Protein 1EEJ (pdb70)

Foldseek 3Di:
DVVQQCVLCVVVVKDWPDWADDPDPQWTWTQTPVFTWIAGPNRPDIDDDFDWDPPDLHIARVSLQVCVVVVVVCVVLWQKDAQPQADFEKEWAAFLVDPLSLVQVVCSNLLSPLRYMYIYQYAHLVDCPDVRVQQLQLLSFDPRNNVQSVQSSVPHDRDGDHDPDDSNSSNSSCVNLPPPDPGWIQGPSRDIRHDHDHSVRVSVVVVVCCCSVPPD/DVVQQQVLCVVVVKAWDDWACDPDPQWIWTQILVAIWIAGVNNPDIDRDQDWDPPDPHTHGVRLVVLVVLVVVCQVQWQKDAAPAADFEKEWAAWLVDPLRLVCVVCSNLLSPLRYMYIYAYAHLVDPPDPRNQQLQQLSQDPRNVVSSVQVSVVHGGDRGHDPDDSVSSNSSCVNLPNDDPGWIAGPVGDIRHDHDHNVRVSVVNVVVVCVVVVD

Solvent-accessible surface area: 21095 Å² total; per-residue (Å²): 104,84,53,23,1,96,120,8,2,67,160,71,70,30,143,44,81,40,40,54,91,21,75,12,95,39,2,62,8,0,23,5,89,71,13,18,14,1,0,8,46,78,3,103,15,6,0,75,19,36,0,54,33,16,67,50,136,59,73,34,27,13,5,4,98,73,4,32,118,61,4,85,80,25,79,173,38,3,0,60,26,123,0,103,129,67,150,18,48,3,3,0,0,0,0,23,69,5,58,134,1,68,114,3,18,132,48,14,76,79,1,21,83,62,4,0,3,1,33,1,0,0,10,0,110,145,14,72,138,15,108,3,37,119,66,0,50,7,0,5,20,26,214,74,55,45,134,9,0,57,32,19,18,64,69,119,123,23,77,124,54,94,54,139,20,73,4,32,74,0,58,46,6,0,78,60,7,40,13,99,26,20,1,0,1,2,7,90,41,0,45,32,24,70,30,51,32,41,8,163,91,1,53,94,64,6,37,64,31,90,113,117,82,87,63,232,94,65,62,34,0,97,115,19,2,65,191,71,66,27,155,21,91,23,26,63,100,15,72,8,92,41,5,32,4,0,12,3,104,70,20,12,10,0,0,10,56,72,1,94,20,4,0,66,13,33,0,66,30,20,42,64,153,52,104,68,29,14,20,74,135,9,11,57,92,31,15,95,55,17,76,154,18,8,0,63,24,117,0,93,120,82,128,20,41,3,4,0,0,1,0,18,55,2,50,136,1,65,90,4,18,133,42,13,78,70,1,23,78,59,4,0,2,0,43,1,0,0,12,0,115,110,12,73,119,16,110,0,27,128,59,0,47,8,0,2,20,26,217,72,54,47,130,6,0,58,37,21,24,70,70,136,115,26,73,128,36,107,53,134,10,69,0,31,71,0,54,49,8,0,79,58,33,43,12,104,27,19,3,0,1,2,8,104,74,19,57,40,31,74,31,38,33,42,10,156,94,1,49,96,63,5,38,60,31,97,81,129,81,65,67,193

Secondary structure (DSSP, 8-state):
-HHHHHHHHHHTT--EEEEEE-SSTTEEEEEEBTEEEEEETTS-EEEES-EEE-SSSS-EEHHHHHHHHHHHTTGGGSEEE--TT--EEEEEEE-TT-HHHHHHHTTHHHHHHTTEEEEEEE--TT-SSSHHHHHHHHHHTSSSHHHHHHHHHTT--PPP---S--HHHHHHHHHHHT--SSSEEE-TTS-EEES---HHHHHHHHHHHHHHHH--/-HHHHHHHHHHHT--EEEEEE-SSTTEEEEEEBTEEEEEETTS-EEE---EEE-SSSS-EEHHHHHHHHHHHHGGGG-EEE--SS-SEEEEEEE-TT-HHHHHHHHTHHHHHHTTEEEEEEE--TT-TTSHHHHHHHHHHTSSSHHHHHHHHHTT--PPP---S--HHHHHHHHHHHT--SSSEEE-TTS-EEES---HHHHHHHHHHHHHHHTT-

CATH classification: 3.10.450.70 (+1 more: 3.40.30.10)

Organism: Escherichia coli (strain K12) (NCBI:txid83333)

B-factor: mean 36.3, std 12.54, range [16.45, 81.87]

Structure (mmCIF, N/CA/C/O backbone):
data_1EEJ
#
_entry.id   1EEJ
#
_cell.length_a   59.336
_cell.length_b   78.149
_cell.length_c   94.489
_cell.angle_alpha   90.00
_cell.angle_beta   90.00
_cell.angle_gamma   90.00
#
_symmetry.space_group_name_H-M   'P 21 21 21'
#
loop_
_entity.id
_entity.type
_entity.pdbx_description
1 polymer 'THIOL:DISULFIDE INTERCHANGE PROTEIN'
2 non-polymer '2-(N-MORPHOLINO)-ETHANESULFONIC ACID'
3 water water
#
loop_
_atom_site.group_PDB
_atom_site.id
_atom_site.type_symbol
_atom_site.label_atom_id
_atom_site.label_alt_id
_atom_site.label_comp_id
_atom_site.label_asym_id
_atom_site.label_entity_id
_atom_site.label_seq_id
_atom_site.pdbx_PDB_ins_code
_atom_site.Cartn_x
_atom_site.Cartn_y
_atom_site.Cartn_z
_atom_site.occupancy
_atom_site.B_iso_or_equiv
_atom_site.auth_seq_id
_atom_site.auth_comp_id
_atom_site.auth_asym_id
_atom_site.auth_atom_id
_atom_site.pdbx_PDB_model_num
ATOM 1 N N . ASP A 1 1 ? 7.301 25.012 -16.896 1.00 37.63 1 ASP A N 1
ATOM 2 C CA . ASP A 1 1 ? 6.977 23.565 -16.969 1.00 37.48 1 ASP A CA 1
ATOM 3 C C . ASP A 1 1 ? 8.040 22.767 -16.220 1.00 36.50 1 ASP A C 1
ATOM 4 O O . ASP A 1 1 ? 9.009 23.334 -15.716 1.00 33.32 1 ASP A O 1
ATOM 9 N N . ASP A 1 2 ? 7.854 21.455 -16.143 1.00 34.66 2 ASP A N 1
ATOM 10 C CA . ASP A 1 2 ? 8.801 20.598 -15.439 1.00 36.42 2 ASP A CA 1
ATOM 11 C C . ASP A 1 2 ? 10.237 20.770 -15.919 1.00 35.41 2 ASP A C 1
ATOM 12 O O . ASP A 1 2 ? 11.158 20.866 -15.110 1.00 32.31 2 ASP A O 1
ATOM 17 N N . ALA A 1 3 ? 10.422 20.820 -17.235 1.00 33.79 3 ALA A N 1
ATOM 18 C CA . ALA A 1 3 ? 11.752 20.958 -17.815 1.00 32.06 3 ALA A CA 1
ATOM 19 C C . ALA A 1 3 ? 12.496 22.205 -17.348 1.00 28.73 3 ALA A C 1
ATOM 20 O O . ALA A 1 3 ? 13.668 22.129 -16.993 1.00 29.64 3 ALA A O 1
ATOM 22 N N . ALA A 1 4 ? 11.824 23.352 -17.360 1.00 28.36 4 ALA A N 1
ATOM 23 C CA . ALA A 1 4 ? 12.467 24.594 -16.943 1.00 28.42 4 ALA A CA 1
ATOM 24 C C . ALA A 1 4 ? 12.877 24.522 -15.476 1.00 28.96 4 ALA A C 1
ATOM 25 O O . ALA A 1 4 ? 13.992 24.898 -15.115 1.00 27.96 4 ALA A O 1
ATOM 27 N N . ILE A 1 5 ? 11.978 24.029 -14.633 1.00 30.27 5 ILE A N 1
ATOM 28 C CA . ILE A 1 5 ? 12.277 23.917 -13.209 1.00 29.30 5 ILE A CA 1
ATOM 29 C C . ILE A 1 5 ? 13.413 22.933 -12.957 1.00 30.09 5 ILE A C 1
ATOM 30 O O . ILE A 1 5 ? 14.285 23.183 -12.121 1.00 28.95 5 ILE A O 1
ATOM 35 N N . GLN A 1 6 ? 13.410 21.818 -13.683 1.00 30.75 6 GLN A N 1
ATOM 36 C CA . GLN A 1 6 ? 14.454 20.807 -13.526 1.00 33.05 6 GLN A CA 1
ATOM 37 C C . GLN A 1 6 ? 15.819 21.311 -13.982 1.00 30.03 6 GLN A C 1
ATOM 38 O O . GLN A 1 6 ? 16.839 20.986 -13.382 1.00 29.61 6 GLN A O 1
ATOM 44 N N . GLN A 1 7 ? 15.841 22.113 -15.039 1.00 29.35 7 GLN A N 1
ATOM 45 C CA . GLN A 1 7 ? 17.101 22.642 -15.537 1.00 31.48 7 GLN A CA 1
ATOM 46 C C . GLN A 1 7 ? 17.686 23.661 -14.566 1.00 28.11 7 GLN A C 1
ATOM 47 O O . GLN A 1 7 ? 18.899 23.725 -14.381 1.00 26.85 7 GLN A O 1
ATOM 53 N N . THR A 1 8 ? 16.822 24.454 -13.945 1.00 28.04 8 THR A N 1
ATOM 54 C CA . THR A 1 8 ? 17.282 25.448 -12.980 1.00 28.81 8 THR A CA 1
ATOM 55 C C . THR A 1 8 ? 17.849 24.753 -11.747 1.00 28.63 8 THR A C 1
ATOM 56 O O . THR A 1 8 ? 18.908 25.129 -11.241 1.00 30.02 8 THR A O 1
ATOM 60 N N . LEU A 1 9 ? 17.148 23.734 -11.268 1.00 28.30 9 LEU A N 1
ATOM 61 C CA . LEU A 1 9 ? 17.608 22.990 -10.102 1.00 28.80 9 LEU A CA 1
ATOM 62 C C . LEU A 1 9 ? 18.934 22.316 -10.425 1.00 29.07 9 LEU A C 1
ATOM 63 O O . LEU A 1 9 ? 19.819 22.224 -9.574 1.00 28.28 9 LEU A O 1
ATOM 68 N N . ALA A 1 10 ? 19.072 21.857 -11.664 1.00 30.87 10 ALA A N 1
ATOM 69 C CA . ALA A 1 10 ? 20.301 21.202 -12.092 1.00 31.64 10 ALA A CA 1
ATOM 70 C C . ALA A 1 10 ? 21.464 22.183 -12.046 1.00 31.21 10 ALA A C 1
ATOM 71 O O . ALA A 1 10 ? 22.569 21.822 -11.642 1.00 31.17 10 ALA A O 1
ATOM 73 N N . LYS A 1 11 ? 21.214 23.428 -12.446 1.00 29.86 11 LYS A N 1
ATOM 74 C CA . LYS A 1 11 ? 22.258 24.448 -12.434 1.00 33.57 11 LYS A CA 1
ATOM 75 C C . LYS A 1 11 ? 22.826 24.640 -11.034 1.00 35.24 11 LYS A C 1
ATOM 76 O O . LYS A 1 11 ? 23.992 24.996 -10.872 1.00 34.14 11 LYS A O 1
ATOM 82 N N . MET A 1 12 ? 21.993 24.407 -10.025 1.00 37.44 12 MET A N 1
ATOM 83 C CA . MET A 1 12 ? 22.410 24.572 -8.640 1.00 40.95 12 MET A CA 1
ATOM 84 C C . MET A 1 12 ? 22.869 23.251 -8.035 1.00 40.08 12 MET A C 1
ATOM 85 O O . MET A 1 12 ? 23.112 23.161 -6.832 1.00 41.82 12 MET A O 1
ATOM 90 N N . GLY A 1 13 ? 22.992 22.232 -8.876 1.00 41.02 13 GLY A N 1
ATOM 91 C CA . GLY A 1 13 ? 23.418 20.929 -8.401 1.00 44.41 13 GLY A CA 1
ATOM 92 C C . GLY A 1 13 ? 22.394 20.335 -7.457 1.00 46.68 13 GLY A C 1
ATOM 93 O O . GLY A 1 13 ? 22.697 19.415 -6.695 1.00 46.54 13 GLY A O 1
ATOM 94 N N . ILE A 1 14 ? 21.176 20.867 -7.516 1.00 47.89 14 ILE A N 1
ATOM 95 C CA . ILE A 1 14 ? 20.082 20.411 -6.664 1.00 52.49 14 ILE A CA 1
ATOM 96 C C . ILE A 1 14 ? 19.220 19.376 -7.375 1.00 53.49 14 ILE A C 1
ATOM 97 O O . ILE A 1 14 ? 18.945 19.493 -8.571 1.00 52.02 14 ILE A O 1
ATOM 102 N N . LYS A 1 15 ? 18.800 18.362 -6.625 1.00 56.93 15 LYS A N 1
ATOM 103 C CA . LYS A 1 15 ? 17.959 17.301 -7.160 1.00 60.64 15 LYS A CA 1
ATOM 104 C C . LYS A 1 15 ? 16.540 17.468 -6.620 1.00 61.71 15 LYS A C 1
ATOM 105 O O . LYS A 1 15 ? 16.335 17.590 -5.410 1.00 61.05 15 LYS A O 1
ATOM 111 N N . SER A 1 16 ? 15.564 17.484 -7.521 1.00 63.22 16 SER A N 1
ATOM 112 C CA . SER A 1 16 ? 14.172 17.639 -7.123 1.00 64.44 16 SER A CA 1
ATOM 113 C C . SER A 1 16 ? 13.579 16.298 -6.726 1.00 65.05 16 SER A C 1
ATOM 114 O O . SER A 1 16 ? 13.808 15.285 -7.387 1.00 64.72 16 SER A O 1
ATOM 117 N N . SER A 1 17 ? 12.813 16.301 -5.641 1.00 65.26 17 SER A N 1
ATOM 118 C CA . SER A 1 17 ? 12.179 15.091 -5.143 1.00 64.42 17 SER A CA 1
ATOM 119 C C . SER A 1 17 ? 10.720 15.020 -5.580 1.00 62.87 17 SER A C 1
ATOM 120 O O . SER A 1 17 ? 10.140 13.935 -5.653 1.00 64.34 17 SER A O 1
ATOM 123 N N . ASP A 1 18 ? 10.131 16.176 -5.876 1.00 58.28 18 ASP A N 1
ATOM 124 C CA . ASP A 1 18 ? 8.734 16.226 -6.294 1.00 53.82 18 ASP A CA 1
ATOM 125 C C . ASP A 1 18 ? 8.257 17.646 -6.604 1.00 49.75 18 ASP A C 1
ATOM 126 O O . ASP A 1 18 ? 8.418 18.555 -5.791 1.00 49.52 18 ASP A O 1
ATOM 131 N N . ILE A 1 19 ? 7.681 17.829 -7.790 1.00 46.51 19 ILE A N 1
ATOM 132 C CA . ILE A 1 19 ? 7.157 19.128 -8.210 1.00 43.69 19 ILE A CA 1
ATOM 133 C C . ILE A 1 19 ? 5.635 19.108 -8.081 1.00 43.98 19 ILE A C 1
ATOM 134 O O . ILE A 1 19 ? 4.955 18.364 -8.786 1.00 45.36 19 ILE A O 1
ATOM 139 N N . GLN A 1 20 ? 5.107 19.922 -7.173 1.00 42.40 20 GLN A N 1
ATOM 140 C CA . GLN A 1 20 ? 3.666 19.989 -6.949 1.00 39.71 20 GLN A CA 1
ATOM 141 C C . GLN A 1 20 ? 3.122 21.384 -7.245 1.00 38.57 20 GLN A C 1
ATOM 142 O O . GLN A 1 20 ? 3.881 22.346 -7.382 1.00 33.90 20 GLN A O 1
ATOM 148 N N . PRO A 1 21 ? 1.791 21.506 -7.359 1.00 36.42 21 PRO A N 1
ATOM 149 C CA . PRO A 1 21 ? 1.175 22.807 -7.635 1.00 34.68 21 PRO A CA 1
ATOM 150 C C . PRO A 1 21 ? 1.343 23.758 -6.451 1.00 33.52 21 PRO A C 1
ATOM 151 O O . PRO A 1 21 ? 1.654 23.334 -5.336 1.00 29.88 21 PRO A O 1
ATOM 155 N N . ALA A 1 22 ? 1.137 25.045 -6.705 1.00 30.59 22 ALA A N 1
ATOM 156 C CA . ALA A 1 22 ? 1.234 26.061 -5.668 1.00 32.05 22 ALA A CA 1
ATOM 157 C C . ALA A 1 22 ? -0.044 26.892 -5.749 1.00 30.10 22 ALA A C 1
ATOM 158 O O . ALA A 1 22 ? -0.623 27.040 -6.823 1.00 30.23 22 ALA A O 1
ATOM 160 N N . PRO A 1 23 ? -0.510 27.433 -4.614 1.00 31.80 23 PRO A N 1
ATOM 161 C CA . PRO A 1 23 ? -1.733 28.238 -4.639 1.00 33.93 23 PRO A CA 1
ATOM 162 C C . PRO A 1 23 ? -1.541 29.599 -5.309 1.00 35.60 23 PRO A C 1
ATOM 163 O O . PRO A 1 23 ? -2.440 30.441 -5.298 1.00 37.82 23 PRO A O 1
ATOM 167 N N . VAL A 1 24 ? -0.362 29.810 -5.887 1.00 36.25 24 VAL A N 1
ATOM 168 C CA . VAL A 1 24 ? -0.058 31.061 -6.576 1.00 35.29 24 VAL A CA 1
ATOM 169 C C . VAL A 1 24 ? 0.241 30.750 -8.039 1.00 35.23 24 VAL A C 1
ATOM 170 O O . VAL A 1 24 ? 1.109 29.932 -8.349 1.00 33.54 24 VAL A O 1
ATOM 174 N N . ALA A 1 25 ? -0.489 31.399 -8.937 1.00 35.92 25 ALA A N 1
ATOM 175 C CA . ALA A 1 25 ? -0.302 31.178 -10.366 1.00 36.79 25 ALA A CA 1
ATOM 176 C C . ALA A 1 25 ? 1.116 31.526 -10.813 1.00 36.06 25 ALA A C 1
ATOM 177 O O . ALA A 1 25 ? 1.738 32.446 -10.280 1.00 36.75 25 ALA A O 1
ATOM 179 N N . GLY A 1 26 ? 1.625 30.773 -11.782 1.00 31.84 26 GLY A N 1
ATOM 180 C CA . GLY A 1 26 ? 2.956 31.030 -12.300 1.00 33.39 26 GLY A CA 1
ATOM 181 C C . GLY A 1 26 ? 4.121 30.396 -11.565 1.00 31.95 26 GLY A C 1
ATOM 182 O O . GLY A 1 26 ? 5.276 30.645 -11.911 1.00 32.54 26 GLY A O 1
ATOM 183 N N . MET A 1 27 ? 3.840 29.592 -10.545 1.00 31.93 27 MET A N 1
ATOM 184 C CA . MET A 1 27 ? 4.910 28.934 -9.805 1.00 30.35 27 MET A CA 1
ATOM 185 C C . MET A 1 27 ? 4.482 27.576 -9.278 1.00 29.36 27 MET A C 1
ATOM 186 O O . MET A 1 27 ? 3.295 27.248 -9.270 1.00 27.85 27 MET A O 1
ATOM 191 N N . LYS A 1 28 ? 5.466 26.797 -8.837 1.00 28.05 28 LYS A N 1
ATOM 192 C CA . LYS A 1 28 ? 5.233 25.457 -8.319 1.00 30.72 28 LYS A CA 1
ATOM 193 C C . LYS A 1 28 ? 5.909 25.240 -6.974 1.00 31.54 28 LYS A C 1
ATOM 194 O O . LYS A 1 28 ? 6.886 25.914 -6.638 1.00 31.20 28 LYS A O 1
ATOM 200 N N . THR A 1 29 ? 5.375 24.292 -6.212 1.00 30.59 29 THR A N 1
ATOM 201 C CA . THR A 1 29 ? 5.924 23.928 -4.914 1.00 29.68 29 THR A CA 1
ATOM 202 C C . THR A 1 29 ? 6.916 22.822 -5.227 1.00 28.80 29 THR A C 1
ATOM 203 O O . THR A 1 29 ? 6.535 21.776 -5.753 1.00 28.15 29 THR A O 1
ATOM 207 N N . VAL A 1 30 ? 8.186 23.043 -4.913 1.00 26.57 30 VAL A N 1
ATOM 208 C CA . VAL A 1 30 ? 9.204 22.049 -5.225 1.00 29.43 30 VAL A CA 1
ATOM 209 C C . VAL A 1 30 ? 9.956 21.539 -3.999 1.00 31.21 30 VAL A C 1
ATOM 210 O O . VAL A 1 30 ? 10.621 22.304 -3.304 1.00 30.07 30 VAL A O 1
ATOM 214 N N . LEU A 1 31 ? 9.842 20.243 -3.728 1.00 33.72 31 LEU A N 1
ATOM 215 C CA . LEU A 1 31 ? 10.540 19.653 -2.591 1.00 36.28 31 LEU A CA 1
ATOM 216 C C . LEU A 1 31 ? 11.866 19.103 -3.088 1.00 37.81 31 LEU A C 1
ATOM 217 O O . LEU A 1 31 ? 11.905 18.221 -3.944 1.00 39.46 31 LEU A O 1
ATOM 222 N N . THR A 1 32 ? 12.956 19.631 -2.547 1.00 41.12 32 THR A N 1
ATOM 223 C CA . THR A 1 32 ? 14.283 19.199 -2.960 1.00 43.72 32 THR A CA 1
ATOM 224 C C . THR A 1 32 ? 15.091 18.739 -1.758 1.00 48.75 32 THR A C 1
ATOM 225 O O . THR A 1 32 ? 14.615 18.782 -0.624 1.00 50.57 32 THR A O 1
ATOM 229 N N . ASN A 1 33 ? 16.320 18.303 -2.019 1.00 52.24 33 ASN A N 1
ATOM 230 C CA . ASN A 1 33 ? 17.220 17.845 -0.969 1.00 54.78 33 ASN A CA 1
ATOM 231 C C . ASN A 1 33 ? 17.791 19.050 -0.229 1.00 55.53 33 ASN A C 1
ATOM 232 O O . ASN A 1 33 ? 18.641 18.911 0.649 1.00 56.41 33 ASN A O 1
ATOM 237 N N . SER A 1 34 ? 17.310 20.234 -0.597 1.00 56.01 34 SER A N 1
ATOM 238 C CA . SER A 1 34 ? 17.746 21.482 0.018 1.00 55.41 34 SER A CA 1
ATOM 239 C C . SER A 1 34 ? 16.551 22.152 0.685 1.00 54.75 34 SER A C 1
ATOM 240 O O . SER A 1 34 ? 16.627 23.307 1.109 1.00 54.86 34 SER A O 1
ATOM 243 N N . GLY A 1 35 ? 15.443 21.420 0.768 1.00 52.48 35 GLY A N 1
ATOM 244 C CA . GLY A 1 35 ? 14.243 21.961 1.380 1.00 49.23 35 GLY A CA 1
ATOM 245 C C . GLY A 1 35 ? 13.167 22.288 0.361 1.00 46.98 35 GLY A C 1
ATOM 246 O O . GLY A 1 35 ? 13.309 21.987 -0.827 1.00 47.32 35 GLY A O 1
ATOM 247 N N . VAL A 1 36 ? 12.089 22.911 0.825 1.00 43.95 36 VAL A N 1
ATOM 248 C CA . VAL A 1 36 ? 10.982 23.275 -0.048 1.00 39.00 36 VAL A CA 1
ATOM 249 C C . VAL A 1 36 ? 11.184 24.649 -0.671 1.00 38.00 36 VAL A C 1
ATOM 250 O O . VAL A 1 36 ? 11.353 25.650 0.027 1.00 40.23 36 VAL A O 1
ATOM 254 N N . LEU A 1 37 ? 11.158 24.689 -1.996 1.00 32.94 37 LEU A N 1
ATOM 255 C CA . LEU A 1 37 ? 11.338 25.940 -2.716 1.00 30.81 37 LEU A CA 1
ATOM 256 C C . LEU A 1 37 ? 10.148 26.212 -3.615 1.00 29.71 37 LEU A C 1
ATOM 257 O O . LEU A 1 37 ? 9.476 25.290 -4.076 1.00 27.88 37 LEU A O 1
ATOM 262 N N . TYR A 1 38 ? 9.885 27.488 -3.848 1.00 25.91 38 TYR A N 1
ATOM 263 C CA . TYR A 1 38 ? 8.823 27.880 -4.751 1.00 26.71 38 TYR A CA 1
ATOM 264 C C . TYR A 1 38 ? 9.568 28.382 -5.971 1.00 28.45 38 TYR A C 1
ATOM 265 O O . TYR A 1 38 ? 10.395 29.287 -5.869 1.00 26.71 38 TYR A O 1
ATOM 274 N N . ILE A 1 39 ? 9.305 27.759 -7.115 1.00 26.54 39 ILE A N 1
ATOM 275 C CA . ILE A 1 39 ? 9.980 28.128 -8.348 1.00 27.59 39 ILE A CA 1
ATOM 276 C C . ILE A 1 39 ? 8.972 28.490 -9.426 1.00 27.77 39 ILE A C 1
ATOM 277 O O . ILE A 1 39 ? 7.997 27.768 -9.646 1.00 28.30 39 ILE A O 1
ATOM 282 N N . THR A 1 40 ? 9.191 29.625 -10.081 1.00 25.23 40 THR A N 1
ATOM 283 C CA . THR A 1 40 ? 8.286 30.050 -11.134 1.00 28.03 40 THR A CA 1
ATOM 284 C C . THR A 1 40 ? 8.305 29.031 -12.270 1.00 27.47 40 THR A C 1
ATOM 285 O O . THR A 1 40 ? 9.296 28.327 -12.471 1.00 26.92 40 THR A O 1
ATOM 289 N N . ASP A 1 41 ? 7.198 28.952 -13.002 1.00 30.80 41 ASP A N 1
ATOM 290 C CA . ASP A 1 41 ? 7.060 28.005 -14.106 1.00 28.91 41 ASP A CA 1
ATOM 291 C C . ASP A 1 41 ? 8.137 28.108 -15.171 1.00 31.22 41 ASP A C 1
ATOM 292 O O . ASP A 1 41 ? 8.422 27.126 -15.861 1.00 31.43 41 ASP A O 1
ATOM 297 N N . ASP A 1 42 ? 8.727 29.293 -15.312 1.00 28.79 42 ASP A N 1
ATOM 298 C CA . ASP A 1 42 ? 9.781 29.515 -16.299 1.00 31.88 42 ASP A CA 1
ATOM 299 C C . ASP A 1 42 ? 11.170 29.196 -15.742 1.00 31.18 42 ASP A C 1
ATOM 300 O O . ASP A 1 42 ? 12.168 29.299 -16.456 1.00 31.22 42 ASP A O 1
ATOM 305 N N . GLY A 1 43 ? 11.227 28.824 -14.465 1.00 27.99 43 GLY A N 1
ATOM 306 C CA . GLY A 1 43 ? 12.493 28.486 -13.831 1.00 25.21 43 GLY A CA 1
ATOM 307 C C . GLY A 1 43 ? 13.432 29.659 -13.601 1.00 26.22 43 GLY A C 1
ATOM 308 O O . GLY A 1 43 ? 14.585 29.468 -13.208 1.00 25.92 43 GLY A O 1
ATOM 309 N N . LYS A 1 44 ? 12.941 30.875 -13.823 1.00 24.60 44 LYS A N 1
ATOM 310 C CA . LYS A 1 44 ? 13.762 32.069 -13.666 1.00 31.59 44 LYS A CA 1
ATOM 311 C C . LYS A 1 44 ? 13.901 32.603 -12.241 1.00 30.56 44 LYS A C 1
ATOM 312 O O . LYS A 1 44 ? 14.871 33.301 -11.930 1.00 30.94 44 LYS A O 1
ATOM 318 N N . HIS A 1 45 ? 12.944 32.284 -11.375 1.00 29.94 45 HIS A N 1
ATOM 319 C CA . HIS A 1 45 ? 13.008 32.758 -10.000 1.00 30.49 45 HIS A CA 1
ATOM 320 C C . HIS A 1 45 ? 12.721 31.678 -8.972 1.00 31.78 45 HIS A C 1
ATOM 321 O O . HIS A 1 45 ? 11.867 30.816 -9.176 1.00 29.30 45 HIS A O 1
ATOM 328 N N . ILE A 1 46 ? 13.454 31.742 -7.867 1.00 29.63 46 ILE A N 1
ATOM 329 C CA . ILE A 1 46 ? 13.309 30.798 -6.768 1.00 30.39 46 ILE A CA 1
ATOM 330 C C . ILE A 1 46 ? 13.058 31.598 -5.496 1.00 31.28 46 ILE A C 1
ATOM 331 O O . ILE A 1 46 ? 13.729 32.600 -5.242 1.00 29.70 46 ILE A O 1
ATOM 336 N N . ILE A 1 47 ? 12.080 31.166 -4.709 1.00 27.56 47 ILE A N 1
ATOM 337 C CA . ILE A 1 47 ? 11.765 31.847 -3.462 1.00 25.55 47 ILE A CA 1
ATOM 338 C C . ILE A 1 47 ? 11.788 30.813 -2.345 1.00 26.40 47 ILE A C 1
ATOM 339 O O . ILE A 1 47 ? 11.078 29.804 -2.405 1.00 25.95 47 ILE A O 1
ATOM 344 N N . GLN A 1 48 ? 12.624 31.046 -1.341 1.00 25.48 48 GLN A N 1
ATOM 345 C CA . GLN A 1 48 ? 12.696 30.127 -0.221 1.00 30.11 48 GLN A CA 1
ATOM 346 C C . GLN A 1 48 ? 11.387 30.228 0.544 1.00 29.75 48 GLN A C 1
ATOM 347 O O . GLN A 1 48 ? 10.827 31.315 0.703 1.00 29.95 48 GLN A O 1
ATOM 353 N N . GLY A 1 49 ? 10.892 29.092 1.008 1.00 31.04 49 GLY A N 1
ATOM 354 C CA . GLY A 1 49 ? 9.654 29.106 1.757 1.00 32.02 49 GLY A CA 1
ATOM 355 C C . GLY A 1 49 ? 9.887 29.586 3.177 1.00 31.30 49 GLY A C 1
ATOM 356 O O . GLY A 1 49 ? 10.969 30.073 3.505 1.00 32.37 49 GLY A O 1
ATOM 357 N N . PRO A 1 50 ? 8.881 29.458 4.049 1.00 29.67 50 PRO A N 1
ATOM 358 C CA . PRO A 1 50 ? 7.594 28.879 3.663 1.00 28.42 50 PRO A CA 1
ATOM 359 C C . PRO A 1 50 ? 6.652 29.911 3.066 1.00 28.89 50 PRO A C 1
ATOM 360 O O . PRO A 1 50 ? 6.942 31.109 3.066 1.00 25.56 50 PRO A O 1
ATOM 364 N N . MET A 1 51 ? 5.530 29.425 2.549 1.00 26.75 51 MET A N 1
ATOM 365 C CA . MET A 1 51 ? 4.497 30.279 1.986 1.00 29.29 51 MET A CA 1
ATOM 366 C C . MET A 1 51 ? 3.311 30.221 2.944 1.00 30.90 51 MET A C 1
ATOM 367 O O . MET A 1 51 ? 3.015 29.165 3.511 1.00 29.77 51 MET A O 1
ATOM 372 N N . TYR A 1 52 ? 2.639 31.349 3.131 1.00 28.40 52 TYR A N 1
ATOM 373 C CA . TYR A 1 52 ? 1.487 31.382 4.015 1.00 31.47 52 TYR A CA 1
ATOM 374 C C . TYR A 1 52 ? 0.249 31.859 3.277 1.00 32.35 52 TYR A C 1
ATOM 375 O O . TYR A 1 52 ? 0.327 32.701 2.381 1.00 33.03 52 TYR A O 1
ATOM 384 N N . ASP A 1 53 ? -0.891 31.290 3.644 1.00 32.83 53 ASP A N 1
ATOM 385 C CA . ASP A 1 53 ? -2.165 31.696 3.071 1.00 32.20 53 ASP A CA 1
ATOM 386 C C . ASP A 1 53 ? -2.718 32.596 4.167 1.00 33.09 53 ASP A C 1
ATOM 387 O O . ASP A 1 53 ? -2.977 32.137 5.282 1.00 31.56 53 ASP A O 1
ATOM 392 N N . VAL A 1 54 ? -2.862 33.881 3.866 1.00 33.80 54 VAL A N 1
ATOM 393 C CA . VAL A 1 54 ? -3.369 34.827 4.850 1.00 37.05 54 VAL A CA 1
ATOM 394 C C . VAL A 1 54 ? -4.671 35.467 4.388 1.00 41.61 54 VAL A C 1
ATOM 395 O O . VAL A 1 54 ? -4.951 36.627 4.694 1.00 43.21 54 VAL A O 1
ATOM 399 N N . SER A 1 55 ? -5.464 34.700 3.650 1.00 46.21 55 SER A N 1
ATOM 400 C CA . SER A 1 55 ? -6.741 35.186 3.148 1.00 48.99 55 SER A CA 1
ATOM 401 C C . SER A 1 55 ? -7.845 34.921 4.167 1.00 52.11 55 SER A C 1
ATOM 402 O O . SER A 1 55 ? -8.952 35.449 4.047 1.00 52.74 55 SER A O 1
ATOM 405 N N . GLY A 1 56 ? -7.534 34.112 5.176 1.00 53.04 56 GLY A N 1
ATOM 406 C CA . GLY A 1 56 ? -8.518 33.787 6.192 1.00 55.90 56 GLY A CA 1
ATOM 407 C C . GLY A 1 56 ? -8.267 34.390 7.563 1.00 57.56 56 GLY A C 1
ATOM 408 O O . GLY A 1 56 ? -7.432 35.282 7.725 1.00 57.23 56 GLY A O 1
ATOM 409 N N . THR A 1 57 ? -9.003 33.888 8.552 1.00 58.31 57 THR A N 1
ATOM 410 C CA . THR A 1 57 ? -8.908 34.348 9.935 1.00 59.68 57 THR A CA 1
ATOM 411 C C . THR A 1 57 ? -7.471 34.478 10.430 1.00 58.72 57 THR A C 1
ATOM 412 O O . THR A 1 57 ? -7.024 35.569 10.786 1.00 60.17 57 THR A O 1
ATOM 416 N N . ALA A 1 58 ? -6.758 33.358 10.467 1.00 57.40 58 ALA A N 1
ATOM 417 C CA . ALA A 1 58 ? -5.371 33.344 10.918 1.00 55.85 58 ALA A CA 1
ATOM 418 C C . ALA A 1 58 ? -4.477 32.789 9.816 1.00 52.92 58 ALA A C 1
ATOM 419 O O . ALA A 1 58 ? -4.942 32.083 8.923 1.00 50.44 58 ALA A O 1
ATOM 421 N N . PRO A 1 59 ? -3.176 33.107 9.863 1.00 52.31 59 PRO A N 1
ATOM 422 C CA . PRO A 1 59 ? -2.257 32.610 8.837 1.00 50.99 59 PRO A CA 1
ATOM 423 C C . PRO A 1 59 ? -2.094 31.094 8.890 1.00 50.00 59 PRO A C 1
ATOM 424 O O . PRO A 1 59 ? -2.082 30.497 9.967 1.00 50.64 59 PRO A O 1
ATOM 428 N N . VAL A 1 60 ? -1.982 30.479 7.717 1.00 46.73 60 VAL A N 1
ATOM 429 C CA . VAL A 1 60 ? -1.801 29.038 7.617 1.00 42.33 60 VAL A CA 1
ATOM 430 C C . VAL A 1 60 ? -0.561 28.730 6.780 1.00 39.01 60 VAL A C 1
ATOM 431 O O . VAL A 1 60 ? -0.445 29.168 5.636 1.00 39.04 60 VAL A O 1
ATOM 435 N N . ASN A 1 61 ? 0.371 27.986 7.363 1.00 35.13 61 ASN A N 1
ATOM 436 C CA . ASN A 1 61 ? 1.598 27.624 6.667 1.00 33.49 61 ASN A CA 1
ATOM 437 C C . ASN A 1 61 ? 1.269 26.579 5.606 1.00 34.03 61 ASN A C 1
ATOM 438 O O . ASN A 1 61 ? 1.157 25.391 5.909 1.00 35.19 61 ASN A O 1
ATOM 443 N N . VAL A 1 62 ? 1.114 27.018 4.362 1.00 34.67 62 VAL A N 1
ATOM 444 C CA . VAL A 1 62 ? 0.782 26.097 3.285 1.00 35.48 62 VAL A CA 1
ATOM 445 C C . VAL A 1 62 ? 1.935 25.148 2.975 1.00 34.10 62 VAL A C 1
ATOM 446 O O . VAL A 1 62 ? 1.720 24.035 2.495 1.00 33.28 62 VAL A O 1
ATOM 450 N N . THR A 1 63 ? 3.157 25.583 3.259 1.00 32.11 63 THR A N 1
ATOM 451 C CA . THR A 1 63 ? 4.326 24.751 3.019 1.00 31.43 63 THR A CA 1
ATOM 452 C C . THR A 1 63 ? 4.267 23.532 3.940 1.00 32.73 63 THR A C 1
ATOM 453 O O . THR A 1 63 ? 4.474 22.392 3.505 1.00 31.13 63 THR A O 1
ATOM 457 N N . ASN A 1 64 ? 3.987 23.783 5.216 1.00 29.20 64 ASN A N 1
ATOM 458 C CA . ASN A 1 64 ? 3.883 22.715 6.207 1.00 32.02 64 ASN A CA 1
ATOM 459 C C . ASN A 1 64 ? 2.688 21.827 5.872 1.00 34.06 64 ASN A C 1
ATOM 460 O O . ASN A 1 64 ? 2.716 20.617 6.086 1.00 32.33 64 ASN A O 1
ATOM 465 N N . LYS A 1 65 ? 1.636 22.441 5.344 1.00 36.06 65 LYS A N 1
ATOM 466 C CA . LYS A 1 65 ? 0.437 21.708 4.964 1.00 39.56 65 LYS A CA 1
ATOM 467 C C . LYS A 1 65 ? 0.804 20.649 3.926 1.00 40.64 65 LYS A C 1
ATOM 468 O O . LYS A 1 65 ? 0.359 19.503 4.008 1.00 39.52 65 LYS A O 1
ATOM 474 N N . MET A 1 66 ? 1.617 21.044 2.950 1.00 41.01 66 MET A N 1
ATOM 475 C CA . MET A 1 66 ? 2.060 20.132 1.900 1.00 43.07 66 MET A CA 1
ATOM 476 C C . MET A 1 66 ? 2.954 19.050 2.494 1.00 42.50 66 MET A C 1
ATOM 477 O O . MET A 1 66 ? 2.789 17.864 2.204 1.00 43.90 66 MET A O 1
ATOM 482 N N . LEU A 1 67 ? 3.900 19.470 3.329 1.00 39.02 67 LEU A N 1
ATOM 483 C CA . LEU A 1 67 ? 4.836 18.554 3.970 1.00 36.92 67 LEU A CA 1
ATOM 484 C C . LEU A 1 67 ? 4.145 17.463 4.784 1.00 37.82 67 LEU A C 1
ATOM 485 O O . LEU A 1 67 ? 4.780 16.478 5.162 1.00 35.13 67 LEU A O 1
ATOM 490 N N . LEU A 1 68 ? 2.855 17.636 5.066 1.00 33.80 68 LEU A N 1
ATOM 491 C CA . LEU A 1 68 ? 2.117 16.621 5.813 1.00 38.25 68 LEU A CA 1
ATOM 492 C C . LEU A 1 68 ? 2.197 15.312 5.037 1.00 37.66 68 LEU A C 1
ATOM 493 O O . LEU A 1 68 ? 2.074 14.226 5.599 1.00 37.02 68 LEU A O 1
ATOM 498 N N . LYS A 1 69 ? 2.409 15.437 3.732 1.00 40.35 69 LYS A N 1
ATOM 499 C CA . LYS A 1 69 ? 2.537 14.287 2.851 1.00 41.53 69 LYS A CA 1
ATOM 500 C C . LYS A 1 69 ? 3.770 13.504 3.288 1.00 38.61 69 LYS A C 1
ATOM 501 O O . LYS A 1 69 ? 3.737 12.277 3.405 1.00 36.73 69 LYS A O 1
ATOM 507 N N . GLN A 1 70 ? 4.859 14.228 3.528 1.00 36.60 70 GLN A N 1
ATOM 508 C CA . GLN A 1 70 ? 6.109 13.618 3.962 1.00 37.12 70 GLN A CA 1
ATOM 509 C C . GLN A 1 70 ? 5.948 13.069 5.371 1.00 35.48 70 GLN A C 1
ATOM 510 O O . GLN A 1 70 ? 6.460 11.998 5.693 1.00 35.15 70 GLN A O 1
ATOM 516 N N . LEU A 1 71 ? 5.233 13.812 6.210 1.00 32.75 71 LEU A N 1
ATOM 517 C CA . LEU A 1 71 ? 5.006 13.397 7.587 1.00 32.80 71 LEU A CA 1
ATOM 518 C C . LEU A 1 71 ? 4.253 12.070 7.618 1.00 34.89 71 LEU A C 1
ATOM 519 O O . LEU A 1 71 ? 4.664 11.127 8.291 1.00 33.18 71 LEU A O 1
ATOM 524 N N . ASN A 1 72 ? 3.153 11.992 6.880 1.00 34.12 72 ASN A N 1
ATOM 525 C CA . ASN A 1 72 ? 2.368 10.766 6.866 1.00 38.99 72 ASN A CA 1
ATOM 526 C C . ASN A 1 72 ? 3.132 9.582 6.273 1.00 34.93 72 ASN A C 1
ATOM 527 O O . ASN A 1 72 ? 2.838 8.431 6.588 1.00 36.37 72 ASN A O 1
ATOM 532 N N . ALA A 1 73 ? 4.116 9.869 5.427 1.00 34.88 73 ALA A N 1
ATOM 533 C CA . ALA A 1 73 ? 4.929 8.819 4.816 1.00 36.67 73 ALA A CA 1
ATOM 534 C C . ALA A 1 73 ? 5.821 8.160 5.872 1.00 37.66 73 ALA A C 1
ATOM 535 O O . ALA A 1 73 ? 6.373 7.082 5.648 1.00 37.92 73 ALA A O 1
ATOM 537 N N . LEU A 1 74 ? 5.953 8.815 7.023 1.00 36.12 74 LEU A N 1
ATOM 538 C CA . LEU A 1 74 ? 6.774 8.299 8.116 1.00 34.82 74 LEU A CA 1
ATOM 539 C C . LEU A 1 74 ? 5.909 7.742 9.240 1.00 35.24 74 LEU A C 1
ATOM 540 O O . LEU A 1 74 ? 6.413 7.414 10.319 1.00 32.18 74 LEU A O 1
ATOM 545 N N . GLU A 1 75 ? 4.610 7.634 8.982 1.00 32.36 75 GLU A N 1
ATOM 546 C CA . GLU A 1 75 ? 3.662 7.138 9.973 1.00 37.03 75 GLU A CA 1
ATOM 547 C C . GLU A 1 75 ? 4.095 5.847 10.665 1.00 36.56 75 GLU A C 1
ATOM 548 O O . GLU A 1 75 ? 3.969 5.718 11.881 1.00 33.52 75 GLU A O 1
ATOM 554 N N . LYS A 1 76 ? 4.594 4.889 9.892 1.00 36.56 76 LYS A N 1
ATOM 555 C CA . LYS A 1 76 ? 5.024 3.617 10.463 1.00 37.76 76 LYS A CA 1
ATOM 556 C C . LYS A 1 76 ? 6.289 3.765 11.311 1.00 36.70 76 LYS A C 1
ATOM 557 O O . LYS A 1 76 ? 6.535 2.961 12.211 1.00 38.22 76 LYS A O 1
ATOM 563 N N . GLU A 1 77 ? 7.093 4.786 11.028 1.00 33.54 77 GLU A N 1
ATOM 564 C CA . GLU A 1 77 ? 8.315 4.998 11.794 1.00 33.93 77 GLU A CA 1
ATOM 565 C C . GLU A 1 77 ? 8.048 5.770 13.082 1.00 32.93 77 GLU A C 1
ATOM 566 O O . GLU A 1 77 ? 8.949 5.963 13.890 1.00 33.57 77 GLU A O 1
ATOM 572 N N . MET A 1 78 ? 6.814 6.220 13.274 1.00 31.93 78 MET A N 1
ATOM 573 C CA . MET A 1 78 ? 6.481 6.963 14.483 1.00 29.57 78 MET A CA 1
ATOM 574 C C . MET A 1 78 ? 6.264 6.027 15.658 1.00 30.11 78 MET A C 1
ATOM 575 O O . MET A 1 78 ? 5.868 4.872 15.481 1.00 28.64 78 MET A O 1
ATOM 580 N N . ILE A 1 79 ? 6.543 6.523 16.857 1.00 26.10 79 ILE A N 1
ATOM 581 C CA . ILE A 1 79 ? 6.306 5.745 18.064 1.00 26.48 79 ILE A CA 1
ATOM 582 C C . ILE A 1 79 ? 4.986 6.323 18.543 1.00 28.61 79 ILE A C 1
ATOM 583 O O . ILE A 1 79 ? 4.912 7.498 18.919 1.00 28.72 79 ILE A O 1
ATOM 588 N N . VAL A 1 80 ? 3.944 5.498 18.515 1.00 26.05 80 VAL A N 1
ATOM 589 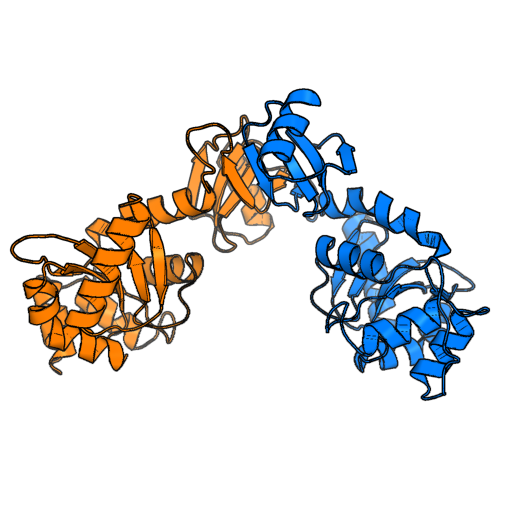C CA . VAL A 1 80 ? 2.604 5.944 18.874 1.00 26.19 80 VAL A CA 1
ATOM 590 C C . VAL A 1 80 ? 2.069 5.578 20.248 1.00 27.17 80 VAL A C 1
ATOM 591 O O . VAL A 1 80 ? 2.102 4.419 20.662 1.00 28.71 80 VAL A O 1
ATOM 595 N N . TYR A 1 81 ? 1.562 6.591 20.942 1.00 25.22 81 TYR A N 1
ATOM 596 C CA . TYR A 1 81 ? 0.956 6.423 22.257 1.00 29.98 81 TYR A CA 1
ATOM 597 C C . TYR A 1 81 ? -0.487 6.863 22.074 1.00 28.80 81 TYR A C 1
ATOM 598 O O . TYR A 1 81 ? -0.839 8.030 22.254 1.00 32.37 81 TYR A O 1
ATOM 607 N N . LYS A 1 82 ? -1.306 5.891 21.690 1.00 31.86 82 LYS A N 1
ATOM 608 C CA . LYS A 1 82 ? -2.722 6.077 21.400 1.00 34.04 82 LYS A CA 1
ATOM 609 C C . LYS A 1 82 ? -3.626 6.391 22.585 1.00 34.17 82 LYS A C 1
ATOM 610 O O . LYS A 1 82 ? -3.601 5.698 23.602 1.00 33.16 82 LYS A O 1
ATOM 616 N N . ALA A 1 83 ? -4.432 7.439 22.437 1.00 31.20 83 ALA A N 1
ATOM 617 C CA . ALA A 1 83 ? -5.381 7.832 23.467 1.00 32.53 83 ALA A CA 1
ATOM 618 C C . ALA A 1 83 ? -6.610 6.939 23.298 1.00 35.59 83 ALA A C 1
ATOM 619 O O . ALA A 1 83 ? -7.089 6.744 22.182 1.00 34.77 83 ALA A O 1
ATOM 621 N N . PRO A 1 84 ? -7.124 6.371 24.402 1.00 37.63 84 PRO A N 1
ATOM 622 C CA . PRO A 1 84 ? -8.304 5.502 24.327 1.00 39.48 84 PRO A CA 1
ATOM 623 C C . PRO A 1 84 ? -9.464 6.202 23.624 1.00 40.04 84 PRO A C 1
ATOM 624 O O . PRO A 1 84 ? -10.089 5.640 22.725 1.00 40.75 84 PRO A O 1
ATOM 628 N N . GLN A 1 85 ? -9.748 7.429 24.050 1.00 40.98 85 GLN A N 1
ATOM 629 C CA . GLN A 1 85 ? -10.814 8.230 23.454 1.00 42.96 85 GLN A CA 1
ATOM 630 C C . GLN A 1 85 ? -10.114 9.364 22.710 1.00 41.62 85 GLN A C 1
ATOM 631 O O . GLN A 1 85 ? -10.095 10.509 23.166 1.00 41.55 85 GLN A O 1
ATOM 637 N N . GLU A 1 86 ? -9.537 9.032 21.560 1.00 41.45 86 GLU A N 1
ATOM 638 C CA . GLU A 1 86 ? -8.793 9.995 20.755 1.00 39.96 86 GLU A CA 1
ATOM 639 C C . GLU A 1 86 ? -9.583 11.186 20.210 1.00 39.77 86 GLU A C 1
ATOM 640 O O . GLU A 1 86 ? -10.444 11.034 19.343 1.00 40.37 86 GLU A O 1
ATOM 646 N N . LYS A 1 87 ? -9.268 12.377 20.716 1.00 37.07 87 LYS A N 1
ATOM 647 C CA . LYS A 1 87 ? -9.931 13.601 20.277 1.00 38.25 87 LYS A CA 1
ATOM 648 C C . LYS A 1 87 ? -8.976 14.494 19.483 1.00 37.54 87 LYS A C 1
ATOM 649 O O . LYS A 1 87 ? -9.401 15.280 18.635 1.00 33.58 87 LYS A O 1
ATOM 655 N N . HIS A 1 88 ? -7.684 14.358 19.770 1.00 34.45 88 HIS A N 1
ATOM 656 C CA . HIS A 1 88 ? -6.639 15.135 19.109 1.00 31.17 88 HIS A CA 1
ATOM 657 C C . HIS A 1 88 ? -5.474 14.219 18.767 1.00 31.20 88 HIS A C 1
ATOM 658 O O . HIS A 1 88 ? -5.184 13.270 19.494 1.00 28.83 88 HIS A O 1
ATOM 665 N N . VAL A 1 89 ? -4.804 14.508 17.661 1.00 29.74 89 VAL A N 1
ATOM 666 C CA . VAL A 1 89 ? -3.648 13.726 17.260 1.00 28.39 89 VAL A CA 1
ATOM 667 C C . VAL A 1 89 ? -2.538 14.725 16.966 1.00 27.50 89 VAL A C 1
ATOM 668 O O . VAL A 1 89 ? -2.674 15.569 16.078 1.00 28.05 89 VAL A O 1
ATOM 672 N N . ILE A 1 90 ? -1.458 14.646 17.733 1.00 25.29 90 ILE A N 1
ATOM 673 C CA . ILE A 1 90 ? -0.327 15.539 17.530 1.00 23.91 90 ILE A CA 1
ATOM 674 C C . ILE A 1 90 ? 0.931 14.721 17.267 1.00 23.97 90 ILE A C 1
ATOM 675 O O . ILE A 1 90 ? 1.057 13.585 17.728 1.00 22.84 90 ILE A O 1
ATOM 680 N N . THR A 1 91 ? 1.852 15.295 16.502 1.00 23.26 91 THR A N 1
ATOM 681 C CA . THR A 1 91 ? 3.104 14.627 16.185 1.00 21.15 91 THR A CA 1
ATOM 682 C C . THR A 1 91 ? 4.163 15.455 16.885 1.00 25.51 91 THR A C 1
ATOM 683 O O . THR A 1 91 ? 4.230 16.669 16.702 1.00 25.50 91 THR A O 1
ATOM 687 N N . VAL A 1 92 ? 4.972 14.803 17.711 1.00 23.30 92 VAL A N 1
ATOM 688 C CA . VAL A 1 92 ? 5.988 15.514 18.469 1.00 20.01 92 VAL A CA 1
ATOM 689 C C . VAL A 1 92 ? 7.412 15.133 18.119 1.00 22.37 92 VAL A C 1
ATOM 690 O O . VAL A 1 92 ? 7.775 13.952 18.138 1.00 19.01 92 VAL A O 1
ATOM 694 N N . PHE A 1 93 ? 8.215 16.139 17.784 1.00 19.96 93 PHE A N 1
ATOM 695 C CA . PHE A 1 93 ? 9.617 15.904 17.498 1.00 20.10 93 PHE A CA 1
ATOM 696 C C . PHE A 1 93 ? 10.250 15.977 18.876 1.00 22.35 93 PHE A C 1
ATOM 697 O O . PHE A 1 93 ? 10.179 17.008 19.558 1.00 20.99 93 PHE A O 1
ATOM 705 N N . THR A 1 94 ? 10.850 14.869 19.292 1.00 19.19 94 THR A N 1
ATOM 706 C CA . THR A 1 94 ? 11.434 14.771 20.617 1.00 18.32 94 THR A CA 1
ATOM 707 C C . THR A 1 94 ? 12.908 14.361 20.586 1.00 22.22 94 THR A C 1
ATOM 708 O O . THR A 1 94 ? 13.402 13.872 19.573 1.00 21.90 94 THR A O 1
ATOM 712 N N . ASP A 1 95 ? 13.598 14.589 21.702 1.00 21.79 95 ASP A N 1
ATOM 713 C CA . ASP A 1 95 ? 15.020 14.263 21.853 1.00 23.79 95 ASP A CA 1
ATOM 714 C C . ASP A 1 95 ? 15.123 13.572 23.216 1.00 24.54 95 ASP A C 1
ATOM 715 O O . ASP A 1 95 ? 14.785 14.162 24.243 1.00 22.13 95 ASP A O 1
ATOM 720 N N . ILE A 1 96 ? 15.562 12.316 23.236 1.00 24.85 96 ILE A N 1
ATOM 721 C CA . ILE A 1 96 ? 15.664 11.600 24.506 1.00 24.91 96 ILE A CA 1
ATOM 722 C C . ILE A 1 96 ? 16.675 12.235 25.479 1.00 24.33 96 ILE A C 1
ATOM 723 O O . ILE A 1 96 ? 16.717 11.875 26.653 1.00 23.29 96 ILE A O 1
ATOM 728 N N . THR A 1 97 ? 17.473 13.185 24.997 1.00 24.62 97 THR A N 1
ATOM 729 C CA . THR A 1 97 ? 18.459 13.863 25.848 1.00 24.98 97 THR A CA 1
ATOM 730 C C . THR A 1 97 ? 17.942 15.227 26.323 1.00 25.73 97 THR A C 1
ATOM 731 O O . THR A 1 97 ? 18.688 16.017 26.907 1.00 24.36 97 THR A O 1
ATOM 735 N N . CYS A 1 98 ? 16.666 15.494 26.065 1.00 23.43 98 CYS A N 1
ATOM 736 C CA . CYS A 1 98 ? 16.040 16.760 26.440 1.00 25.33 98 CYS A CA 1
ATOM 737 C C . CYS A 1 98 ? 15.157 16.639 27.701 1.00 26.11 98 CYS A C 1
ATOM 738 O O . CYS A 1 98 ? 14.268 15.784 27.789 1.00 24.64 98 CYS A O 1
ATOM 741 N N . GLY A 1 99 ? 15.444 17.488 28.687 1.00 23.42 99 GLY A N 1
ATOM 742 C CA . GLY A 1 99 ? 14.715 17.473 29.948 1.00 24.52 99 GLY A CA 1
ATOM 743 C C . GLY A 1 99 ? 13.221 17.710 29.840 1.00 25.07 99 GLY A C 1
ATOM 744 O O . GLY A 1 99 ? 12.430 17.048 30.515 1.00 27.14 99 GLY A O 1
ATOM 745 N N . TYR A 1 100 ? 12.829 18.666 29.007 1.00 23.39 100 TYR A N 1
ATOM 746 C CA . TYR A 1 100 ? 11.413 18.968 28.811 1.00 25.48 100 TYR A CA 1
ATOM 747 C C . TYR A 1 100 ? 10.708 17.813 28.111 1.00 24.77 100 TYR A C 1
ATOM 748 O O . TYR A 1 100 ? 9.520 17.562 28.328 1.00 24.89 100 TYR A O 1
ATOM 757 N N . CYS A 1 101 ? 11.448 17.117 27.259 1.00 25.36 101 CYS A N 1
ATOM 758 C CA . CYS A 1 101 ? 10.899 15.980 26.530 1.00 23.37 101 CYS A CA 1
ATOM 759 C C . CYS A 1 101 ? 10.638 14.849 27.524 1.00 23.37 101 CYS A C 1
ATOM 760 O O . CYS A 1 101 ? 9.665 14.106 27.395 1.00 23.61 101 CYS A O 1
ATOM 763 N N . HIS A 1 102 ? 11.504 14.733 28.524 1.00 24.39 102 HIS A N 1
ATOM 764 C CA . HIS A 1 102 ? 11.351 13.710 29.546 1.00 25.71 102 HIS A CA 1
ATOM 765 C C . HIS A 1 102 ? 10.125 14.018 30.397 1.00 26.87 102 HIS A C 1
ATOM 766 O O . HIS A 1 102 ? 9.357 13.123 30.754 1.00 23.60 102 HIS A O 1
ATOM 773 N N . LYS A 1 103 ? 9.959 15.296 30.726 1.00 25.17 103 LYS A N 1
ATOM 774 C CA . LYS A 1 103 ? 8.840 15.749 31.535 1.00 29.16 103 LYS A CA 1
ATOM 775 C C . LYS A 1 103 ? 7.522 15.522 30.801 1.00 28.42 103 LYS A C 1
ATOM 776 O O . LYS A 1 103 ? 6.500 15.228 31.420 1.00 26.85 103 LYS A O 1
ATOM 782 N N . LEU A 1 104 ? 7.549 15.664 29.480 1.00 27.97 104 LEU A N 1
ATOM 783 C CA . LEU A 1 104 ? 6.351 15.451 28.680 1.00 23.85 104 LEU A CA 1
ATOM 784 C C . LEU A 1 104 ? 6.049 13.956 28.672 1.00 25.08 104 LEU A C 1
ATOM 785 O O . LEU A 1 104 ? 4.933 13.535 28.979 1.00 25.83 104 LEU A O 1
ATOM 790 N N . HIS A 1 105 ? 7.055 13.152 28.348 1.00 23.79 105 HIS A N 1
ATOM 791 C CA . HIS A 1 105 ? 6.859 11.709 28.287 1.00 24.48 105 HIS A CA 1
ATOM 792 C C . HIS A 1 105 ? 6.384 11.091 29.595 1.00 28.23 105 HIS A C 1
ATOM 793 O O . HIS A 1 105 ? 5.572 10.162 29.589 1.00 26.90 105 HIS A O 1
ATOM 800 N N . GLU A 1 106 ? 6.897 11.600 30.711 1.00 26.46 106 GLU A N 1
ATOM 801 C CA . GLU A 1 106 ? 6.528 11.095 32.028 1.00 30.98 106 GLU A CA 1
ATOM 802 C C . GLU A 1 106 ? 5.032 11.271 32.289 1.00 32.11 106 GLU A C 1
ATOM 803 O O . GLU A 1 106 ? 4.448 10.574 33.124 1.00 27.48 106 GLU A O 1
ATOM 809 N N . GLN A 1 107 ? 4.413 12.202 31.570 1.00 29.16 107 GLN A N 1
ATOM 810 C CA . GLN A 1 107 ? 2.986 12.461 31.733 1.00 30.39 107 GLN A CA 1
ATOM 811 C C . GLN A 1 107 ? 2.181 11.941 30.544 1.00 27.97 107 GLN A C 1
ATOM 812 O O . GLN A 1 107 ? 1.042 12.351 30.341 1.00 29.10 107 GLN A O 1
ATOM 818 N N . MET A 1 108 ? 2.764 11.032 29.769 1.00 27.46 108 MET A N 1
ATOM 819 C CA . MET A 1 108 ? 2.075 10.495 28.597 1.00 27.85 108 MET A CA 1
ATOM 820 C C . MET A 1 108 ? 0.671 9.983 28.919 1.00 28.42 108 MET A C 1
ATOM 821 O O . MET A 1 108 ? -0.283 10.306 28.215 1.00 28.00 108 MET A O 1
ATOM 826 N N . ALA A 1 109 ? 0.545 9.189 29.979 1.00 29.57 109 ALA A N 1
ATOM 827 C CA . ALA A 1 109 ? -0.756 8.648 30.372 1.00 30.86 109 ALA A CA 1
ATOM 828 C C . ALA A 1 109 ? -1.783 9.764 30.594 1.00 31.01 109 ALA A C 1
ATOM 829 O O . ALA A 1 109 ? -2.976 9.581 30.344 1.00 31.92 109 ALA A O 1
ATOM 831 N N . ASP A 1 110 ? -1.318 10.917 31.063 1.00 31.86 110 ASP A N 1
ATOM 832 C CA . ASP A 1 110 ? -2.206 12.053 31.296 1.00 33.74 110 ASP A CA 1
ATOM 833 C C . ASP A 1 110 ? -2.670 12.690 29.981 1.00 34.49 110 ASP A C 1
ATOM 834 O O . ASP A 1 110 ? -3.830 13.096 29.858 1.00 31.39 110 ASP A O 1
ATOM 839 N N . TYR A 1 111 ? -1.767 12.789 29.008 1.00 31.44 111 TYR A N 1
ATOM 840 C CA . TYR A 1 111 ? -2.129 13.342 27.703 1.00 30.35 111 TYR A CA 1
ATOM 841 C C . TYR A 1 111 ? -3.155 12.394 27.076 1.00 29.45 111 TYR A C 1
ATOM 842 O O . TYR A 1 111 ? -4.173 12.826 26.531 1.00 30.84 111 TYR A O 1
ATOM 851 N N . ASN A 1 112 ? -2.870 11.097 27.160 1.00 29.42 112 ASN A N 1
ATOM 852 C CA . ASN A 1 112 ? -3.744 10.062 26.614 1.00 30.61 112 ASN A CA 1
ATOM 853 C C . ASN A 1 112 ? -5.120 10.096 27.286 1.00 33.89 112 ASN A C 1
ATOM 854 O O . ASN A 1 112 ? -6.147 9.916 26.629 1.00 31.88 112 ASN A O 1
ATOM 859 N N . ALA A 1 113 ? -5.128 10.324 28.597 1.00 32.98 113 ALA A N 1
ATOM 860 C CA . ALA A 1 113 ? -6.366 10.384 29.362 1.00 34.65 113 ALA A CA 1
ATOM 861 C C . ALA A 1 113 ? -7.199 11.588 28.942 1.00 33.86 113 ALA A C 1
ATOM 862 O O . ALA A 1 113 ? -8.424 11.573 29.063 1.00 36.59 113 ALA A O 1
ATOM 864 N N . LEU A 1 114 ? -6.536 12.630 28.451 1.00 32.25 114 LEU A N 1
ATOM 865 C CA . LEU A 1 114 ? -7.242 13.828 28.002 1.00 32.70 114 LEU A CA 1
ATOM 866 C C . LEU A 1 114 ? -7.615 13.728 26.526 1.00 31.10 114 LEU A C 1
ATOM 867 O O . LEU A 1 114 ? -7.964 14.726 25.898 1.00 33.83 114 LEU A O 1
ATOM 872 N N . GLY A 1 115 ? -7.529 12.520 25.978 1.00 29.93 115 GLY A N 1
ATOM 873 C CA . GLY A 1 115 ? -7.884 12.301 24.585 1.00 30.56 115 GLY A CA 1
ATOM 874 C C . GLY A 1 115 ? -6.837 12.686 23.555 1.00 32.83 115 GLY A C 1
ATOM 875 O O . GLY A 1 115 ? -7.137 12.767 22.361 1.00 29.25 115 GLY A O 1
ATOM 876 N N . ILE A 1 116 ? -5.607 12.915 24.001 1.00 30.34 116 ILE A N 1
ATOM 877 C CA . ILE A 1 116 ? -4.540 13.299 23.081 1.00 28.13 116 ILE A CA 1
ATOM 878 C C . ILE A 1 116 ? -3.618 12.145 22.713 1.00 28.72 116 ILE A C 1
ATOM 879 O O . ILE A 1 116 ? -2.945 11.570 23.575 1.00 28.59 116 ILE A O 1
ATOM 884 N N . THR A 1 117 ? -3.595 11.806 21.429 1.00 26.32 117 THR A N 1
ATOM 885 C CA . THR A 1 117 ? -2.718 10.757 20.931 1.00 26.65 117 THR A CA 1
ATOM 886 C C . THR A 1 117 ? -1.404 11.432 20.557 1.00 25.55 117 THR A C 1
ATOM 887 O O . THR A 1 117 ? -1.399 12.462 19.880 1.00 24.19 117 THR A O 1
ATOM 891 N N . VAL A 1 118 ? -0.292 10.854 21.001 1.00 26.93 118 VAL A N 1
ATOM 892 C CA . VAL A 1 118 ? 1.019 11.417 20.703 1.00 25.57 118 VAL A CA 1
ATOM 893 C C . VAL A 1 118 ? 1.840 10.476 19.829 1.00 24.84 118 VAL A C 1
ATOM 894 O O . VAL A 1 118 ? 1.977 9.291 20.136 1.00 27.52 118 VAL A O 1
ATOM 898 N N . ARG A 1 119 ? 2.365 11.008 18.730 1.00 23.12 119 ARG A N 1
ATOM 899 C CA . ARG A 1 119 ? 3.203 10.239 17.814 1.00 25.62 119 ARG A CA 1
ATOM 900 C C . ARG A 1 119 ? 4.566 10.930 17.792 1.00 25.78 119 ARG A C 1
ATOM 901 O O . ARG A 1 119 ? 4.649 12.130 17.533 1.00 27.89 119 ARG A O 1
ATOM 909 N N . TYR A 1 120 ? 5.625 10.179 18.074 1.00 22.80 120 TYR A N 1
ATOM 910 C CA . TYR A 1 120 ? 6.976 10.741 18.095 1.00 22.96 120 TYR A CA 1
ATOM 911 C C . TYR A 1 120 ? 7.805 10.519 16.838 1.00 24.89 120 TYR A C 1
ATOM 912 O O . TYR A 1 120 ? 7.743 9.458 16.214 1.00 22.13 120 TYR A O 1
ATOM 921 N N . LEU A 1 121 ? 8.596 11.533 16.496 1.00 21.20 121 LEU A N 1
ATOM 922 C CA . LEU A 1 121 ? 9.563 11.450 15.411 1.00 21.01 121 LEU A CA 1
ATOM 923 C C . LEU A 1 121 ? 10.839 11.893 16.125 1.00 22.15 121 LEU A C 1
ATOM 924 O O . LEU A 1 121 ? 10.780 12.712 17.047 1.00 21.78 121 LEU A O 1
ATOM 929 N N . ALA A 1 122 ? 11.981 11.343 15.730 1.00 22.63 122 ALA A N 1
ATOM 930 C CA . ALA A 1 122 ? 13.250 11.668 16.382 1.00 24.46 122 ALA A CA 1
ATOM 931 C C . ALA A 1 122 ? 13.894 12.969 15.911 1.00 25.88 122 ALA A C 1
ATOM 932 O O . ALA A 1 122 ? 14.062 13.192 14.714 1.00 31.44 122 ALA A O 1
ATOM 934 N N . PHE A 1 123 ? 14.258 13.830 16.854 1.00 24.51 123 PHE A N 1
ATOM 935 C CA . PHE A 1 123 ? 14.898 15.086 16.494 1.00 23.74 123 PHE A CA 1
ATOM 936 C C . PHE A 1 123 ? 16.085 15.380 17.406 1.00 25.94 123 PHE A C 1
ATOM 937 O O . PHE A 1 123 ? 15.927 15.962 18.479 1.00 25.89 123 PHE A O 1
ATOM 945 N N . PRO A 1 124 ? 17.293 14.961 16.997 1.00 26.09 124 PRO A N 1
ATOM 946 C CA . PRO A 1 124 ? 18.496 15.198 17.800 1.00 28.10 124 PRO A CA 1
ATOM 947 C C . PRO A 1 124 ? 18.923 16.653 17.676 1.00 27.76 124 PRO A C 1
ATOM 948 O O . PRO A 1 124 ? 19.400 17.083 16.625 1.00 31.12 124 PRO A O 1
ATOM 952 N N . ARG A 1 125 ? 18.744 17.414 18.749 1.00 28.32 125 ARG A N 1
ATOM 953 C CA . ARG A 1 125 ? 19.105 18.825 18.740 1.00 28.59 125 ARG A CA 1
ATOM 954 C C . ARG A 1 125 ? 20.563 19.024 18.333 1.00 28.49 125 ARG A C 1
ATOM 955 O O . ARG A 1 125 ? 20.887 19.959 17.601 1.00 31.14 125 ARG A O 1
ATOM 963 N N . GLN A 1 126 ? 21.428 18.128 18.796 1.00 31.36 126 GLN A N 1
ATOM 964 C CA . GLN A 1 126 ? 22.855 18.193 18.499 1.00 34.63 126 GLN A CA 1
ATOM 965 C C . GLN A 1 126 ? 23.226 17.702 17.096 1.00 38.08 126 GLN A C 1
ATOM 966 O O . GLN A 1 126 ? 24.409 17.576 16.773 1.00 40.76 126 GLN A O 1
ATOM 972 N N . GLY A 1 127 ? 22.226 17.427 16.265 1.00 38.81 127 GLY A N 1
ATOM 973 C CA . GLY A 1 127 ? 22.508 16.966 14.915 1.00 37.45 127 GLY A CA 1
ATOM 974 C C . GLY A 1 127 ? 22.662 15.462 14.785 1.00 37.51 127 GLY A C 1
ATOM 975 O O . GLY A 1 127 ? 22.626 14.735 15.774 1.00 36.14 127 GLY A O 1
ATOM 976 N N . LEU A 1 128 ? 22.853 15.001 13.551 1.00 39.40 128 LEU A N 1
ATOM 977 C CA . LEU A 1 128 ? 22.986 13.576 13.255 1.00 39.50 128 LEU A CA 1
ATOM 978 C C . LEU A 1 128 ? 24.251 12.930 13.806 1.00 40.25 128 LEU A C 1
ATOM 979 O O . LEU A 1 128 ? 24.307 11.711 13.983 1.00 39.57 128 LEU A O 1
ATOM 984 N N . ASP A 1 129 ? 25.263 13.747 14.075 1.00 39.00 129 ASP A N 1
ATOM 985 C CA . ASP A 1 129 ? 26.522 13.245 14.603 1.00 41.37 129 ASP A CA 1
ATOM 986 C C . ASP A 1 129 ? 26.569 13.532 16.105 1.00 40.58 129 ASP A C 1
ATOM 987 O O . ASP A 1 129 ? 27.358 14.360 16.564 1.00 42.59 129 ASP A O 1
ATOM 992 N N . SER A 1 130 ? 25.715 12.841 16.863 1.00 36.94 130 SER A N 1
ATOM 993 C CA . SER A 1 130 ? 25.623 13.032 18.311 1.00 33.55 130 SER A CA 1
ATOM 994 C C . SER A 1 130 ? 25.181 11.762 19.042 1.00 31.84 130 SER A C 1
ATOM 995 O O . SER A 1 130 ? 24.747 10.808 18.408 1.00 34.08 130 SER A O 1
ATOM 998 N N . ASP A 1 131 ? 25.290 11.752 20.373 1.00 30.11 131 ASP A N 1
ATOM 999 C CA . ASP A 1 131 ? 24.862 10.589 21.160 1.00 29.26 131 ASP A CA 1
ATOM 1000 C C . ASP A 1 131 ? 23.346 10.432 21.019 1.00 29.34 131 ASP A C 1
ATOM 1001 O O . ASP A 1 131 ? 22.820 9.317 20.970 1.00 27.46 131 ASP A O 1
ATOM 1006 N N . ALA A 1 132 ? 22.653 11.565 20.978 1.00 28.03 132 ALA A N 1
ATOM 1007 C CA . ALA A 1 132 ? 21.197 11.589 20.848 1.00 27.78 132 ALA A CA 1
ATOM 1008 C C . ALA A 1 132 ? 20.723 10.804 19.626 1.00 28.06 132 ALA A C 1
ATOM 1009 O O . ALA A 1 132 ? 19.762 10.037 19.706 1.00 28.83 132 ALA A O 1
ATOM 1011 N N . GLU A 1 133 ? 21.396 11.008 18.497 1.00 27.59 133 GLU A N 1
ATOM 1012 C CA . GLU A 1 133 ? 21.045 10.328 17.254 1.00 31.04 133 GLU A CA 1
ATOM 1013 C C . GLU A 1 133 ? 21.292 8.826 17.380 1.00 31.28 133 GLU A C 1
ATOM 1014 O O . GLU A 1 133 ? 20.473 8.015 16.942 1.00 27.74 133 GLU A O 1
ATOM 1020 N N . LYS A 1 134 ? 22.415 8.458 17.994 1.00 31.49 134 LYS A N 1
ATOM 1021 C CA . LYS A 1 134 ? 22.761 7.051 18.181 1.00 31.48 134 LYS A CA 1
ATOM 1022 C C . LYS A 1 134 ? 21.766 6.358 19.101 1.00 32.05 134 LYS A C 1
ATOM 1023 O O . LYS A 1 134 ? 21.335 5.236 18.832 1.00 32.48 134 LYS A O 1
ATOM 1029 N N . GLU A 1 135 ? 21.407 7.029 20.195 1.00 30.47 135 GLU A N 1
ATOM 1030 C CA . GLU A 1 135 ? 20.460 6.479 21.154 1.00 27.43 135 GLU A CA 1
ATOM 1031 C C . GLU A 1 135 ? 19.051 6.329 20.588 1.00 28.01 135 GLU A C 1
ATOM 1032 O O . GLU A 1 135 ? 18.379 5.335 20.860 1.00 28.91 135 GLU A O 1
ATOM 1038 N N . MET A 1 136 ? 18.598 7.302 19.803 1.00 26.70 136 MET A N 1
ATOM 1039 C CA . MET A 1 136 ? 17.251 7.213 19.241 1.00 27.52 136 MET A CA 1
ATOM 1040 C C . MET A 1 136 ? 17.218 6.246 18.054 1.00 28.03 136 MET A C 1
ATOM 1041 O O . MET A 1 136 ? 16.185 5.639 17.763 1.00 30.26 136 MET A O 1
ATOM 1046 N N . LYS A 1 137 ? 18.353 6.087 17.383 1.00 28.87 137 LYS A N 1
ATOM 1047 C CA . LYS A 1 137 ? 18.427 5.148 16.267 1.00 34.62 137 LYS A CA 1
ATOM 1048 C C . LYS A 1 137 ? 18.200 3.738 16.819 1.00 32.98 137 LYS A C 1
ATOM 1049 O O . LYS A 1 137 ? 17.538 2.910 16.191 1.00 35.34 137 LYS A O 1
ATOM 1055 N N . ALA A 1 138 ? 18.738 3.475 18.006 1.00 33.21 138 ALA A N 1
ATOM 1056 C CA . ALA A 1 138 ? 18.584 2.170 18.641 1.00 34.06 138 ALA A CA 1
ATOM 1057 C C . ALA A 1 138 ? 17.149 1.975 19.116 1.00 35.37 138 ALA A C 1
ATOM 1058 O O . ALA A 1 138 ? 16.612 0.867 19.066 1.00 33.00 138 ALA A O 1
ATOM 1060 N N . ILE A 1 139 ? 16.533 3.060 19.581 1.00 31.95 139 ILE A N 1
ATOM 1061 C CA . ILE A 1 139 ? 15.157 3.017 20.067 1.00 32.74 139 ILE A CA 1
ATOM 1062 C C . ILE A 1 139 ? 14.197 2.690 18.932 1.00 33.30 139 ILE A C 1
ATOM 1063 O O . ILE A 1 139 ? 13.372 1.781 19.037 1.00 34.34 139 ILE A O 1
ATOM 1068 N N . TRP A 1 140 ? 14.306 3.456 17.855 1.00 35.55 140 TRP A N 1
ATOM 1069 C CA . TRP A 1 140 ? 13.449 3.291 16.692 1.00 38.65 140 TRP A CA 1
ATOM 1070 C C . TRP A 1 140 ? 13.670 1.969 15.959 1.00 41.86 140 TRP A C 1
ATOM 1071 O O . TRP A 1 140 ? 12.830 1.551 15.161 1.00 40.96 140 TRP A O 1
ATOM 1082 N N . CYS A 1 141 ? 14.794 1.314 16.245 1.00 43.78 141 CYS A N 1
ATOM 1083 C CA . CYS A 1 141 ? 15.124 0.034 15.622 1.00 44.26 141 CYS A CA 1
ATOM 1084 C C . CYS A 1 141 ? 14.803 -1.152 16.520 1.00 44.15 141 CYS A C 1
ATOM 1085 O O . CYS A 1 141 ? 15.058 -2.299 16.154 1.00 45.35 141 CYS A O 1
ATOM 1088 N N . ALA A 1 142 ? 14.249 -0.874 17.693 1.00 44.74 142 ALA A N 1
ATOM 1089 C CA . ALA A 1 142 ? 13.907 -1.920 18.647 1.00 46.70 142 ALA A CA 1
ATOM 1090 C C . ALA A 1 142 ? 12.652 -2.689 18.252 1.00 49.36 142 ALA A C 1
ATOM 1091 O O . ALA A 1 142 ? 11.753 -2.146 17.607 1.00 49.21 142 ALA A O 1
ATOM 1093 N N . LYS A 1 143 ? 12.599 -3.957 18.650 1.00 51.70 143 LYS A N 1
ATOM 1094 C CA . LYS A 1 143 ? 11.454 -4.808 18.357 1.00 52.03 143 LYS A CA 1
ATOM 1095 C C . LYS A 1 143 ? 10.199 -4.073 18.804 1.00 49.88 143 LYS A C 1
ATOM 1096 O O . LYS A 1 143 ? 9.218 -3.996 18.070 1.00 49.93 143 LYS A O 1
ATOM 1102 N N . ASP A 1 144 ? 10.246 -3.531 20.017 1.00 47.92 144 ASP A N 1
ATOM 1103 C CA . ASP A 1 144 ? 9.127 -2.780 20.575 1.00 46.38 144 ASP A CA 1
ATOM 1104 C C . ASP A 1 144 ? 9.582 -1.338 20.804 1.00 45.13 144 ASP A C 1
ATOM 1105 O O . ASP A 1 144 ? 10.217 -1.038 21.816 1.00 42.98 144 ASP A O 1
ATOM 1110 N N . LYS A 1 145 ? 9.254 -0.456 19.863 1.00 43.43 145 LYS A N 1
ATOM 1111 C CA . LYS A 1 145 ? 9.640 0.953 19.953 1.00 43.94 145 LYS A CA 1
ATOM 1112 C C . LYS A 1 145 ? 9.168 1.634 21.233 1.00 41.04 145 LYS A C 1
ATOM 1113 O O . LYS A 1 145 ? 9.943 2.320 21.903 1.00 41.92 145 LYS A O 1
ATOM 1119 N N . ASN A 1 146 ? 7.895 1.453 21.567 1.00 38.62 146 ASN A N 1
ATOM 1120 C CA . ASN A 1 146 ? 7.329 2.075 22.756 1.00 36.41 146 ASN A CA 1
ATOM 1121 C C . ASN A 1 146 ? 8.062 1.726 24.045 1.00 39.20 146 ASN A C 1
ATOM 1122 O O . ASN A 1 146 ? 8.432 2.619 24.814 1.00 35.08 146 ASN A O 1
ATOM 1127 N N . LYS A 1 147 ? 8.274 0.434 24.286 1.00 37.67 147 LYS A N 1
ATOM 1128 C CA . LYS A 1 147 ? 8.972 0.005 25.495 1.00 37.64 147 LYS A CA 1
ATOM 1129 C C . LYS A 1 147 ? 10.402 0.531 25.506 1.00 33.75 147 LYS A C 1
ATOM 1130 O O . LYS A 1 147 ? 10.898 0.970 26.541 1.00 35.17 147 LYS A O 1
ATOM 1136 N N . ALA A 1 148 ? 11.059 0.476 24.351 1.00 33.09 148 ALA A N 1
ATOM 1137 C CA . ALA A 1 148 ? 12.434 0.944 24.221 1.00 33.74 148 ALA A CA 1
ATOM 1138 C C . ALA A 1 148 ? 12.543 2.438 24.529 1.00 34.80 148 ALA A C 1
ATOM 1139 O O . ALA A 1 148 ? 13.494 2.881 25.174 1.00 32.09 148 ALA A O 1
ATOM 1141 N N . PHE A 1 149 ? 11.570 3.216 24.066 1.00 34.16 149 PHE A N 1
ATOM 1142 C CA . PHE A 1 149 ? 11.592 4.653 24.317 1.00 31.50 149 PHE A CA 1
ATOM 1143 C C . PHE A 1 149 ? 11.387 4.904 25.812 1.00 32.45 149 PHE A C 1
ATOM 1144 O O . PHE A 1 149 ? 12.110 5.701 26.417 1.00 31.58 149 PHE A O 1
ATOM 1152 N N . ASP A 1 150 ? 10.425 4.212 26.420 1.00 33.33 150 ASP A N 1
ATOM 1153 C CA . ASP A 1 150 ? 10.169 4.391 27.848 1.00 35.62 150 ASP A CA 1
ATOM 1154 C C . ASP A 1 150 ? 11.424 4.072 28.659 1.00 39.09 150 ASP A C 1
ATOM 1155 O O . ASP A 1 150 ? 11.809 4.832 29.549 1.00 40.24 150 ASP A O 1
ATOM 1160 N N . ASP A 1 151 ? 12.054 2.942 28.349 1.00 39.21 151 ASP A N 1
ATOM 1161 C CA . ASP A 1 151 ? 13.261 2.522 29.054 1.00 41.05 151 ASP A CA 1
ATOM 1162 C C . ASP A 1 151 ? 14.374 3.561 28.989 1.00 42.08 151 ASP A C 1
ATOM 1163 O O . ASP A 1 151 ? 14.960 3.914 30.014 1.00 43.42 151 ASP A O 1
ATOM 1168 N N . VAL A 1 152 ? 14.672 4.038 27.785 1.00 41.05 152 VAL A N 1
ATOM 1169 C CA . VAL A 1 152 ? 15.720 5.034 27.605 1.00 43.45 152 VAL A CA 1
ATOM 1170 C C . VAL A 1 152 ? 15.453 6.267 28.456 1.00 43.41 152 VAL A C 1
ATOM 1171 O O . VAL A 1 152 ? 16.351 6.769 29.130 1.00 43.93 152 VAL A O 1
ATOM 1175 N N . MET A 1 153 ? 14.217 6.752 28.432 1.00 41.15 153 MET A N 1
ATOM 1176 C CA . MET A 1 153 ? 13.862 7.928 29.214 1.00 42.25 153 MET A CA 1
ATOM 1177 C C . MET A 1 153 ? 14.000 7.668 30.711 1.00 43.32 153 MET A C 1
ATOM 1178 O O . MET A 1 153 ? 14.481 8.525 31.455 1.00 43.08 153 MET A O 1
ATOM 1183 N N . ALA A 1 154 ? 13.590 6.478 31.143 1.00 42.11 154 ALA A N 1
ATOM 1184 C CA . ALA A 1 154 ? 13.648 6.103 32.551 1.00 41.41 154 ALA A CA 1
ATOM 1185 C C . ALA A 1 154 ? 15.058 5.768 33.038 1.00 41.76 154 ALA A C 1
ATOM 1186 O O . ALA A 1 154 ? 15.249 5.425 34.205 1.00 41.52 154 ALA A O 1
ATOM 1188 N N . GLY A 1 155 ? 16.038 5.855 32.145 1.00 42.44 155 GLY A N 1
ATOM 1189 C CA . GLY A 1 155 ? 17.410 5.570 32.530 1.00 44.49 155 GLY A CA 1
ATOM 1190 C C . GLY A 1 155 ? 17.808 4.108 32.463 1.00 49.28 155 GLY A C 1
ATOM 1191 O O . GLY A 1 155 ? 18.645 3.648 33.245 1.00 48.43 155 GLY A O 1
ATOM 1192 N N . LYS A 1 156 ? 17.213 3.370 31.532 1.00 52.21 156 LYS A N 1
ATOM 1193 C CA . LYS A 1 156 ? 17.530 1.956 31.372 1.00 57.36 156 LYS A CA 1
ATOM 1194 C C . LYS A 1 156 ? 18.383 1.736 30.129 1.00 60.38 156 LYS A C 1
ATOM 1195 O O . LYS A 1 156 ? 18.246 2.447 29.134 1.00 62.25 156 LYS A O 1
ATOM 1201 N N . SER A 1 157 ? 19.273 0.752 30.196 1.00 64.92 157 SER A N 1
ATOM 1202 C CA . SER A 1 157 ? 20.161 0.444 29.082 1.00 69.01 157 SER A CA 1
ATOM 1203 C C . SER A 1 157 ? 19.407 -0.149 27.895 1.00 70.53 157 SER A C 1
ATOM 1204 O O . SER A 1 157 ? 18.918 -1.279 27.958 1.00 72.34 157 SER A O 1
ATOM 1207 N N . VAL A 1 158 ? 19.314 0.621 26.815 1.00 70.51 158 VAL A N 1
ATOM 1208 C CA . VAL A 1 158 ? 18.628 0.163 25.615 1.00 69.49 158 VAL A CA 1
ATOM 1209 C C . VAL A 1 158 ? 19.565 -0.708 24.787 1.00 69.91 158 VAL A C 1
ATOM 1210 O O . VAL A 1 158 ? 20.717 -0.341 24.544 1.00 68.90 158 VAL A O 1
ATOM 1214 N N . ALA A 1 159 ? 19.065 -1.862 24.359 1.00 69.94 159 ALA A N 1
ATOM 1215 C CA . ALA A 1 159 ? 19.855 -2.792 23.560 1.00 70.22 159 ALA A CA 1
ATOM 1216 C C . ALA A 1 159 ? 20.213 -2.185 22.207 1.00 70.43 159 ALA A C 1
ATOM 1217 O O . ALA A 1 159 ? 19.337 -1.748 21.462 1.00 70.66 159 ALA A O 1
ATOM 1219 N N . PRO A 1 160 ? 21.514 -2.145 21.875 1.00 70.54 160 PRO A N 1
ATOM 1220 C CA . PRO A 1 160 ? 21.977 -1.587 20.600 1.00 70.45 160 PRO A CA 1
ATOM 1221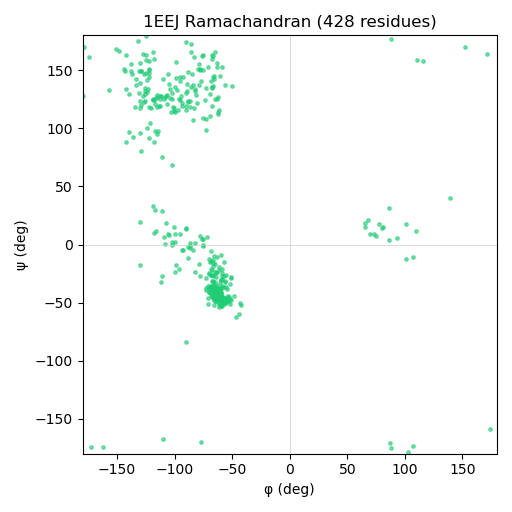 C C . PRO A 1 160 ? 21.368 -2.325 19.410 1.00 70.29 160 PRO A C 1
ATOM 1222 O O . PRO A 1 160 ? 21.025 -3.504 19.513 1.00 70.45 160 PRO A O 1
ATOM 1226 N N . ALA A 1 161 ? 21.235 -1.628 18.285 1.00 69.53 161 ALA A N 1
ATOM 1227 C CA . ALA A 1 161 ? 20.665 -2.225 17.084 1.00 68.03 161 ALA A CA 1
ATOM 1228 C C . ALA A 1 161 ? 20.650 -1.239 15.922 1.00 67.62 161 ALA A C 1
ATOM 1229 O O . ALA A 1 161 ? 20.907 -0.047 16.098 1.00 67.62 161 ALA A O 1
ATOM 1231 N N . SER A 1 162 ? 20.349 -1.749 14.732 1.00 65.87 162 SER A N 1
ATOM 1232 C CA . SER A 1 162 ? 20.288 -0.923 13.533 1.00 64.64 162 SER A CA 1
ATOM 1233 C C . SER A 1 162 ? 19.142 -1.397 12.649 1.00 62.92 162 SER A C 1
ATOM 1234 O O . SER A 1 162 ? 18.636 -2.507 12.821 1.00 62.94 162 SER A O 1
ATOM 1237 N N . CYS A 1 163 ? 18.729 -0.555 11.707 1.00 62.04 163 CYS A N 1
ATOM 1238 C CA . CYS A 1 163 ? 17.634 -0.909 10.813 1.00 61.33 163 CYS A CA 1
ATOM 1239 C C . CYS A 1 163 ? 17.435 0.111 9.695 1.00 62.29 163 CYS A C 1
ATOM 1240 O O . CYS A 1 163 ? 18.217 1.049 9.549 1.00 63.20 163 CYS A O 1
ATOM 1243 N N . ASP A 1 164 ? 16.379 -0.084 8.911 1.00 63.92 164 ASP A N 1
ATOM 1244 C CA . ASP A 1 164 ? 16.064 0.795 7.789 1.00 64.42 164 ASP A CA 1
ATOM 1245 C C . ASP A 1 164 ? 15.623 2.189 8.245 1.00 62.94 164 ASP A C 1
ATOM 1246 O O . ASP A 1 164 ? 15.418 3.085 7.424 1.00 61.90 164 ASP A O 1
ATOM 1251 N N . VAL A 1 165 ? 15.482 2.374 9.554 1.00 60.44 165 VAL A N 1
ATOM 1252 C CA . VAL A 1 165 ? 15.073 3.670 10.082 1.00 58.28 165 VAL A CA 1
ATOM 1253 C C . VAL A 1 165 ? 16.220 4.666 9.986 1.00 56.37 165 VAL A C 1
ATOM 1254 O O . VAL A 1 165 ? 17.312 4.420 10.494 1.00 56.04 165 VAL A O 1
ATOM 1258 N N . ASP A 1 166 ? 15.964 5.794 9.334 1.00 55.01 166 ASP A N 1
ATOM 1259 C CA . ASP A 1 166 ? 16.982 6.817 9.175 1.00 54.14 166 ASP A CA 1
ATOM 1260 C C . ASP A 1 166 ? 16.580 8.075 9.936 1.00 53.18 166 ASP A C 1
ATOM 1261 O O . ASP A 1 166 ? 15.800 8.889 9.441 1.00 53.16 166 ASP A O 1
ATOM 1266 N N . ILE A 1 167 ? 17.114 8.223 11.144 1.00 51.29 167 ILE A N 1
ATOM 1267 C CA . ILE A 1 167 ? 16.821 9.381 11.981 1.00 49.64 167 ILE A CA 1
ATOM 1268 C C . ILE A 1 167 ? 17.039 10.662 11.185 1.00 47.43 167 ILE A C 1
ATOM 1269 O O . ILE A 1 167 ? 16.404 11.683 11.444 1.00 45.57 167 ILE A O 1
ATOM 1274 N N . ALA A 1 168 ? 17.939 10.595 10.209 1.00 45.43 168 ALA A N 1
ATOM 1275 C CA . ALA A 1 168 ? 18.250 11.746 9.375 1.00 42.13 168 ALA A CA 1
ATOM 1276 C C . ALA A 1 168 ? 16.993 12.314 8.726 1.00 39.53 168 ALA A C 1
ATOM 1277 O O . ALA A 1 168 ? 16.860 13.528 8.574 1.00 39.09 168 ALA A O 1
ATOM 1279 N N . ASP A 1 169 ? 16.073 11.435 8.342 1.00 37.04 169 ASP A N 1
ATOM 1280 C CA . ASP A 1 169 ? 14.836 11.876 7.705 1.00 35.62 169 ASP A CA 1
ATOM 1281 C C . ASP A 1 169 ? 13.918 12.605 8.678 1.00 32.59 169 ASP A C 1
ATOM 1282 O O . ASP A 1 169 ? 13.250 13.569 8.302 1.00 28.71 169 ASP A O 1
ATOM 1287 N N . HIS A 1 170 ? 13.877 12.142 9.924 1.00 29.45 170 HIS A N 1
ATOM 1288 C CA . HIS A 1 170 ? 13.036 12.788 10.929 1.00 28.71 170 HIS A CA 1
ATOM 1289 C C . HIS A 1 170 ? 13.605 14.179 11.198 1.00 25.42 170 HIS A C 1
ATOM 1290 O O . HIS A 1 170 ? 12.872 15.154 11.327 1.00 27.64 170 HIS A O 1
ATOM 1297 N N . TYR A 1 171 ? 14.928 14.247 11.276 1.00 26.85 171 TYR A N 1
ATOM 1298 C CA . TYR A 1 171 ? 15.631 15.492 11.530 1.00 28.63 171 TYR A CA 1
ATOM 1299 C C . TYR A 1 171 ? 15.420 16.465 10.370 1.00 30.57 171 TYR A C 1
ATOM 1300 O O . TYR A 1 171 ? 15.084 17.632 10.577 1.00 31.53 171 TYR A O 1
ATOM 1309 N N . ALA A 1 172 ? 15.610 15.975 9.148 1.00 31.61 172 ALA A N 1
ATOM 1310 C CA . ALA A 1 172 ? 15.436 16.794 7.953 1.00 33.54 172 ALA A CA 1
ATOM 1311 C C . ALA A 1 172 ? 14.025 17.376 7.882 1.00 32.38 172 ALA A C 1
ATOM 1312 O O . ALA A 1 172 ? 13.849 18.568 7.633 1.00 31.13 172 ALA A O 1
ATOM 1314 N N . LEU A 1 173 ? 13.020 16.532 8.098 1.00 32.24 173 LEU A N 1
ATOM 1315 C CA . LEU A 1 173 ? 11.633 16.983 8.060 1.00 30.39 173 LEU A CA 1
ATOM 1316 C C . LEU A 1 173 ? 11.370 18.027 9.146 1.00 30.12 173 LEU A C 1
ATOM 1317 O O . LEU A 1 173 ? 10.748 19.064 8.894 1.00 30.59 173 LEU A O 1
ATOM 1322 N N . GLY A 1 174 ? 11.839 17.746 10.358 1.00 32.02 174 GLY A N 1
ATOM 1323 C CA . GLY A 1 174 ? 11.645 18.685 11.449 1.00 33.04 174 GLY A CA 1
ATOM 1324 C C . GLY A 1 174 ? 12.199 20.049 11.088 1.00 31.79 174 GLY A C 1
ATOM 1325 O O . GLY A 1 174 ? 11.514 21.065 11.219 1.00 30.24 174 GLY A O 1
ATOM 1326 N N . VAL A 1 175 ? 13.444 20.070 10.623 1.00 35.70 175 VAL A N 1
ATOM 1327 C CA . VAL A 1 175 ? 14.095 21.318 10.233 1.00 37.83 175 VAL A CA 1
ATOM 1328 C C . VAL A 1 175 ? 13.243 22.079 9.219 1.00 38.35 175 VAL A C 1
ATOM 1329 O O . VAL A 1 175 ? 13.011 23.278 9.368 1.00 41.97 175 VAL A O 1
ATOM 1333 N N . GLN A 1 176 ? 12.772 21.375 8.196 1.00 37.46 176 GLN A N 1
ATOM 1334 C CA . GLN A 1 176 ? 11.942 21.987 7.164 1.00 40.36 176 GLN A CA 1
ATOM 1335 C C . GLN A 1 176 ? 10.652 22.571 7.737 1.00 39.94 176 GLN A C 1
ATOM 1336 O O . GLN A 1 176 ? 10.234 23.665 7.353 1.00 39.87 176 GLN A O 1
ATOM 1342 N N . LEU A 1 177 ? 10.024 21.843 8.658 1.00 37.21 177 LEU A N 1
ATOM 1343 C CA . LEU A 1 177 ? 8.787 22.307 9.280 1.00 33.51 177 LEU A CA 1
ATOM 1344 C C . LEU A 1 177 ? 9.049 23.496 10.203 1.00 32.91 177 LEU A C 1
ATOM 1345 O O . LEU A 1 177 ? 8.116 24.165 10.652 1.00 31.59 177 LEU A O 1
ATOM 1350 N N . GLY A 1 178 ? 10.324 23.746 10.487 1.00 33.46 178 GLY A N 1
ATOM 1351 C CA . GLY A 1 178 ? 10.692 24.864 11.338 1.00 35.98 178 GLY A CA 1
ATOM 1352 C C . GLY A 1 178 ? 11.019 24.531 12.783 1.00 35.60 178 GLY A C 1
ATOM 1353 O O . GLY A 1 178 ? 11.017 25.423 13.628 1.00 36.36 178 GLY A O 1
ATOM 1354 N N . VAL A 1 179 ? 11.292 23.264 13.082 1.00 33.81 179 VAL A N 1
ATOM 1355 C CA . VAL A 1 179 ? 11.620 22.867 14.453 1.00 34.84 179 VAL A CA 1
ATOM 1356 C C . VAL A 1 179 ? 12.888 23.566 14.941 1.00 38.78 179 VAL A C 1
ATOM 1357 O O . VAL A 1 179 ? 13.979 23.337 14.417 1.00 39.97 179 VAL A O 1
ATOM 1361 N N . SER A 1 180 ? 12.732 24.407 15.960 1.00 41.88 180 SER A N 1
ATOM 1362 C CA . SER A 1 180 ? 13.846 25.168 16.520 1.00 43.67 180 SER A CA 1
ATOM 1363 C C . SER A 1 180 ? 14.118 24.808 17.977 1.00 44.36 180 SER A C 1
ATOM 1364 O O . SER A 1 180 ? 14.580 25.647 18.753 1.00 44.31 180 SER A O 1
ATOM 1367 N N . GLY A 1 181 ? 13.829 23.563 18.341 1.00 41.56 181 GLY A N 1
ATOM 1368 C CA . GLY A 1 181 ? 14.032 23.115 19.707 1.00 35.98 181 GLY A CA 1
ATOM 1369 C C . GLY A 1 181 ? 13.056 21.993 20.012 1.00 33.16 181 GLY A C 1
ATOM 1370 O O . GLY A 1 181 ? 12.149 21.734 19.220 1.00 31.04 181 GLY A O 1
ATOM 1371 N N . THR A 1 182 ? 13.228 21.327 21.150 1.00 29.61 182 THR A N 1
ATOM 1372 C CA . THR A 1 182 ? 12.342 20.225 21.514 1.00 27.91 182 THR A CA 1
ATOM 1373 C C . THR A 1 182 ? 11.825 20.345 22.942 1.00 27.46 182 THR A C 1
ATOM 1374 O O . THR A 1 182 ? 12.501 20.901 23.812 1.00 28.25 182 THR A O 1
ATOM 1378 N N . PRO A 1 183 ? 10.605 19.839 23.200 1.00 24.64 183 PRO A N 1
ATOM 1379 C CA . PRO A 1 183 ? 9.737 19.189 22.213 1.00 24.44 183 PRO A CA 1
ATOM 1380 C C . PRO A 1 183 ? 9.032 20.206 21.323 1.00 23.73 183 PRO A C 1
ATOM 1381 O O . PRO A 1 183 ? 8.780 21.341 21.733 1.00 28.36 183 PRO A O 1
ATOM 1385 N N . ALA A 1 184 ? 8.730 19.791 20.100 1.00 24.37 184 ALA A N 1
ATOM 1386 C CA . ALA A 1 184 ? 8.037 20.641 19.142 1.00 23.08 184 ALA A CA 1
ATOM 1387 C C . ALA A 1 184 ? 6.837 19.857 18.634 1.00 23.14 184 ALA A C 1
ATOM 1388 O O . ALA A 1 184 ? 6.960 18.713 18.178 1.00 23.94 184 ALA A O 1
ATOM 1390 N N . VAL A 1 185 ? 5.675 20.485 18.719 1.00 23.48 185 VAL A N 1
ATOM 1391 C CA . VAL A 1 185 ? 4.429 19.865 18.307 1.00 24.62 185 VAL A CA 1
ATOM 1392 C C . VAL A 1 185 ? 3.994 20.261 16.901 1.00 27.95 185 VAL A C 1
ATOM 1393 O O . VAL A 1 185 ? 4.025 21.435 16.543 1.00 26.39 185 VAL A O 1
ATOM 1397 N N . VAL A 1 186 ? 3.606 19.274 16.099 1.00 26.06 186 VAL A N 1
ATOM 1398 C CA . VAL A 1 186 ? 3.106 19.554 14.761 1.00 26.68 186 VAL A CA 1
ATOM 1399 C C . VAL A 1 186 ? 1.631 19.182 14.797 1.00 28.37 186 VAL A C 1
ATOM 1400 O O . VAL A 1 186 ? 1.277 18.032 15.071 1.00 24.66 186 VAL A O 1
ATOM 1404 N N . LEU A 1 187 ? 0.771 20.162 14.541 1.00 27.67 187 LEU A N 1
ATOM 1405 C CA . LEU A 1 187 ? -0.667 19.928 14.556 1.00 30.78 187 LEU A CA 1
ATOM 1406 C C . LEU A 1 187 ? -1.111 19.192 13.301 1.00 31.88 187 LEU A C 1
ATOM 1407 O O . LEU A 1 187 ? -0.386 19.150 12.305 1.00 29.90 187 LEU A O 1
ATOM 1412 N N . SER A 1 188 ? -2.306 18.609 13.356 1.00 31.93 188 SER A N 1
ATOM 1413 C CA . SER A 1 188 ? -2.848 17.853 12.234 1.00 34.98 188 SER A CA 1
ATOM 1414 C C . SER A 1 188 ? -3.009 18.668 10.950 1.00 35.76 188 SER A C 1
ATOM 1415 O O . SER A 1 188 ? -3.294 18.105 9.893 1.00 37.78 188 SER A O 1
ATOM 1418 N N . ASN A 1 189 ? -2.825 19.984 11.040 1.00 35.28 189 ASN A N 1
ATOM 1419 C CA . ASN A 1 189 ? -2.942 20.862 9.877 1.00 37.69 189 ASN A CA 1
ATOM 1420 C C . ASN A 1 189 ? -1.574 21.380 9.423 1.00 37.38 189 ASN A C 1
ATOM 1421 O O . ASN A 1 189 ? -1.479 22.158 8.469 1.00 37.57 189 ASN A O 1
ATOM 1426 N N . GLY A 1 190 ? -0.519 20.960 10.117 1.00 32.62 190 GLY A N 1
ATOM 1427 C CA . GLY A 1 190 ? 0.819 21.391 9.747 1.00 32.70 190 GLY A CA 1
ATOM 1428 C C . GLY A 1 190 ? 1.407 22.500 10.602 1.00 32.04 190 GLY A C 1
ATOM 1429 O O . GLY A 1 190 ? 2.601 22.778 10.517 1.00 32.26 190 GLY A O 1
ATOM 1430 N N . THR A 1 191 ? 0.578 23.136 11.426 1.00 29.86 191 THR A N 1
ATOM 1431 C CA . THR A 1 191 ? 1.050 24.208 12.294 1.00 32.90 191 THR A CA 1
ATOM 1432 C C . THR A 1 191 ? 2.091 23.691 13.284 1.00 31.17 191 THR A C 1
ATOM 1433 O O . THR A 1 191 ? 1.847 22.720 13.999 1.00 30.53 191 THR A O 1
ATOM 1437 N N . LEU A 1 192 ? 3.247 24.341 13.328 1.00 29.52 192 LEU A N 1
ATOM 1438 C CA . LEU A 1 192 ? 4.302 23.943 14.251 1.00 32.05 192 LEU A CA 1
ATOM 1439 C C . LEU A 1 192 ? 4.208 24.782 15.524 1.00 33.55 192 LEU A C 1
ATOM 1440 O O . LEU A 1 192 ? 4.213 26.013 15.468 1.00 33.99 192 LEU A O 1
ATOM 1445 N N . VAL A 1 193 ? 4.111 24.111 16.668 1.00 31.51 193 VAL A N 1
ATOM 1446 C CA . VAL A 1 193 ? 4.027 24.800 17.954 1.00 32.44 193 VAL A CA 1
ATOM 1447 C C . VAL A 1 193 ? 5.177 24.330 18.838 1.00 32.31 193 VAL A C 1
ATOM 1448 O O . VAL A 1 193 ? 5.063 23.335 19.555 1.00 32.23 193 VAL A O 1
ATOM 1452 N N . PRO A 1 194 ? 6.311 25.040 18.787 1.00 33.98 194 PRO A N 1
ATOM 1453 C CA . PRO A 1 194 ? 7.479 24.676 19.592 1.00 35.14 194 PRO A CA 1
ATOM 1454 C C . PRO A 1 194 ? 7.241 24.825 21.087 1.00 33.42 194 PRO A C 1
ATOM 1455 O O . PRO A 1 194 ? 6.520 25.728 21.523 1.00 33.54 194 PRO A O 1
ATOM 1459 N N . GLY A 1 195 ? 7.836 23.929 21.867 1.00 28.50 195 GLY A N 1
ATOM 1460 C CA . GLY A 1 195 ? 7.708 24.026 23.307 1.00 30.94 195 GLY A CA 1
ATOM 1461 C C . GLY A 1 195 ? 6.893 22.991 24.055 1.00 31.27 195 GLY A C 1
ATOM 1462 O O . GLY A 1 195 ? 6.027 22.308 23.505 1.00 32.12 195 GLY A O 1
ATOM 1463 N N . TYR A 1 196 ? 7.187 22.902 25.345 1.00 31.58 196 TYR A N 1
ATOM 1464 C CA . TYR A 1 196 ? 6.519 21.987 26.246 1.00 29.43 196 TYR A CA 1
ATOM 1465 C C . TYR A 1 196 ? 5.275 22.625 26.862 1.00 33.97 196 TYR A C 1
ATOM 1466 O O . TYR A 1 196 ? 5.287 23.793 27.258 1.00 31.60 196 TYR A O 1
ATOM 1475 N N . GLN A 1 197 ? 4.208 21.839 26.939 1.00 34.11 197 GLN A N 1
ATOM 1476 C CA . GLN A 1 197 ? 2.956 22.273 27.541 1.00 36.07 197 GLN A CA 1
ATOM 1477 C C . GLN A 1 197 ? 2.437 21.094 28.350 1.00 34.68 197 GLN A C 1
ATOM 1478 O O . GLN A 1 197 ? 2.375 19.973 27.846 1.00 33.44 197 GLN A O 1
ATOM 1484 N N . PRO A 1 198 ? 2.084 21.325 29.624 1.00 36.20 198 PRO A N 1
ATOM 1485 C CA . PRO A 1 198 ? 1.568 20.255 30.482 1.00 35.38 198 PRO A CA 1
ATOM 1486 C C . PRO A 1 198 ? 0.259 19.760 29.882 1.00 33.54 198 PRO A C 1
ATOM 1487 O O . PRO A 1 198 ? -0.401 20.494 29.149 1.00 32.11 198 PRO A O 1
ATOM 1491 N N . PRO A 1 199 ? -0.133 18.514 30.188 1.00 34.20 199 PRO A N 1
ATOM 1492 C CA . PRO A 1 199 ? -1.365 17.906 29.681 1.00 35.40 199 PRO A CA 1
ATOM 1493 C C . PRO A 1 199 ? -2.595 18.814 29.685 1.00 37.52 199 PRO A C 1
ATOM 1494 O O . PRO A 1 199 ? -3.265 18.961 28.661 1.00 36.13 199 PRO A O 1
ATOM 1498 N N . LYS A 1 200 ? -2.893 19.420 30.830 1.00 39.15 200 LYS A N 1
ATOM 1499 C CA . LYS A 1 200 ? -4.057 20.296 30.930 1.00 42.15 200 LYS A CA 1
ATOM 1500 C C . LYS A 1 200 ? -3.970 21.468 29.964 1.00 40.56 200 LYS A C 1
ATOM 1501 O O . LYS A 1 200 ? -4.901 21.723 29.198 1.00 40.54 200 LYS A O 1
ATOM 1507 N N . GLU A 1 201 ? -2.852 22.183 30.005 1.00 39.88 201 GLU A N 1
ATOM 1508 C CA . GLU A 1 201 ? -2.657 23.332 29.131 1.00 40.90 201 GLU A CA 1
ATOM 1509 C C . GLU A 1 201 ? -2.660 22.916 27.663 1.00 38.86 201 GLU A C 1
ATOM 1510 O O . GLU A 1 201 ? -3.278 23.574 26.822 1.00 39.00 201 GLU A O 1
ATOM 1516 N N . MET A 1 202 ? -1.968 21.821 27.362 1.00 34.61 202 MET A N 1
ATOM 1517 C CA . MET A 1 202 ? -1.892 21.301 25.999 1.00 34.59 202 MET A CA 1
ATOM 1518 C C . MET A 1 202 ? -3.297 21.057 25.455 1.00 34.01 202 MET A C 1
ATOM 1519 O O . MET A 1 202 ? -3.626 21.467 24.337 1.00 32.76 202 MET A O 1
ATOM 1524 N N . LYS A 1 203 ? -4.117 20.380 26.254 1.00 32.65 203 LYS A N 1
ATOM 1525 C CA . LYS A 1 203 ? -5.489 20.072 25.866 1.00 34.52 203 LYS A CA 1
ATOM 1526 C C . LYS A 1 203 ? -6.277 21.345 25.574 1.00 35.50 203 LYS A C 1
ATOM 1527 O O . LYS A 1 203 ? -6.986 21.432 24.571 1.00 34.93 203 LYS A O 1
ATOM 1533 N N . GLU A 1 204 ? -6.153 22.330 26.456 1.00 37.52 204 GLU A N 1
ATOM 1534 C CA . GLU A 1 204 ? -6.859 23.589 26.278 1.00 38.78 204 GLU A CA 1
ATOM 1535 C C . GLU A 1 204 ? -6.379 24.282 25.009 1.00 37.96 204 GLU A C 1
ATOM 1536 O O . GLU A 1 204 ? -7.176 24.857 24.265 1.00 36.36 204 GLU A O 1
ATOM 1542 N N . PHE A 1 205 ? -5.074 24.223 24.761 1.00 36.74 205 PHE A N 1
ATOM 1543 C CA . PHE A 1 205 ? -4.504 24.841 23.572 1.00 34.65 205 PHE A CA 1
ATOM 1544 C C . PHE A 1 205 ? -5.068 24.207 22.302 1.00 34.47 205 PHE A C 1
ATOM 1545 O O . PHE A 1 205 ? -5.469 24.902 21.368 1.00 35.68 205 PHE A O 1
ATOM 1553 N N . LEU A 1 206 ? -5.091 22.882 22.264 1.00 31.86 206 LEU A N 1
ATOM 1554 C CA . LEU A 1 206 ? -5.605 22.180 21.102 1.00 32.43 206 LEU A CA 1
ATOM 1555 C C . LEU A 1 206 ? -7.079 22.505 20.873 1.00 34.71 206 LEU A C 1
ATOM 1556 O O . LEU A 1 206 ? -7.496 22.757 19.743 1.00 34.88 206 LEU A O 1
ATOM 1561 N N . ASP A 1 207 ? -7.867 22.505 21.943 1.00 37.65 207 ASP A N 1
ATOM 1562 C CA . ASP A 1 207 ? -9.289 22.810 21.824 1.00 40.78 207 ASP A CA 1
ATOM 1563 C C . ASP A 1 207 ? -9.521 24.201 21.255 1.00 41.66 207 ASP A C 1
ATOM 1564 O O . ASP A 1 207 ? -10.327 24.379 20.344 1.00 43.81 207 ASP A O 1
ATOM 1569 N N . GLU A 1 208 ? -8.819 25.188 21.797 1.00 45.32 208 GLU A N 1
ATOM 1570 C CA . GLU A 1 208 ? -8.974 26.557 21.324 1.00 48.73 208 GLU A CA 1
ATOM 1571 C C . GLU A 1 208 ? -8.461 26.702 19.901 1.00 50.16 208 GLU A C 1
ATOM 1572 O O . GLU A 1 208 ? -8.986 27.502 19.124 1.00 48.80 208 GLU A O 1
ATOM 1578 N N . HIS A 1 209 ? -7.437 25.929 19.557 1.00 50.40 209 HIS A N 1
ATOM 1579 C CA . HIS A 1 209 ? -6.884 25.991 18.212 1.00 52.34 209 HIS A CA 1
ATOM 1580 C C . HIS A 1 209 ? -7.916 25.504 17.204 1.00 54.46 209 HIS A C 1
ATOM 1581 O O . HIS A 1 209 ? -8.024 26.045 16.104 1.00 55.69 209 HIS A O 1
ATOM 1588 N N . GLN A 1 210 ? -8.675 24.482 17.587 1.00 56.08 210 GLN A N 1
ATOM 1589 C CA . GLN A 1 210 ? -9.713 23.932 16.723 1.00 60.07 210 GLN A CA 1
ATOM 1590 C C . GLN A 1 210 ? -10.752 25.008 16.426 1.00 62.18 210 GLN A C 1
ATOM 1591 O O . GLN A 1 210 ? -11.063 25.291 15.269 1.00 61.77 210 GLN A O 1
ATOM 1597 N N . LYS A 1 211 ? -11.281 25.610 17.485 1.00 64.34 211 LYS A N 1
ATOM 1598 C CA . LYS A 1 211 ? -12.293 26.650 17.356 1.00 66.74 211 LYS A CA 1
ATOM 1599 C C . LYS A 1 211 ? -11.793 27.878 16.598 1.00 68.03 211 LYS A C 1
ATOM 1600 O O . LYS A 1 211 ? -12.480 28.391 15.715 1.00 68.74 211 LYS A O 1
ATOM 1606 N N . MET A 1 212 ? -10.597 28.346 16.938 1.00 69.93 212 MET A N 1
ATOM 1607 C CA . MET A 1 212 ? -10.032 29.519 16.282 1.00 73.03 212 MET A CA 1
ATOM 1608 C C . MET A 1 212 ? -9.663 29.258 14.824 1.00 74.46 212 MET A C 1
ATOM 1609 O O . MET A 1 212 ? -9.552 30.192 14.029 1.00 75.28 212 MET A O 1
ATOM 1614 N N . THR A 1 213 ? -9.474 27.989 14.476 1.00 75.39 213 THR A N 1
ATOM 1615 C CA . THR A 1 213 ? -9.120 27.615 13.110 1.00 76.57 213 THR A CA 1
ATOM 1616 C C . THR A 1 213 ? -10.371 27.209 12.334 1.00 77.28 213 THR A C 1
ATOM 1617 O O . THR A 1 213 ? -10.385 27.225 11.103 1.00 77.41 213 THR A O 1
ATOM 1621 N N . SER A 1 214 ? -11.420 26.849 13.066 1.00 77.71 214 SER A N 1
ATOM 1622 C CA . SER A 1 214 ? -12.680 26.443 12.457 1.00 77.87 214 SER A CA 1
ATOM 1623 C C . SER A 1 214 ? -13.575 27.666 12.274 1.00 78.04 214 SER A C 1
ATOM 1624 O O . SER A 1 214 ? -13.607 28.266 11.199 1.00 77.94 214 SER A O 1
ATOM 1627 N N . GLY A 1 215 ? -14.295 28.034 13.329 1.00 78.24 215 GLY A N 1
ATOM 1628 C CA . GLY A 1 215 ? -15.170 29.190 13.254 1.00 78.85 215 GLY A CA 1
ATOM 1629 C C . GLY A 1 215 ? -16.512 28.992 13.933 1.00 79.37 215 GLY A C 1
ATOM 1630 O O . GLY A 1 215 ? -17.541 29.436 13.424 1.00 79.45 215 GLY A O 1
ATOM 1631 N N . LYS A 1 216 ? -16.504 28.328 15.085 1.00 79.91 216 LYS A N 1
ATOM 1632 C CA . LYS A 1 216 ? -17.732 28.079 15.833 1.00 80.02 216 LYS A CA 1
ATOM 1633 C C . LYS A 1 216 ? -17.503 28.201 17.337 1.00 80.31 216 LYS A C 1
ATOM 1634 O O . LYS A 1 216 ? -16.369 28.539 17.735 1.00 80.45 216 LYS A O 1
ATOM 1641 N N . ASP B 1 1 ? -2.010 45.240 -5.701 1.00 47.92 1 ASP B N 1
ATOM 1642 C CA . ASP B 1 1 ? -2.801 46.284 -4.991 1.00 49.44 1 ASP B CA 1
ATOM 1643 C C . ASP B 1 1 ? -2.218 46.576 -3.609 1.00 49.22 1 ASP B C 1
ATOM 1644 O O . ASP B 1 1 ? -2.456 45.839 -2.650 1.00 48.44 1 ASP B O 1
ATOM 1649 N N . ASP B 1 2 ? -1.456 47.662 -3.521 1.00 47.26 2 ASP B N 1
ATOM 1650 C CA . ASP B 1 2 ? -0.823 48.074 -2.274 1.00 47.07 2 ASP B CA 1
ATOM 1651 C C . ASP B 1 2 ? -1.805 48.161 -1.107 1.00 45.77 2 ASP B C 1
ATOM 1652 O O . ASP B 1 2 ? -1.449 47.865 0.035 1.00 42.88 2 ASP B O 1
ATOM 1657 N N . ALA B 1 3 ? -3.042 48.556 -1.393 1.00 45.15 3 ALA B N 1
ATOM 1658 C CA . ALA B 1 3 ? -4.057 48.681 -0.350 1.00 44.40 3 ALA B CA 1
ATOM 1659 C C . ALA B 1 3 ? -4.389 47.340 0.300 1.00 43.00 3 ALA B C 1
ATOM 1660 O O . ALA B 1 3 ? -4.451 47.232 1.523 1.00 41.55 3 ALA B O 1
ATOM 1662 N N . ALA B 1 4 ? -4.615 46.322 -0.520 1.00 40.13 4 ALA B N 1
ATOM 1663 C CA . ALA B 1 4 ? -4.938 44.996 -0.007 1.00 40.11 4 ALA B CA 1
ATOM 1664 C C . ALA B 1 4 ? -3.766 44.441 0.801 1.00 37.11 4 ALA B C 1
ATOM 1665 O O . ALA B 1 4 ? -3.956 43.799 1.831 1.00 35.83 4 ALA B O 1
ATOM 1667 N N . ILE B 1 5 ? -2.552 44.698 0.328 1.00 36.86 5 ILE B N 1
ATOM 1668 C CA . ILE B 1 5 ? -1.353 44.216 1.003 1.00 36.23 5 ILE B CA 1
ATOM 1669 C C . ILE B 1 5 ? -1.201 44.825 2.398 1.00 38.46 5 ILE B C 1
ATOM 1670 O O . ILE B 1 5 ? -0.900 44.120 3.362 1.00 35.21 5 ILE B O 1
ATOM 1675 N N . GLN B 1 6 ? -1.432 46.129 2.514 1.00 38.02 6 GLN B N 1
ATOM 1676 C CA . GLN B 1 6 ? -1.308 46.792 3.806 1.00 40.63 6 GLN B CA 1
ATOM 1677 C C . GLN B 1 6 ? -2.362 46.346 4.814 1.00 36.97 6 GLN B C 1
ATOM 1678 O O . GLN B 1 6 ? -2.103 46.318 6.015 1.00 36.90 6 GLN B O 1
ATOM 1684 N N . GLN B 1 7 ? -3.547 45.995 4.328 1.00 37.50 7 GLN B N 1
ATOM 1685 C CA . GLN B 1 7 ? -4.617 45.546 5.210 1.00 38.31 7 GLN B CA 1
ATOM 1686 C C . GLN B 1 7 ? -4.239 44.197 5.815 1.00 34.66 7 GLN B C 1
ATOM 1687 O O . GLN B 1 7 ? -4.421 43.967 7.009 1.00 34.30 7 GLN B O 1
ATOM 1693 N N . THR B 1 8 ? -3.710 43.307 4.984 1.00 33.67 8 THR B N 1
ATOM 1694 C CA . THR B 1 8 ? -3.306 41.991 5.460 1.00 33.74 8 THR B CA 1
ATOM 1695 C C . THR B 1 8 ? -2.212 42.137 6.511 1.00 30.68 8 THR B C 1
ATOM 1696 O O . THR B 1 8 ? -2.278 41.535 7.582 1.00 26.92 8 THR B O 1
ATOM 1700 N N . LEU B 1 9 ? -1.208 42.953 6.208 1.00 30.34 9 LEU B N 1
ATOM 1701 C CA . LEU B 1 9 ? -0.116 43.164 7.146 1.00 32.81 9 LEU B CA 1
ATOM 1702 C C . LEU B 1 9 ? -0.659 43.752 8.443 1.00 32.45 9 LEU B C 1
ATOM 1703 O O . LEU B 1 9 ? -0.209 43.394 9.533 1.00 34.11 9 LEU B O 1
ATOM 1708 N N . ALA B 1 10 ? -1.632 44.651 8.321 1.00 33.63 10 ALA B N 1
ATOM 1709 C CA . ALA B 1 10 ? -2.242 45.286 9.486 1.00 35.55 10 ALA B CA 1
ATOM 1710 C C . ALA B 1 10 ? -2.900 44.242 10.383 1.00 36.76 10 ALA B C 1
ATOM 1711 O O . ALA B 1 10 ? -2.720 44.250 11.600 1.00 36.57 10 ALA B O 1
ATOM 1713 N N . LYS B 1 11 ? -3.668 43.343 9.780 1.00 38.43 11 LYS B N 1
ATOM 1714 C CA . LYS B 1 11 ? -4.338 42.299 10.544 1.00 41.37 11 LYS B CA 1
ATOM 1715 C C . LYS B 1 11 ? -3.322 41.459 11.304 1.00 41.33 11 LYS B C 1
ATOM 1716 O O . LYS B 1 11 ? -3.629 40.897 12.357 1.00 43.95 11 LYS B O 1
ATOM 1722 N N . MET B 1 12 ? -2.107 41.386 10.771 1.00 40.19 12 MET B N 1
ATOM 1723 C CA . MET B 1 12 ? -1.042 40.601 11.387 1.00 40.11 12 MET B CA 1
ATOM 1724 C C . MET B 1 12 ? -0.141 41.401 12.322 1.00 36.59 12 MET B C 1
ATOM 1725 O O . MET B 1 12 ? 0.735 40.840 12.976 1.00 37.82 12 MET B O 1
ATOM 1730 N N . GLY B 1 13 ? -0.359 42.708 12.387 1.00 35.01 13 GLY B N 1
ATOM 1731 C CA . GLY B 1 13 ? 0.458 43.538 13.252 1.00 34.63 13 GLY B CA 1
ATOM 1732 C C . GLY B 1 13 ? 1.823 43.811 12.649 1.00 33.36 13 GLY B C 1
ATOM 1733 O O . GLY B 1 13 ? 2.751 44.205 13.352 1.00 33.41 13 GLY B O 1
ATOM 1734 N N . ILE B 1 14 ? 1.940 43.595 11.342 1.00 33.49 14 ILE B N 1
ATOM 1735 C CA . ILE B 1 14 ? 3.188 43.824 10.615 1.00 31.48 14 ILE B CA 1
ATOM 1736 C C . ILE B 1 14 ? 3.129 45.174 9.904 1.00 31.10 14 ILE B C 1
ATOM 1737 O O . ILE B 1 14 ? 2.125 45.502 9.270 1.00 30.37 14 ILE B O 1
ATOM 1742 N N . LYS B 1 15 ? 4.217 45.936 9.995 1.00 28.76 15 LYS B N 1
ATOM 1743 C CA . LYS B 1 15 ? 4.297 47.261 9.381 1.00 30.44 15 LYS B CA 1
ATOM 1744 C C . LYS B 1 15 ? 5.290 47.307 8.216 1.00 29.40 15 LYS B C 1
ATOM 1745 O O . LYS B 1 15 ? 6.446 46.908 8.361 1.00 26.85 15 LYS B O 1
ATOM 1751 N N . SER B 1 16 ? 4.835 47.803 7.069 1.00 26.86 16 SER B N 1
ATOM 1752 C CA . SER B 1 16 ? 5.682 47.908 5.883 1.00 26.28 16 SER B CA 1
ATOM 1753 C C . SER B 1 16 ? 6.221 49.327 5.751 1.00 27.46 16 SER B C 1
ATOM 1754 O O . SER B 1 16 ? 5.631 50.272 6.280 1.00 25.39 16 SER B O 1
ATOM 1757 N N . SER B 1 17 ? 7.338 49.471 5.042 1.00 27.02 17 SER B N 1
ATOM 1758 C CA . SER B 1 17 ? 7.950 50.783 4.832 1.00 26.74 17 SER B CA 1
ATOM 1759 C C . SER B 1 17 ? 8.244 51.012 3.355 1.00 27.72 17 SER B C 1
ATOM 1760 O O . SER B 1 17 ? 8.460 52.149 2.924 1.00 25.75 17 SER B O 1
ATOM 1763 N N . ASP B 1 18 ? 8.255 49.930 2.581 1.00 26.34 18 ASP B N 1
ATOM 1764 C CA . ASP B 1 18 ? 8.533 50.024 1.156 1.00 24.74 18 ASP B CA 1
ATOM 1765 C C . ASP B 1 18 ? 7.943 48.830 0.418 1.00 28.25 18 ASP B C 1
ATOM 1766 O O . ASP B 1 18 ? 8.079 47.680 0.851 1.00 29.53 18 ASP B O 1
ATOM 1771 N N . ILE B 1 19 ? 7.261 49.118 -0.685 1.00 26.58 19 ILE B N 1
ATOM 1772 C CA . ILE B 1 19 ? 6.644 48.090 -1.510 1.00 27.68 19 ILE B CA 1
ATOM 1773 C C . ILE B 1 19 ? 7.036 48.356 -2.959 1.00 29.62 19 ILE B C 1
ATOM 1774 O O . ILE B 1 19 ? 6.927 49.486 -3.447 1.00 28.98 19 ILE B O 1
ATOM 1779 N N . GLN B 1 20 ? 7.510 47.314 -3.635 1.00 30.54 20 GLN B N 1
ATOM 1780 C CA . GLN B 1 20 ? 7.928 47.421 -5.028 1.00 33.51 20 GLN B CA 1
ATOM 1781 C C . GLN B 1 20 ? 7.444 46.221 -5.822 1.00 34.17 20 GLN B C 1
ATOM 1782 O O . GLN B 1 20 ? 7.196 45.156 -5.260 1.00 31.93 20 GLN B O 1
ATOM 1788 N N . PRO B 1 21 ? 7.288 46.382 -7.143 1.00 36.06 21 PRO B N 1
ATOM 1789 C CA . PRO B 1 21 ? 6.839 45.239 -7.941 1.00 35.28 21 PRO B CA 1
ATOM 1790 C C . PRO B 1 21 ? 7.964 44.203 -7.926 1.00 34.76 21 PRO B C 1
ATOM 1791 O O . PRO B 1 21 ? 9.134 44.550 -8.088 1.00 35.53 21 PRO B O 1
ATOM 1795 N N . ALA B 1 22 ? 7.617 42.939 -7.708 1.00 33.12 22 ALA B N 1
ATOM 1796 C CA . ALA B 1 22 ? 8.613 41.878 -7.685 1.00 31.61 22 ALA B CA 1
ATOM 1797 C C . ALA B 1 22 ? 8.921 41.422 -9.112 1.00 32.39 22 ALA B C 1
ATOM 1798 O O . ALA B 1 22 ? 8.155 41.689 -10.037 1.00 29.75 22 ALA B O 1
ATOM 1800 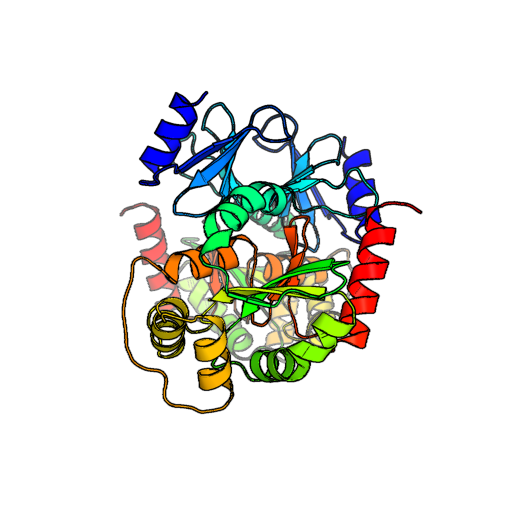N N . PRO B 1 23 ? 10.060 40.745 -9.311 1.00 35.33 23 PRO B N 1
ATOM 1801 C CA . PRO B 1 23 ? 10.420 40.268 -10.652 1.00 36.17 23 PRO B CA 1
ATOM 1802 C C . PRO B 1 23 ? 9.453 39.167 -11.084 1.00 35.42 23 PRO B C 1
ATOM 1803 O O . PRO B 1 23 ? 9.402 38.785 -12.252 1.00 36.28 23 PRO B O 1
ATOM 1807 N N . VAL B 1 24 ? 8.695 38.659 -10.120 1.00 35.09 24 VAL B N 1
ATOM 1808 C CA . VAL B 1 24 ? 7.724 37.598 -10.369 1.00 33.93 24 VAL B CA 1
ATOM 1809 C C . VAL B 1 24 ? 6.333 38.185 -10.578 1.00 34.78 24 VAL B C 1
ATOM 1810 O O . VAL B 1 24 ? 5.826 38.925 -9.738 1.00 31.40 24 VAL B O 1
ATOM 1814 N N . ALA B 1 25 ? 5.720 37.843 -11.705 1.00 36.27 25 ALA B N 1
ATOM 1815 C CA . ALA B 1 25 ? 4.388 38.333 -12.039 1.00 35.81 25 ALA B CA 1
ATOM 1816 C C . ALA B 1 25 ? 3.370 38.141 -10.917 1.00 35.05 25 ALA B C 1
ATOM 1817 O O . ALA B 1 25 ? 3.323 37.089 -10.274 1.00 33.92 25 ALA B O 1
ATOM 1819 N N . GLY B 1 26 ? 2.561 39.173 -10.685 1.00 32.95 26 GLY B N 1
ATOM 1820 C CA . GLY B 1 26 ? 1.531 39.108 -9.666 1.00 31.35 26 GLY B CA 1
ATOM 1821 C C . GLY B 1 26 ? 2.024 39.213 -8.236 1.00 32.35 26 GLY B C 1
ATOM 1822 O O . GLY B 1 26 ? 1.251 39.038 -7.296 1.00 33.20 26 GLY B O 1
ATOM 1823 N N . MET B 1 27 ? 3.308 39.503 -8.064 1.00 31.15 27 MET B N 1
ATOM 1824 C CA . MET B 1 27 ? 3.860 39.625 -6.727 1.00 31.50 27 MET B CA 1
ATOM 1825 C C . MET B 1 27 ? 4.599 40.933 -6.513 1.00 31.80 27 MET B C 1
ATOM 1826 O O . MET B 1 27 ? 4.949 41.626 -7.466 1.00 32.87 27 MET B O 1
ATOM 1831 N N . LYS B 1 28 ? 4.831 41.260 -5.248 1.00 30.66 28 LYS B N 1
ATOM 1832 C CA . LYS B 1 28 ? 5.527 42.486 -4.897 1.00 29.52 28 LYS B CA 1
ATOM 1833 C C . LYS B 1 28 ? 6.514 42.226 -3.770 1.00 29.64 28 LYS B C 1
ATOM 1834 O O . LYS B 1 28 ? 6.311 41.338 -2.935 1.00 26.07 28 LYS B O 1
ATOM 1840 N N . THR B 1 29 ? 7.597 42.993 -3.767 1.00 28.98 29 THR B N 1
ATOM 1841 C CA . THR B 1 29 ? 8.624 42.880 -2.742 1.00 27.93 29 THR B CA 1
ATOM 1842 C C . THR B 1 29 ? 8.251 43.911 -1.687 1.00 28.51 29 THR B C 1
ATOM 1843 O O . THR B 1 29 ? 8.148 45.108 -1.979 1.00 27.50 29 THR B O 1
ATOM 1847 N N . VAL B 1 30 ? 8.045 43.438 -0.463 1.00 25.37 30 VAL B N 1
ATOM 1848 C CA . VAL B 1 30 ? 7.617 44.303 0.626 1.00 27.21 30 VAL B CA 1
ATOM 1849 C C . VAL B 1 30 ? 8.559 44.294 1.822 1.00 28.01 30 VAL B C 1
ATOM 1850 O O . VAL B 1 30 ? 8.781 43.252 2.447 1.00 23.36 30 VAL B O 1
ATOM 1854 N N . LEU B 1 31 ? 9.119 45.458 2.133 1.00 24.69 31 LEU B N 1
ATOM 1855 C CA . LEU B 1 31 ? 10.005 45.580 3.279 1.00 23.93 31 LEU B CA 1
ATOM 1856 C C . LEU B 1 31 ? 9.141 45.862 4.504 1.00 25.09 31 LEU B C 1
ATOM 1857 O O . LEU B 1 31 ? 8.364 46.821 4.516 1.00 24.52 31 LEU B O 1
ATOM 1862 N N . THR B 1 32 ? 9.260 45.016 5.525 1.00 22.08 32 THR B N 1
ATOM 1863 C CA . THR B 1 32 ? 8.480 45.182 6.746 1.00 22.44 32 THR B CA 1
ATOM 1864 C C . THR B 1 32 ? 9.373 45.063 7.970 1.00 25.64 32 THR B C 1
ATOM 1865 O O . THR B 1 32 ? 10.562 44.755 7.851 1.00 25.78 32 THR B O 1
ATOM 1869 N N . ASN B 1 33 ? 8.795 45.300 9.145 1.00 23.70 33 ASN B N 1
ATOM 1870 C CA . ASN B 1 33 ? 9.546 45.195 10.387 1.00 27.84 33 ASN B CA 1
ATOM 1871 C C . ASN B 1 33 ? 9.766 43.729 10.761 1.00 29.38 33 ASN B C 1
ATOM 1872 O O . ASN B 1 33 ? 10.305 43.419 11.822 1.00 31.99 33 ASN B O 1
ATOM 1877 N N . SER B 1 34 ? 9.340 42.835 9.872 1.00 27.39 34 SER B N 1
ATOM 1878 C CA . SER B 1 34 ? 9.534 41.400 10.055 1.00 31.51 34 SER B CA 1
ATOM 1879 C C . SER B 1 34 ? 10.451 40.920 8.931 1.00 31.60 34 SER B C 1
ATOM 1880 O O . SER B 1 34 ? 10.608 39.717 8.709 1.00 31.17 34 SER B O 1
ATOM 1883 N N . GLY B 1 35 ? 11.050 41.875 8.221 1.00 28.88 35 GLY B N 1
ATOM 1884 C CA . GLY B 1 35 ? 11.939 41.543 7.119 1.00 26.94 35 GLY B CA 1
ATOM 1885 C C . GLY B 1 35 ? 11.285 41.723 5.758 1.00 27.86 35 GLY B C 1
ATOM 1886 O O . GLY B 1 35 ? 10.131 42.146 5.660 1.00 26.76 35 GLY B O 1
ATOM 1887 N N . VAL B 1 36 ? 12.028 41.416 4.699 1.00 26.12 36 VAL B N 1
ATOM 1888 C CA . VAL B 1 36 ? 11.500 41.534 3.343 1.00 26.43 36 VAL B CA 1
ATOM 1889 C C . VAL B 1 36 ? 10.648 40.314 3.017 1.00 28.55 36 VAL B C 1
ATOM 1890 O O . VAL B 1 36 ? 11.126 39.177 3.081 1.00 26.25 36 VAL 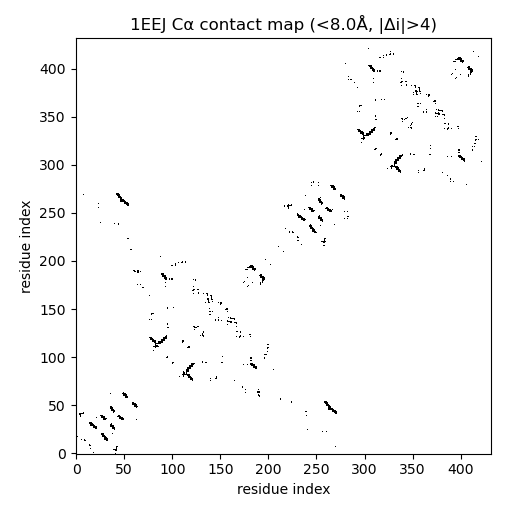B O 1
ATOM 1894 N N . LEU B 1 37 ? 9.387 40.558 2.675 1.00 24.10 37 LEU B N 1
ATOM 1895 C CA . LEU B 1 37 ? 8.469 39.480 2.334 1.00 26.68 37 LEU B CA 1
ATOM 1896 C C . LEU B 1 37 ? 8.014 39.633 0.893 1.00 25.91 37 LEU B C 1
ATOM 1897 O O . LEU B 1 37 ? 8.099 40.716 0.310 1.00 25.22 37 LEU B O 1
ATOM 1902 N N . TYR B 1 38 ? 7.530 38.538 0.323 1.00 23.12 38 TYR B N 1
ATOM 1903 C CA . TYR B 1 38 ? 7.027 38.539 -1.037 1.00 22.40 38 TYR B CA 1
ATOM 1904 C C . TYR B 1 38 ? 5.541 38.237 -0.915 1.00 27.56 38 TYR B C 1
ATOM 1905 O O . TYR B 1 38 ? 5.143 37.185 -0.415 1.00 24.79 38 TYR B O 1
ATOM 1914 N N . ILE B 1 39 ? 4.724 39.188 -1.352 1.00 29.09 39 ILE B N 1
ATOM 1915 C CA . ILE B 1 39 ? 3.279 39.060 -1.240 1.00 29.40 39 ILE B CA 1
ATOM 1916 C C . ILE B 1 39 ? 2.581 39.196 -2.591 1.00 31.10 39 ILE B C 1
ATOM 1917 O O . ILE B 1 39 ? 2.985 39.997 -3.432 1.00 29.77 39 ILE B O 1
ATOM 1922 N N . THR B 1 40 ? 1.540 38.396 -2.804 1.00 29.93 40 THR B N 1
ATOM 1923 C CA . THR B 1 40 ? 0.795 38.460 -4.057 1.00 31.84 40 THR B CA 1
ATOM 1924 C C . THR B 1 40 ? -0.014 39.764 -4.106 1.00 32.52 40 THR B C 1
ATOM 1925 O O . THR B 1 40 ? -0.375 40.316 -3.068 1.00 30.99 40 THR B O 1
ATOM 1929 N N . ASP B 1 41 ? -0.285 40.251 -5.313 1.00 34.56 41 ASP B N 1
ATOM 1930 C CA . ASP B 1 41 ? -1.024 41.497 -5.494 1.00 38.37 41 ASP B CA 1
ATOM 1931 C C . ASP B 1 41 ? -2.337 41.597 -4.724 1.00 39.69 41 ASP B C 1
ATOM 1932 O O . ASP B 1 41 ? -2.760 42.698 -4.367 1.00 42.82 41 ASP B O 1
ATOM 1937 N N . ASP B 1 42 ? -2.980 40.462 -4.463 1.00 38.60 42 ASP B N 1
ATOM 1938 C CA . ASP B 1 42 ? -4.247 40.463 -3.736 1.00 37.75 42 ASP B CA 1
ATOM 1939 C C . ASP B 1 42 ? -4.069 40.421 -2.225 1.00 36.35 42 ASP B C 1
ATOM 1940 O O . ASP B 1 42 ? -5.048 40.467 -1.479 1.00 36.22 42 ASP B O 1
ATOM 1945 N N . GLY B 1 43 ? -2.820 40.326 -1.778 1.00 34.99 43 GLY B N 1
ATOM 1946 C CA . GLY B 1 43 ? -2.538 40.281 -0.356 1.00 33.76 43 GLY B CA 1
ATOM 1947 C C . GLY B 1 43 ? -3.008 39.013 0.333 1.00 34.75 43 GLY B C 1
ATOM 1948 O O . GLY B 1 43 ? -3.173 38.992 1.556 1.00 34.78 43 GLY B O 1
ATOM 1949 N N . LYS B 1 44 ? -3.210 37.946 -0.434 1.00 31.66 44 LYS B N 1
ATOM 1950 C CA . LYS B 1 44 ? -3.683 36.695 0.145 1.00 33.49 44 LYS B CA 1
ATOM 1951 C C . LYS B 1 44 ? -2.607 35.646 0.417 1.00 31.94 44 LYS B C 1
ATOM 1952 O O . LYS B 1 44 ? -2.837 34.707 1.178 1.00 33.75 44 LYS B O 1
ATOM 1958 N N . HIS B 1 45 ? -1.442 35.793 -0.204 1.00 31.07 45 HIS B N 1
ATOM 1959 C CA . HIS B 1 45 ? -0.351 34.849 0.024 1.00 28.82 45 HIS B CA 1
ATOM 1960 C C . HIS B 1 45 ? 0.963 35.576 0.263 1.00 29.40 45 HIS B C 1
ATOM 1961 O O . HIS B 1 45 ? 1.277 36.553 -0.416 1.00 31.21 45 HIS B O 1
ATOM 1968 N N . ILE B 1 46 ? 1.717 35.091 1.241 1.00 27.34 46 ILE B N 1
ATOM 1969 C CA . ILE B 1 46 ? 3.014 35.660 1.593 1.00 29.43 46 ILE B CA 1
ATOM 1970 C C . ILE B 1 46 ? 4.073 34.563 1.556 1.00 30.33 46 ILE B C 1
ATOM 1971 O O . ILE B 1 46 ? 3.865 33.481 2.105 1.00 27.86 46 ILE B O 1
ATOM 1976 N N . ILE B 1 47 ? 5.196 34.833 0.896 1.00 30.49 47 ILE B N 1
ATOM 1977 C CA . ILE B 1 47 ? 6.295 33.875 0.849 1.00 27.40 47 ILE B CA 1
ATOM 1978 C C . ILE B 1 47 ? 7.46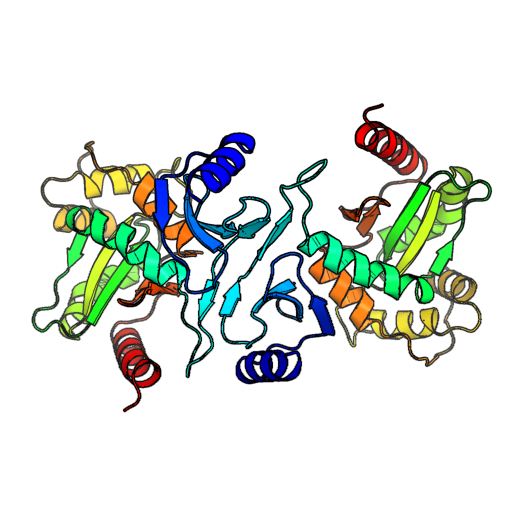7 34.535 1.578 1.00 29.58 47 ILE B C 1
ATOM 1979 O O . ILE B 1 47 ? 7.851 35.664 1.256 1.00 28.19 47 ILE B O 1
ATOM 1984 N N . GLN B 1 48 ? 8.022 33.832 2.561 1.00 29.85 48 GLN B N 1
ATOM 1985 C CA . GLN B 1 48 ? 9.128 34.345 3.369 1.00 34.00 48 GLN B CA 1
ATOM 1986 C C . GLN B 1 48 ? 10.329 34.881 2.595 1.00 34.14 48 GLN B C 1
ATOM 1987 O O . GLN B 1 48 ? 10.795 35.989 2.853 1.00 39.84 48 GLN B O 1
ATOM 1993 N N . GLY B 1 49 ? 10.842 34.098 1.657 1.00 30.86 49 GLY B N 1
ATOM 1994 C CA . GLY B 1 49 ? 12.004 34.552 0.915 1.00 32.68 49 GLY B CA 1
ATOM 1995 C C . GLY B 1 49 ? 13.282 34.187 1.653 1.00 31.79 49 GLY B C 1
ATOM 1996 O O . GLY B 1 49 ? 13.232 33.482 2.660 1.00 29.67 49 GLY B O 1
ATOM 1997 N N . PRO B 1 50 ? 14.444 34.682 1.209 1.00 31.11 50 PRO B N 1
ATOM 1998 C CA . PRO B 1 50 ? 14.621 35.567 0.058 1.00 31.62 50 PRO B CA 1
ATOM 1999 C C . PRO B 1 50 ? 14.267 34.983 -1.305 1.00 29.25 50 PRO B C 1
ATOM 2000 O O . PRO B 1 50 ? 14.088 33.773 -1.466 1.00 27.86 50 PRO B O 1
ATOM 2004 N N . MET B 1 51 ? 14.151 35.878 -2.276 1.00 29.45 51 MET B N 1
ATOM 2005 C CA . MET B 1 51 ? 13.853 35.521 -3.655 1.00 27.12 51 MET B CA 1
ATOM 2006 C C . MET B 1 51 ? 15.164 35.668 -4.412 1.00 28.38 51 MET B C 1
ATOM 2007 O O . MET B 1 51 ? 15.915 36.620 -4.176 1.00 25.68 51 MET B O 1
ATOM 2012 N N . TYR B 1 52 ? 15.452 34.718 -5.296 1.00 26.88 52 TYR B N 1
ATOM 2013 C CA . TYR B 1 52 ? 16.664 34.783 -6.098 1.00 28.48 52 TYR B CA 1
ATOM 2014 C C . TYR B 1 52 ? 16.316 34.738 -7.572 1.00 30.70 52 TYR B C 1
ATOM 2015 O O . TYR B 1 52 ? 15.495 33.923 -8.003 1.00 27.27 52 TYR B O 1
ATOM 2024 N N . ASP B 1 53 ? 16.926 35.630 -8.341 1.00 30.60 53 ASP B N 1
ATOM 2025 C CA . ASP B 1 53 ? 16.727 35.622 -9.776 1.00 35.68 53 ASP B CA 1
ATOM 2026 C C . ASP B 1 53 ? 17.833 34.698 -10.265 1.00 39.04 53 ASP B C 1
ATOM 2027 O O . ASP B 1 53 ? 19.016 34.994 -10.093 1.00 37.78 53 ASP B O 1
ATOM 2032 N N . VAL B 1 54 ? 17.447 33.567 -10.839 1.00 42.11 54 VAL B N 1
ATOM 2033 C CA . VAL B 1 54 ? 18.413 32.609 -11.352 1.00 46.91 54 VAL B CA 1
ATOM 2034 C C . VAL B 1 54 ? 18.330 32.593 -12.871 1.00 51.04 54 VAL B C 1
ATOM 2035 O O . VAL B 1 54 ? 18.598 31.579 -13.511 1.00 54.51 54 VAL B O 1
ATOM 2039 N N . SER B 1 55 ? 17.950 33.734 -13.436 1.00 56.48 55 SER B N 1
ATOM 2040 C CA . SER B 1 55 ? 17.828 33.896 -14.880 1.00 61.65 55 SER B CA 1
ATOM 2041 C C . SER B 1 55 ? 18.597 35.141 -15.303 1.00 65.06 55 SER B C 1
ATOM 2042 O O . SER B 1 55 ? 18.018 36.208 -15.497 1.00 66.00 55 SER B O 1
ATOM 2045 N N . GLY B 1 56 ? 19.909 34.995 -15.438 1.00 68.54 56 GLY B N 1
ATOM 2046 C CA . GLY B 1 56 ? 20.742 36.115 -15.831 1.00 71.08 56 GLY B CA 1
ATOM 2047 C C . GLY B 1 56 ? 22.203 35.727 -15.772 1.00 73.20 56 GLY B C 1
ATOM 2048 O O . GLY B 1 56 ? 22.538 34.543 -15.814 1.00 74.76 56 GLY B O 1
ATOM 2049 N N . THR B 1 57 ? 23.077 36.720 -15.666 1.00 73.53 57 THR B N 1
ATOM 2050 C CA . THR B 1 57 ? 24.508 36.465 -15.609 1.00 73.18 57 THR B CA 1
ATOM 2051 C C . THR B 1 57 ? 24.930 35.742 -14.331 1.00 72.19 57 THR B C 1
ATOM 2052 O O . THR B 1 57 ? 26.009 35.152 -14.278 1.00 73.55 57 THR B O 1
ATOM 2056 N N . ALA B 1 58 ? 24.082 35.784 -13.305 1.00 69.55 58 ALA B N 1
ATOM 2057 C CA . ALA B 1 58 ? 24.392 35.125 -12.035 1.00 67.08 58 ALA B CA 1
ATOM 2058 C C . ALA B 1 58 ? 23.226 35.190 -11.047 1.00 63.82 58 ALA B C 1
ATOM 2059 O O . ALA B 1 58 ? 22.324 36.013 -11.193 1.00 65.17 58 ALA B O 1
ATOM 2061 N N . PRO B 1 59 ? 23.232 34.312 -10.028 1.00 60.67 59 PRO B N 1
ATOM 2062 C CA . PRO B 1 59 ? 22.177 34.269 -9.007 1.00 57.38 59 PRO B CA 1
ATOM 2063 C C . PRO B 1 59 ? 22.118 35.571 -8.212 1.00 54.29 59 PRO B C 1
ATOM 2064 O O . PRO B 1 59 ? 23.053 35.900 -7.478 1.00 54.14 59 PRO B O 1
ATOM 2068 N N . VAL B 1 60 ? 21.019 36.305 -8.353 1.00 47.58 60 VAL B N 1
ATOM 2069 C CA . VAL B 1 60 ? 20.854 37.574 -7.656 1.00 42.51 60 VAL B CA 1
ATOM 2070 C C . VAL B 1 60 ? 19.830 37.500 -6.528 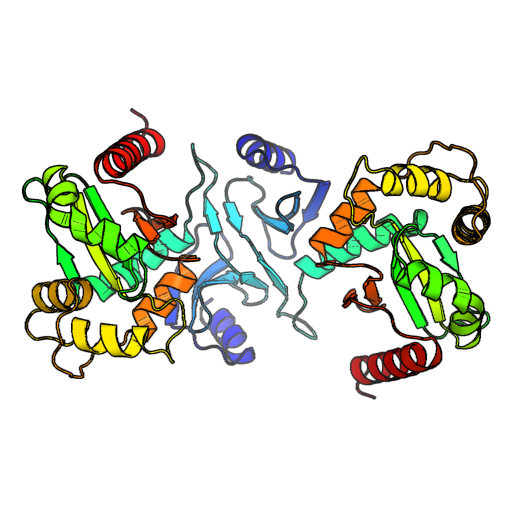1.00 37.31 60 VAL B C 1
ATOM 2071 O O . VAL B 1 60 ? 18.694 37.077 -6.736 1.00 31.54 60 VAL B O 1
ATOM 2075 N N . ASN B 1 61 ? 20.242 37.923 -5.335 1.00 33.81 61 ASN B N 1
ATOM 2076 C CA . ASN B 1 61 ? 19.359 37.923 -4.175 1.00 31.57 61 ASN B CA 1
ATOM 2077 C C . ASN B 1 61 ? 18.520 39.199 -4.195 1.00 32.21 61 ASN B C 1
ATOM 2078 O O . ASN B 1 61 ? 19.026 40.290 -3.918 1.00 30.09 61 ASN B O 1
ATOM 2083 N N . VAL B 1 62 ? 17.240 39.053 -4.521 1.00 28.13 62 VAL B N 1
ATOM 2084 C CA . VAL B 1 62 ? 16.317 40.183 -4.591 1.00 30.52 62 VAL B CA 1
ATOM 2085 C C . VAL B 1 62 ? 16.100 40.844 -3.229 1.00 28.91 62 VAL B C 1
ATOM 2086 O O . VAL B 1 62 ? 15.878 42.058 -3.144 1.00 30.93 62 VAL B O 1
ATOM 2090 N N . THR B 1 63 ? 16.161 40.052 -2.166 1.00 26.99 63 THR B N 1
ATOM 2091 C CA . THR B 1 63 ? 15.987 40.593 -0.825 1.00 29.58 63 THR B CA 1
ATOM 2092 C C . THR B 1 63 ? 17.144 41.528 -0.494 1.00 29.22 63 THR B C 1
ATOM 2093 O O . THR B 1 63 ? 16.941 42.624 0.027 1.00 25.18 63 THR B O 1
ATOM 2097 N N . ASN B 1 64 ? 18.360 41.092 -0.798 1.00 30.04 64 ASN B N 1
ATOM 2098 C CA . ASN B 1 64 ? 19.525 41.915 -0.525 1.00 33.04 64 ASN B CA 1
ATOM 2099 C C . ASN B 1 64 ? 19.435 43.191 -1.350 1.00 32.54 64 ASN B C 1
ATOM 2100 O O . ASN B 1 64 ? 19.795 44.271 -0.881 1.00 32.24 64 ASN B O 1
ATOM 2105 N N . LYS B 1 65 ? 18.935 43.067 -2.576 1.00 30.94 65 LYS B N 1
ATOM 2106 C CA . LYS B 1 65 ? 18.794 44.219 -3.458 1.00 31.19 65 LYS B CA 1
ATOM 2107 C C . LYS B 1 65 ? 17.770 45.202 -2.886 1.00 30.04 65 LYS B C 1
ATOM 2108 O O . LYS B 1 65 ? 17.954 46.418 -2.949 1.00 26.67 65 LYS B O 1
ATOM 2114 N N . MET B 1 66 ? 16.688 44.675 -2.323 1.00 27.88 66 MET B N 1
ATOM 2115 C CA . MET B 1 66 ? 15.666 45.530 -1.733 1.00 24.91 66 MET B CA 1
ATOM 2116 C C . MET B 1 66 ? 16.261 46.321 -0.566 1.00 25.73 66 MET B C 1
ATOM 2117 O O . MET B 1 66 ? 15.977 47.509 -0.401 1.00 25.93 66 MET B O 1
ATOM 2122 N N . LEU B 1 67 ? 17.089 45.661 0.240 1.00 24.58 67 LEU B N 1
ATOM 2123 C CA . LEU B 1 67 ? 17.717 46.320 1.384 1.00 29.08 67 LEU B CA 1
ATOM 2124 C C . LEU B 1 67 ? 18.734 47.371 0.935 1.00 28.45 67 LEU B C 1
ATOM 2125 O O . LEU B 1 67 ? 18.869 48.428 1.562 1.00 27.73 67 LEU B O 1
ATOM 2130 N N . LEU B 1 68 ? 19.445 47.083 -0.153 1.00 30.14 68 LEU B N 1
ATOM 2131 C CA . LEU B 1 68 ? 20.438 48.013 -0.685 1.00 30.30 68 LEU B CA 1
ATOM 2132 C C . LEU B 1 68 ? 19.743 49.250 -1.243 1.00 28.42 68 LEU B C 1
ATOM 2133 O O . LEU B 1 68 ? 20.329 50.329 -1.313 1.00 26.33 68 LEU B O 1
ATOM 2138 N N . LYS B 1 69 ? 18.492 49.087 -1.654 1.00 25.93 69 LYS B N 1
ATOM 2139 C CA . LYS B 1 69 ? 17.717 50.212 -2.164 1.00 26.54 69 LYS B CA 1
ATOM 2140 C C . LYS B 1 69 ? 17.452 51.174 -1.001 1.00 26.17 69 LYS B C 1
ATOM 2141 O O . LYS B 1 69 ? 17.426 52.393 -1.184 1.00 25.11 69 LYS B O 1
ATOM 2147 N N . GLN B 1 70 ? 17.240 50.618 0.191 1.00 23.95 70 GLN B N 1
ATOM 2148 C CA . GLN B 1 70 ? 16.996 51.439 1.379 1.00 25.58 70 GLN B CA 1
ATOM 2149 C C . GLN B 1 70 ? 18.273 52.201 1.735 1.00 23.65 70 GLN B C 1
ATOM 2150 O O . GLN B 1 70 ? 18.227 53.374 2.115 1.00 21.44 70 GLN B O 1
ATOM 2156 N N . LEU B 1 71 ? 19.411 51.522 1.611 1.00 23.14 71 LEU B N 1
ATOM 2157 C CA . LEU B 1 71 ? 20.712 52.117 1.916 1.00 22.92 71 LEU B CA 1
ATOM 2158 C C . LEU B 1 71 ? 20.981 53.284 0.973 1.00 25.28 71 LEU B C 1
ATOM 2159 O O . LEU B 1 71 ? 21.519 54.316 1.378 1.00 24.53 71 LEU B O 1
ATOM 2164 N N . ASN B 1 72 ? 20.611 53.104 -0.291 1.00 22.75 72 ASN B N 1
ATOM 2165 C CA . ASN B 1 72 ? 20.789 54.145 -1.291 1.00 24.80 72 ASN B CA 1
ATOM 2166 C C . ASN B 1 72 ? 19.997 55.382 -0.907 1.00 23.84 72 ASN B C 1
ATOM 2167 O O . ASN B 1 72 ? 20.495 56.500 -1.006 1.00 24.85 72 ASN B O 1
ATOM 2172 N N . ALA B 1 73 ? 18.762 55.186 -0.457 1.00 23.82 73 ALA B N 1
ATOM 2173 C CA . ALA B 1 73 ? 17.934 56.315 -0.065 1.00 22.66 73 ALA B CA 1
ATOM 2174 C C . ALA B 1 73 ? 18.507 57.040 1.153 1.00 23.27 73 ALA B C 1
ATOM 2175 O O . ALA B 1 73 ? 18.230 58.219 1.363 1.00 20.90 73 ALA B O 1
ATOM 2177 N N . LEU B 1 74 ? 19.316 56.344 1.950 1.00 22.01 74 LEU B N 1
ATOM 2178 C CA . LEU B 1 74 ? 19.909 56.959 3.138 1.00 24.97 74 LEU B CA 1
ATOM 2179 C C . LEU B 1 74 ? 21.222 57.696 2.865 1.00 23.19 74 LEU B C 1
ATOM 2180 O O . LEU B 1 74 ? 21.841 58.235 3.785 1.00 25.16 74 LEU B O 1
ATOM 2185 N N . GLU B 1 75 ? 21.651 57.723 1.610 1.00 22.16 75 GLU B N 1
ATOM 2186 C CA . GLU B 1 75 ? 22.890 58.416 1.277 1.00 26.60 75 GLU B CA 1
ATOM 2187 C C . GLU B 1 75 ? 22.815 59.892 1.669 1.00 25.11 75 GLU B C 1
ATOM 2188 O O . GLU B 1 75 ? 23.811 60.473 2.103 1.00 22.70 75 GLU B O 1
ATOM 2194 N N . LYS B 1 76 ? 21.638 60.498 1.525 1.00 24.13 76 LYS B N 1
ATOM 2195 C CA . LYS B 1 76 ? 21.474 61.904 1.889 1.00 23.75 76 LYS B CA 1
ATOM 2196 C C . LYS B 1 76 ? 21.621 62.122 3.398 1.00 25.31 76 LYS B C 1
ATOM 2197 O O . LYS B 1 76 ? 21.756 63.260 3.861 1.00 22.87 76 LYS B O 1
ATOM 2203 N N . GLU B 1 77 ? 21.603 61.037 4.169 1.00 20.99 77 GLU B N 1
ATOM 2204 C CA . GLU B 1 77 ? 21.747 61.150 5.616 1.00 22.92 77 GLU B CA 1
ATOM 2205 C C . GLU B 1 77 ? 23.091 60.633 6.130 1.00 21.66 77 GLU B C 1
ATOM 2206 O O . GLU B 1 77 ? 23.313 60.561 7.331 1.00 25.36 77 GLU B O 1
ATOM 2212 N N . MET B 1 78 ? 23.987 60.276 5.221 1.00 19.96 78 MET B N 1
ATOM 2213 C CA . MET B 1 78 ? 25.296 59.776 5.617 1.00 21.00 78 MET B CA 1
AT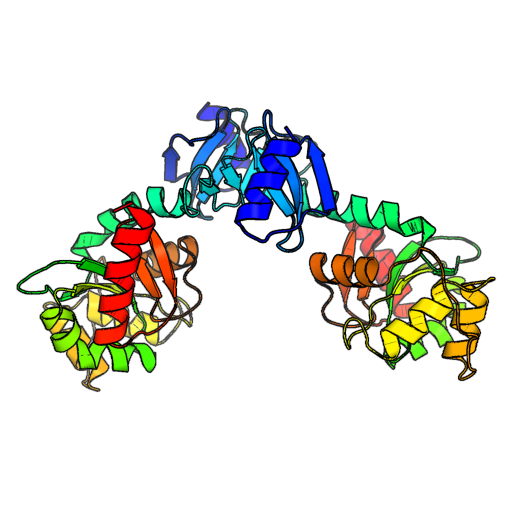OM 2214 C C . MET B 1 78 ? 26.293 60.898 5.882 1.00 22.66 78 MET B C 1
ATOM 2215 O O . MET B 1 78 ? 26.241 61.947 5.240 1.00 22.24 78 MET B O 1
ATOM 2220 N N . ILE B 1 79 ? 27.191 60.681 6.838 1.00 19.95 79 ILE B N 1
ATOM 2221 C CA . ILE B 1 79 ? 28.235 61.667 7.100 1.00 19.88 79 ILE B CA 1
ATOM 2222 C C . ILE B 1 79 ? 29.413 61.107 6.305 1.00 22.43 79 ILE B C 1
ATOM 2223 O O . ILE B 1 79 ? 29.908 60.015 6.588 1.00 21.50 79 ILE B O 1
ATOM 2228 N N . VAL B 1 80 ? 29.838 61.851 5.291 1.00 22.12 80 VAL B N 1
ATOM 2229 C CA . VAL B 1 80 ? 30.903 61.399 4.407 1.00 22.99 80 VAL B CA 1
ATOM 2230 C C . VAL B 1 80 ? 32.279 62.017 4.606 1.00 22.07 80 VAL B C 1
ATOM 2231 O O . VAL B 1 80 ? 32.438 63.238 4.613 1.00 19.57 80 VAL B O 1
ATOM 2235 N N . TYR B 1 81 ? 33.278 61.160 4.773 1.00 18.89 81 TYR B N 1
ATOM 2236 C CA . TYR B 1 81 ? 34.652 61.629 4.904 1.00 18.82 81 TYR B CA 1
ATOM 2237 C C . TYR B 1 81 ? 35.347 61.073 3.677 1.00 21.23 81 TYR B C 1
ATOM 2238 O O . TYR B 1 81 ? 35.794 59.923 3.661 1.00 19.52 81 TYR B O 1
ATOM 2247 N N . LYS B 1 82 ? 35.417 61.897 2.638 1.00 22.30 82 LYS B N 1
ATOM 2248 C CA . LYS B 1 82 ? 36.015 61.482 1.377 1.00 22.53 82 LYS B CA 1
ATOM 2249 C C . LYS B 1 82 ? 37.533 61.486 1.324 1.00 24.05 82 LYS B C 1
ATOM 2250 O O . LYS B 1 82 ? 38.181 62.411 1.801 1.00 23.07 82 LYS B O 1
ATOM 2256 N N . ALA B 1 83 ? 38.090 60.433 0.735 1.00 18.58 83 ALA B N 1
ATOM 2257 C CA . ALA B 1 83 ? 39.530 60.324 0.550 1.00 21.64 83 ALA B CA 1
ATOM 2258 C C . ALA B 1 83 ? 39.896 61.233 -0.639 1.00 22.33 83 ALA B C 1
ATOM 2259 O O . ALA B 1 83 ? 39.163 61.300 -1.624 1.00 23.87 83 ALA B O 1
ATOM 2261 N N . PRO B 1 84 ? 41.029 61.947 -0.553 1.00 23.21 84 PRO B N 1
ATOM 2262 C CA . PRO B 1 84 ? 41.511 62.855 -1.604 1.00 23.79 84 PRO B CA 1
ATOM 2263 C C . PRO B 1 84 ? 41.386 62.265 -3.012 1.00 24.52 84 PRO B C 1
ATOM 2264 O O . PRO B 1 84 ? 40.880 62.914 -3.933 1.00 24.41 84 PRO B O 1
ATOM 2268 N N . GLN B 1 85 ? 41.879 61.041 -3.169 1.00 23.17 85 GLN B N 1
ATOM 2269 C CA . GLN B 1 85 ? 41.796 60.316 -4.431 1.00 22.57 85 GLN B CA 1
ATOM 2270 C C . GLN B 1 85 ? 41.093 59.025 -4.020 1.00 24.60 85 GLN B C 1
ATOM 2271 O O . GLN B 1 85 ? 41.707 58.108 -3.473 1.00 23.19 85 GLN B O 1
ATOM 2277 N N . GLU B 1 86 ? 39.792 58.980 -4.282 1.00 23.85 86 GLU B N 1
ATOM 2278 C CA . GLU B 1 86 ? 38.956 57.856 -3.887 1.00 25.87 86 GLU B CA 1
ATOM 2279 C C . GLU B 1 86 ? 39.233 56.534 -4.595 1.00 24.06 86 GLU B C 1
ATOM 2280 O O . GLU B 1 86 ? 39.117 56.431 -5.818 1.00 26.07 86 GLU B O 1
ATOM 2286 N N . LYS B 1 87 ? 39.597 55.527 -3.803 1.00 24.60 87 LYS B N 1
ATOM 2287 C CA . LYS B 1 87 ? 39.895 54.188 -4.306 1.00 26.17 87 LYS B CA 1
ATOM 2288 C C . LYS B 1 87 ? 38.835 53.183 -3.841 1.00 29.05 87 LYS B C 1
ATOM 2289 O O . LYS B 1 87 ? 38.538 52.211 -4.537 1.00 26.47 87 LYS B O 1
ATOM 2295 N N . HIS B 1 88 ? 38.285 53.416 -2.652 1.00 27.09 88 HIS B N 1
ATOM 2296 C CA . HIS B 1 88 ? 37.256 52.547 -2.077 1.00 24.45 88 HIS B CA 1
ATOM 2297 C C . HIS B 1 88 ? 36.244 53.405 -1.330 1.00 25.41 88 HIS B C 1
ATOM 2298 O O . HIS B 1 88 ? 36.589 54.456 -0.793 1.00 23.71 88 HIS B O 1
ATOM 2305 N N . VAL B 1 89 ? 35.000 52.953 -1.289 1.00 24.95 89 VAL B N 1
ATOM 2306 C CA . VAL B 1 89 ? 33.960 53.667 -0.558 1.00 24.69 89 VAL B CA 1
ATOM 2307 C C . VAL B 1 89 ? 33.293 52.641 0.349 1.00 27.51 89 VAL B C 1
ATOM 2308 O O . VAL B 1 89 ? 32.777 51.631 -0.129 1.00 25.26 89 VAL B O 1
ATOM 2312 N N . ILE B 1 90 ? 33.331 52.879 1.654 1.00 24.11 90 ILE B N 1
ATOM 2313 C CA . ILE B 1 90 ? 32.695 51.961 2.590 1.00 25.91 90 ILE B CA 1
ATOM 2314 C C . ILE B 1 90 ? 31.667 52.702 3.422 1.00 25.16 90 ILE B C 1
ATOM 2315 O O . ILE B 1 90 ? 31.817 53.891 3.708 1.00 23.38 90 ILE B O 1
ATOM 2320 N N . THR B 1 91 ? 30.610 51.995 3.795 1.00 24.77 91 THR B N 1
ATOM 2321 C CA . THR B 1 91 ? 29.562 52.584 4.614 1.00 23.34 91 THR B CA 1
ATOM 2322 C C . THR B 1 91 ? 29.722 51.928 5.969 1.00 25.14 91 THR B C 1
ATOM 2323 O O . THR B 1 91 ? 29.728 50.700 6.075 1.00 24.10 91 THR B O 1
ATOM 2327 N N . VAL B 1 92 ? 29.868 52.749 7.001 1.00 21.02 92 VAL B N 1
ATOM 2328 C CA . VAL B 1 92 ? 30.088 52.249 8.347 1.00 21.05 92 VAL B CA 1
ATOM 2329 C C . VAL B 1 92 ? 29.008 52.616 9.355 1.00 22.07 92 VAL B C 1
ATOM 2330 O O . VAL B 1 92 ? 28.681 53.792 9.541 1.00 19.50 92 VAL B O 1
ATOM 2334 N N . PHE B 1 93 ? 28.446 51.593 9.989 1.00 19.51 93 PHE B N 1
ATOM 2335 C CA . PHE B 1 93 ? 27.449 51.792 11.033 1.00 20.16 93 PHE B CA 1
ATOM 2336 C C . PHE B 1 93 ? 28.288 52.056 12.271 1.00 20.79 93 PHE B C 1
ATOM 2337 O O . PHE B 1 93 ? 29.065 51.199 12.697 1.00 20.61 93 PHE B O 1
ATOM 2345 N N . THR B 1 94 ? 28.147 53.252 12.837 1.00 17.94 94 THR B N 1
ATOM 2346 C CA . THR B 1 94 ? 28.940 53.638 13.992 1.00 17.66 94 THR B CA 1
ATOM 2347 C C . THR B 1 94 ? 28.104 54.099 15.193 1.00 18.26 94 THR B C 1
ATOM 2348 O O . THR B 1 94 ? 26.942 54.489 15.050 1.00 19.33 94 THR B O 1
ATOM 2352 N N . ASP B 1 95 ? 28.714 54.045 16.376 1.00 20.34 95 ASP B N 1
ATOM 2353 C CA . ASP B 1 95 ? 28.078 54.440 17.636 1.00 19.40 95 ASP B CA 1
ATOM 2354 C C . ASP B 1 95 ? 29.053 55.384 18.343 1.00 20.26 95 ASP B C 1
ATOM 2355 O O . ASP B 1 95 ? 30.201 55.019 18.592 1.00 19.81 95 ASP B O 1
ATOM 2360 N N . ILE B 1 96 ? 28.616 56.596 18.669 1.00 20.95 96 ILE B N 1
ATOM 2361 C CA . ILE B 1 96 ? 29.517 57.544 19.322 1.00 24.03 96 ILE B CA 1
ATOM 2362 C C . ILE B 1 96 ? 29.976 57.146 20.726 1.00 23.65 96 ILE B C 1
ATOM 2363 O O . ILE B 1 96 ? 30.875 57.772 21.286 1.00 26.17 96 ILE B O 1
ATOM 2368 N N . THR B 1 97 ? 29.377 56.102 21.290 1.00 24.97 97 THR B N 1
ATOM 2369 C CA . THR B 1 97 ? 29.760 55.638 22.627 1.00 24.22 97 THR B CA 1
ATOM 2370 C C . THR B 1 97 ? 30.643 54.400 22.515 1.00 25.40 97 THR B C 1
ATOM 2371 O O . THR B 1 97 ? 31.092 53.850 23.523 1.00 26.41 97 THR B O 1
ATOM 2375 N N . CYS B 1 98 ? 30.894 53.970 21.282 1.00 24.77 98 CYS B N 1
ATOM 2376 C CA . CYS B 1 98 ? 31.697 52.778 21.024 1.00 23.84 98 CYS B CA 1
ATOM 2377 C C . CYS B 1 98 ? 33.205 53.044 20.913 1.00 24.34 98 CYS B C 1
ATOM 2378 O O . CYS B 1 98 ? 33.658 53.857 20.100 1.00 25.64 98 CYS B O 1
ATOM 2381 N N . GLY B 1 99 ? 33.970 52.358 21.766 1.00 23.47 99 GLY B N 1
ATOM 2382 C CA . GLY B 1 99 ? 35.417 52.510 21.804 1.00 20.34 99 GLY B CA 1
ATOM 2383 C C . GLY B 1 99 ? 36.148 52.326 20.485 1.00 23.81 99 GLY B C 1
ATOM 2384 O O . GLY B 1 99 ? 36.994 53.146 20.128 1.00 22.38 99 GLY B O 1
ATOM 2385 N N . TYR B 1 100 ? 35.850 51.247 19.767 1.00 20.47 100 TYR B N 1
ATOM 2386 C CA . TYR B 1 100 ? 36.489 51.009 18.478 1.00 23.21 100 TYR B CA 1
ATOM 2387 C C . TYR B 1 100 ? 36.062 52.059 17.459 1.00 23.39 100 TYR B C 1
ATOM 2388 O O . TYR B 1 100 ? 36.785 52.343 16.500 1.00 23.11 100 TYR B O 1
ATOM 2397 N N . CYS B 1 101 ? 34.874 52.620 17.668 1.00 25.36 101 CYS B N 1
ATOM 2398 C CA . CYS B 1 101 ? 34.358 53.647 16.779 1.00 20.64 101 CYS B CA 1
ATOM 2399 C C . CYS B 1 101 ? 35.148 54.928 17.023 1.00 21.58 101 CYS B C 1
ATOM 2400 O O . CYS B 1 101 ? 35.427 55.676 16.083 1.00 21.25 101 CYS B O 1
ATOM 2403 N N . HIS B 1 102 ? 35.497 55.183 18.284 1.00 21.65 102 HIS B N 1
ATOM 2404 C CA . HIS B 1 102 ? 36.295 56.365 18.616 1.00 22.12 102 HIS B CA 1
ATOM 2405 C C . HIS B 1 102 ? 37.622 56.225 17.883 1.00 23.05 102 HIS B C 1
ATOM 2406 O O . HIS B 1 102 ? 38.110 57.168 17.247 1.00 22.46 102 HIS B O 1
ATOM 2413 N N . LYS B 1 103 ? 38.201 55.030 17.969 1.00 20.62 103 LYS B N 1
ATOM 2414 C CA . LYS B 1 103 ? 39.484 54.756 17.332 1.00 18.88 103 LYS B CA 1
ATOM 2415 C C . LYS B 1 103 ? 39.410 54.932 15.825 1.00 20.48 103 LYS B C 1
ATOM 2416 O O . LYS B 1 103 ? 40.263 55.589 15.226 1.00 19.83 103 LYS B O 1
ATOM 2422 N N . LEU B 1 104 ? 38.384 54.355 15.206 1.00 20.28 104 LEU B N 1
ATOM 2423 C CA . LEU B 1 104 ? 38.239 54.466 13.765 1.00 19.10 104 LEU B CA 1
ATOM 2424 C C . LEU B 1 104 ? 38.225 55.947 13.366 1.00 19.20 104 LEU B C 1
ATOM 2425 O O . LEU B 1 104 ? 38.937 56.360 12.448 1.00 20.14 104 LEU B O 1
ATOM 2430 N N . HIS B 1 105 ? 37.431 56.746 14.066 1.00 18.68 105 HIS B N 1
ATOM 2431 C CA . HIS B 1 105 ? 37.360 58.161 13.729 1.00 20.18 105 HIS B CA 1
ATOM 2432 C C . HIS B 1 105 ? 38.680 58.896 13.932 1.00 23.09 105 HIS B C 1
ATOM 2433 O O . HIS B 1 105 ? 39.052 59.758 13.130 1.00 22.23 105 HIS B O 1
ATOM 2440 N N . GLU B 1 106 ? 39.391 58.567 15.002 1.00 21.91 106 GLU B N 1
ATOM 2441 C CA . GLU B 1 106 ? 40.672 59.212 15.263 1.00 25.23 106 GLU B CA 1
ATOM 2442 C C . GLU B 1 106 ? 41.690 58.904 14.167 1.00 25.32 106 GLU B C 1
ATOM 2443 O O . GLU B 1 106 ? 42.634 59.667 13.959 1.00 24.30 106 GLU B O 1
ATOM 2449 N N . GLN B 1 107 ? 41.485 57.795 13.455 1.00 20.68 107 GLN B N 1
ATOM 2450 C CA . GLN B 1 107 ? 42.374 57.402 12.364 1.00 23.61 107 GLN B CA 1
ATOM 2451 C C . GLN B 1 107 ? 41.791 57.753 10.988 1.00 22.12 107 GLN B C 1
ATOM 2452 O O . GLN B 1 107 ? 42.268 57.257 9.971 1.00 22.80 107 GLN B O 1
ATOM 2458 N N . MET B 1 108 ? 40.773 58.608 10.948 1.00 20.71 108 MET B N 1
ATOM 2459 C CA . MET B 1 108 ? 40.151 58.960 9.671 1.00 21.76 108 MET B CA 1
ATOM 2460 C C . MET B 1 108 ? 41.121 59.547 8.658 1.00 21.92 108 MET B C 1
ATOM 2461 O O . MET B 1 108 ? 41.003 59.283 7.464 1.00 20.01 108 MET B O 1
ATOM 2466 N N . ALA B 1 109 ? 42.077 60.346 9.121 1.00 22.71 109 ALA B N 1
ATOM 2467 C CA . ALA B 1 109 ? 43.045 60.936 8.205 1.00 25.29 109 ALA B CA 1
ATOM 2468 C C . ALA B 1 109 ? 43.819 59.824 7.505 1.00 25.39 109 ALA B C 1
ATOM 2469 O O . ALA B 1 109 ? 44.156 59.939 6.325 1.00 24.00 109 ALA B O 1
ATOM 2471 N N . ASP B 1 110 ? 44.093 58.750 8.240 1.00 25.07 110 ASP B N 1
ATOM 2472 C CA . ASP B 1 110 ? 44.840 57.619 7.693 1.00 26.75 110 ASP B CA 1
ATOM 2473 C C . ASP B 1 110 ? 44.030 56.826 6.674 1.00 21.10 110 ASP B C 1
ATOM 2474 O O . ASP B 1 110 ? 44.544 56.473 5.616 1.00 24.58 110 ASP B O 1
ATOM 2479 N N . TYR B 1 111 ? 42.775 56.523 6.993 1.00 21.75 111 TYR B N 1
ATOM 2480 C CA . TYR B 1 111 ? 41.928 55.802 6.042 1.00 20.36 111 TYR B CA 1
ATOM 2481 C C . TYR B 1 111 ? 41.823 56.639 4.769 1.00 20.52 111 TYR B C 1
ATOM 2482 O O . TYR B 1 111 ? 41.953 56.118 3.660 1.00 19.17 111 TYR B O 1
ATOM 2491 N N . ASN B 1 112 ? 41.575 57.941 4.940 1.00 19.09 112 ASN B N 1
ATOM 2492 C CA . ASN B 1 112 ? 41.443 58.850 3.805 1.00 17.09 112 ASN B CA 1
ATOM 2493 C C . ASN B 1 112 ? 42.739 58.893 2.984 1.00 20.70 112 ASN B C 1
ATOM 2494 O O . ASN B 1 112 ? 42.705 58.894 1.749 1.00 19.11 112 ASN B O 1
ATOM 2499 N N . ALA B 1 113 ? 43.876 58.934 3.675 1.00 21.97 113 ALA B N 1
ATOM 2500 C CA . ALA B 1 113 ? 45.180 58.985 3.012 1.00 23.72 113 ALA B CA 1
ATOM 2501 C C . ALA B 1 113 ? 45.437 57.719 2.201 1.00 25.44 113 ALA B C 1
ATOM 2502 O O . ALA B 1 113 ? 46.174 57.741 1.208 1.00 25.27 113 ALA B O 1
ATOM 2504 N N . LEU B 1 114 ? 44.832 56.618 2.633 1.00 24.13 114 LEU B N 1
ATOM 2505 C CA . LEU B 1 114 ? 44.978 55.347 1.940 1.00 23.77 114 LEU B CA 1
ATOM 2506 C C . LEU B 1 114 ? 43.907 55.166 0.872 1.00 24.72 114 LEU B C 1
ATOM 2507 O O . LEU B 1 114 ? 43.702 54.062 0.363 1.00 27.02 114 LEU B O 1
ATOM 2512 N N . GLY B 1 115 ? 43.212 56.253 0.551 1.00 20.23 115 GLY B N 1
ATOM 2513 C CA . GLY B 1 115 ? 42.199 56.213 -0.491 1.00 18.31 115 GLY B CA 1
ATOM 2514 C C . GLY B 1 115 ? 40.833 55.674 -0.106 1.00 18.49 115 GLY B C 1
ATOM 2515 O O . GLY B 1 115 ? 40.016 55.368 -0.978 1.00 21.26 115 GLY B O 1
ATOM 2516 N N . ILE B 1 116 ? 40.572 55.568 1.188 1.00 19.90 116 ILE B N 1
ATOM 2517 C CA . ILE B 1 116 ? 39.286 55.055 1.643 1.00 20.62 116 ILE B CA 1
ATOM 2518 C C . ILE B 1 116 ? 38.327 56.142 2.100 1.00 20.84 116 ILE B C 1
ATOM 2519 O O . ILE B 1 116 ? 38.600 56.870 3.055 1.00 20.34 116 ILE B O 1
ATOM 2524 N N . THR B 1 117 ? 37.202 56.236 1.405 1.00 19.06 117 THR B N 1
ATOM 2525 C CA . THR B 1 117 ? 36.161 57.183 1.755 1.00 20.62 117 THR B CA 1
ATOM 2526 C C . THR B 1 117 ? 35.248 56.450 2.729 1.00 22.36 117 THR B C 1
ATOM 2527 O O . THR B 1 117 ? 34.839 55.311 2.468 1.00 22.38 117 THR B O 1
ATOM 2531 N N . VAL B 1 118 ? 34.948 57.089 3.857 1.00 20.19 118 VAL B N 1
ATOM 2532 C CA . VAL B 1 118 ? 34.083 56.491 4.874 1.00 17.81 118 VAL B CA 1
ATOM 2533 C C . VAL B 1 118 ? 32.779 57.266 4.974 1.00 21.55 118 VAL B C 1
ATOM 2534 O O . VAL B 1 118 ? 32.786 58.492 5.123 1.00 18.53 118 VAL B O 1
ATOM 2538 N N . ARG B 1 119 ? 31.663 56.549 4.883 1.00 20.28 119 ARG B N 1
ATOM 2539 C CA . ARG B 1 119 ? 30.342 57.166 4.978 1.00 19.31 119 ARG B CA 1
ATOM 2540 C C . ARG B 1 119 ? 29.651 56.589 6.215 1.00 22.79 119 ARG B C 1
ATOM 2541 O O . ARG B 1 119 ? 29.448 55.379 6.310 1.00 22.29 119 ARG B O 1
ATOM 2549 N N . TYR B 1 120 ? 29.284 57.449 7.162 1.00 18.38 120 TYR B N 1
ATOM 2550 C CA . TYR B 1 120 ? 28.654 56.976 8.395 1.00 18.87 120 TYR B CA 1
ATOM 2551 C C . TYR B 1 120 ? 27.130 56.984 8.440 1.00 18.41 120 TYR B C 1
ATOM 2552 O O . TYR B 1 120 ? 26.487 57.878 7.904 1.00 18.37 120 TYR B O 1
ATOM 2561 N N . LEU B 1 121 ? 26.577 55.973 9.104 1.00 20.04 121 LEU B N 1
ATOM 2562 C CA . LEU B 1 121 ? 25.148 55.874 9.381 1.00 20.33 121 LEU B CA 1
ATOM 2563 C C . LEU B 1 121 ? 25.183 55.594 10.884 1.00 22.55 121 LEU B C 1
ATOM 2564 O O . LEU B 1 121 ? 26.144 54.990 11.379 1.00 21.61 121 LEU B O 1
ATOM 2569 N N . ALA B 1 122 ? 24.159 56.031 11.611 1.00 18.50 122 ALA B N 1
ATOM 2570 C CA . ALA B 1 122 ? 24.133 55.859 13.057 1.00 21.68 122 ALA B CA 1
ATOM 2571 C C . ALA B 1 122 ? 23.578 54.519 13.520 1.00 21.75 122 ALA B C 1
ATOM 2572 O O . ALA B 1 122 ? 22.562 54.047 13.020 1.00 24.10 122 ALA B O 1
ATOM 2574 N N . PHE B 1 123 ? 24.256 53.901 14.478 1.00 19.16 123 PHE B N 1
ATOM 2575 C CA . PHE B 1 123 ? 23.783 52.631 15.001 1.00 21.86 123 PHE B CA 1
ATOM 2576 C C . PHE B 1 123 ? 24.032 52.563 16.496 1.00 23.08 123 PHE B C 1
ATOM 2577 O O . PHE B 1 123 ? 25.081 52.102 16.954 1.00 21.60 123 PHE B O 1
ATOM 2585 N N . PRO B 1 124 ? 23.071 53.059 17.281 1.00 22.58 124 PRO B N 1
ATOM 2586 C CA . PRO B 1 124 ? 23.178 53.053 18.740 1.00 24.59 124 PRO B CA 1
ATOM 2587 C C . PRO B 1 124 ? 22.999 51.627 19.259 1.00 26.21 124 PRO B C 1
ATOM 2588 O O . PRO B 1 124 ? 21.900 51.074 19.224 1.00 29.54 124 PRO B O 1
ATOM 2592 N N . ARG B 1 125 ? 24.089 51.022 19.716 1.00 28.17 125 ARG B N 1
ATOM 2593 C CA . ARG B 1 125 ? 24.036 49.657 20.235 1.00 29.73 125 ARG B CA 1
ATOM 2594 C C . ARG B 1 125 ? 23.020 49.523 21.362 1.00 28.31 125 ARG B C 1
ATOM 2595 O O . ARG B 1 125 ? 22.424 48.465 21.547 1.00 31.81 125 ARG B O 1
ATOM 2603 N N . GLN B 1 126 ? 22.837 50.599 22.117 1.00 31.47 126 GLN B N 1
ATOM 2604 C CA . GLN B 1 126 ? 21.907 50.615 23.240 1.00 35.29 126 GLN B CA 1
ATOM 2605 C C . GLN B 1 126 ? 20.456 50.702 22.774 1.00 36.18 126 GLN B C 1
ATOM 2606 O O . GLN B 1 126 ? 19.534 50.706 23.590 1.00 36.50 126 GLN B O 1
ATOM 2612 N N . GLY B 1 127 ? 20.260 50.775 21.462 1.00 35.00 127 GLY B N 1
ATOM 2613 C CA . GLY B 1 127 ? 18.914 50.862 20.920 1.00 31.92 127 GLY B CA 1
ATOM 2614 C C . GLY B 1 127 ? 18.393 52.283 20.814 1.00 30.15 127 GLY B C 1
ATOM 2615 O O . GLY B 1 127 ? 19.110 53.245 21.084 1.00 30.35 127 GLY B O 1
ATOM 2616 N N . LEU B 1 128 ? 17.131 52.418 20.424 1.00 29.70 128 LEU B N 1
ATOM 2617 C CA . LEU B 1 128 ? 16.515 53.732 20.273 1.00 29.25 128 LEU B CA 1
ATOM 2618 C C . LEU B 1 128 ? 16.106 54.322 21.624 1.00 30.22 128 LEU B C 1
ATOM 2619 O O . LEU B 1 128 ? 15.889 53.592 22.596 1.00 29.89 128 LEU B O 1
ATOM 2624 N N . ASP B 1 129 ? 16.019 55.648 21.670 1.00 32.50 129 ASP B N 1
ATOM 2625 C CA . ASP B 1 129 ? 15.655 56.379 22.883 1.00 37.19 129 ASP B CA 1
ATOM 2626 C C . ASP B 1 129 ? 16.792 56.382 23.899 1.00 36.37 129 ASP B C 1
ATOM 2627 O O . ASP B 1 129 ? 16.619 56.809 25.042 1.00 38.61 129 ASP B O 1
ATOM 2632 N N . SER B 1 130 ? 17.956 55.906 23.474 1.00 32.34 130 SER B N 1
ATOM 2633 C CA . SER B 1 130 ? 19.127 55.862 24.340 1.00 30.72 130 SER B CA 1
ATOM 2634 C C . SER B 1 130 ? 19.857 57.202 24.288 1.00 30.83 130 SER B C 1
ATOM 2635 O O . SER B 1 130 ? 19.600 58.030 23.406 1.00 27.67 130 SER B O 1
ATOM 2638 N N . ASP B 1 131 ? 20.765 57.427 25.232 1.00 29.56 131 ASP B N 1
ATOM 2639 C CA . ASP B 1 131 ? 21.516 58.675 25.233 1.00 30.44 131 ASP B CA 1
ATOM 2640 C C . ASP B 1 131 ? 22.301 58.749 23.924 1.00 29.06 131 ASP B C 1
ATOM 2641 O O . ASP B 1 131 ? 22.426 59.813 23.321 1.00 27.02 131 ASP B O 1
ATOM 2646 N N . ALA B 1 132 ? 22.823 57.602 23.495 1.00 28.49 132 ALA B N 1
ATOM 2647 C CA . ALA B 1 132 ? 23.607 57.518 22.267 1.00 28.75 132 ALA B CA 1
ATOM 2648 C C . ALA B 1 132 ? 22.782 57.919 21.048 1.00 28.92 132 ALA B C 1
ATOM 2649 O O . ALA B 1 132 ? 23.262 58.634 20.172 1.00 28.17 132 ALA B O 1
ATOM 2651 N N . GLU B 1 133 ? 21.537 57.461 20.998 1.00 26.54 133 GLU B N 1
ATOM 2652 C CA . GLU B 1 133 ? 20.667 57.786 19.879 1.00 26.65 133 GLU B CA 1
ATOM 2653 C C . GLU B 1 133 ? 20.349 59.279 19.870 1.00 25.25 133 GLU B C 1
ATOM 2654 O O . GLU B 1 133 ? 20.343 59.919 18.818 1.00 27.30 133 GLU B O 1
ATOM 2660 N N . LYS B 1 134 ? 20.095 59.830 21.051 1.00 28.46 134 LYS B N 1
ATOM 2661 C CA . LYS B 1 134 ? 19.775 61.248 21.182 1.00 30.23 134 LYS B CA 1
ATOM 2662 C C . LYS B 1 134 ? 20.961 62.098 20.747 1.00 28.25 134 LYS B C 1
ATOM 2663 O O . LYS B 1 134 ? 20.804 63.107 20.068 1.00 27.31 134 LYS B O 1
ATOM 2669 N N . GLU B 1 135 ? 22.153 61.675 21.148 1.00 29.78 135 GLU B N 1
ATOM 2670 C CA . GLU B 1 135 ? 23.374 62.389 20.814 1.00 29.61 135 GLU B CA 1
ATOM 2671 C C . GLU B 1 135 ? 23.657 62.367 19.312 1.00 27.18 135 GLU B C 1
ATOM 2672 O O . GLU B 1 135 ? 24.056 63.380 18.738 1.00 25.04 135 GLU B O 1
ATOM 2678 N N . MET B 1 136 ? 23.458 61.218 18.673 1.00 24.90 136 MET B N 1
ATOM 2679 C CA . MET B 1 136 ? 23.717 61.126 17.242 1.00 24.39 136 MET B CA 1
ATOM 2680 C C . MET B 1 136 ? 22.649 61.855 16.430 1.00 22.16 136 MET B C 1
ATOM 2681 O O . MET B 1 136 ? 22.921 62.354 15.341 1.00 22.76 136 MET B O 1
ATOM 2686 N N . LYS B 1 137 ? 21.437 61.931 16.966 1.00 24.04 137 LYS B N 1
ATOM 2687 C CA . LYS B 1 137 ? 20.369 62.657 16.289 1.00 27.06 137 LYS B CA 1
ATOM 2688 C C . LYS B 1 137 ? 20.841 64.111 16.158 1.00 25.38 137 LYS B C 1
ATOM 2689 O O . LYS B 1 137 ? 20.724 64.727 15.096 1.00 26.98 137 LYS B O 1
ATOM 2695 N N . ALA B 1 138 ? 21.391 64.642 17.247 1.00 25.83 138 ALA B N 1
ATOM 2696 C CA . ALA B 1 138 ? 21.887 66.019 17.276 1.00 28.64 138 ALA B CA 1
ATOM 2697 C C . ALA B 1 138 ? 23.007 66.226 16.263 1.00 26.98 138 ALA B C 1
ATOM 2698 O O . ALA B 1 138 ? 23.021 67.217 15.536 1.00 27.65 138 ALA B O 1
ATOM 2700 N N . ILE B 1 139 ? 23.947 65.284 16.221 1.00 24.06 139 ILE B N 1
ATOM 2701 C CA . ILE B 1 139 ? 25.069 65.350 15.284 1.00 23.07 139 ILE B CA 1
ATOM 2702 C C . ILE B 1 139 ? 24.602 65.338 13.833 1.00 25.02 139 ILE B C 1
ATOM 2703 O O . ILE B 1 139 ? 25.006 66.182 13.026 1.00 25.58 139 ILE B O 1
ATOM 2708 N N . TRP B 1 140 ? 23.766 64.362 13.502 1.00 24.86 140 TRP B N 1
ATOM 2709 C CA . TRP B 1 140 ? 23.258 64.211 12.145 1.00 26.94 140 TRP B CA 1
ATOM 2710 C C . TRP B 1 140 ? 22.379 65.376 11.693 1.00 29.96 140 TRP B C 1
ATOM 2711 O O . TRP B 1 140 ? 22.135 65.554 10.501 1.00 29.29 140 TRP B O 1
ATOM 2722 N N . CYS B 1 141 ? 21.918 66.174 12.649 1.00 30.47 141 CYS B N 1
ATOM 2723 C CA . CYS B 1 141 ? 21.074 67.320 12.341 1.00 34.89 141 CYS B CA 1
ATOM 2724 C C . CYS B 1 141 ? 21.831 68.644 12.375 1.00 37.98 141 CYS B C 1
ATOM 2725 O O . CYS B 1 141 ? 21.247 69.709 12.162 1.00 38.67 141 CYS B O 1
ATOM 2728 N N . ALA B 1 142 ? 23.132 68.578 12.629 1.00 36.50 142 ALA B N 1
ATOM 2729 C CA . ALA B 1 142 ? 23.942 69.785 12.703 1.00 37.86 142 ALA B CA 1
ATOM 2730 C C . ALA B 1 142 ? 24.106 70.511 11.368 1.00 39.25 142 ALA B C 1
ATOM 2731 O O . ALA B 1 142 ? 23.911 69.938 10.294 1.00 38.05 142 ALA B O 1
ATOM 2733 N N . LYS B 1 143 ? 24.465 71.788 11.463 1.00 39.63 143 LYS B N 1
ATOM 2734 C CA . LYS B 1 143 ? 24.698 72.651 10.310 1.00 41.46 143 LYS B CA 1
ATOM 2735 C C . LYS B 1 143 ? 25.815 72.045 9.462 1.00 39.57 143 LYS B C 1
ATOM 2736 O O . LYS B 1 143 ? 25.853 72.210 8.240 1.00 40.86 143 LYS B O 1
ATOM 2742 N N . ASP B 1 144 ? 26.727 71.350 10.134 1.00 36.74 144 ASP B N 1
ATOM 2743 C CA . ASP B 1 144 ? 27.853 70.681 9.489 1.00 34.83 144 ASP B CA 1
ATOM 2744 C C . ASP B 1 144 ? 27.991 69.341 10.209 1.00 31.38 144 ASP B C 1
ATOM 2745 O O . ASP B 1 144 ? 28.591 69.268 11.279 1.00 26.22 144 ASP B O 1
ATOM 2750 N N . LYS B 1 145 ? 27.413 68.295 9.625 1.00 29.79 145 LYS B N 1
ATOM 2751 C CA . LYS B 1 145 ? 27.451 66.956 10.209 1.00 29.29 145 LYS B CA 1
ATOM 2752 C C . LYS B 1 145 ? 28.874 66.514 10.539 1.00 24.86 145 LYS B C 1
ATOM 2753 O O . LYS B 1 145 ? 29.126 65.964 11.611 1.00 28.14 145 LYS B O 1
ATOM 2759 N N . ASN B 1 146 ? 29.800 66.737 9.611 1.00 27.57 146 ASN B N 1
ATOM 2760 C CA . ASN B 1 146 ? 31.187 66.343 9.830 1.00 26.33 146 ASN B CA 1
ATOM 2761 C C . ASN B 1 146 ? 31.807 67.024 11.044 1.00 28.80 146 ASN B C 1
ATOM 2762 O O . ASN B 1 146 ? 32.361 66.359 11.922 1.00 23.64 146 ASN B O 1
ATOM 2767 N N . LYS B 1 147 ? 31.721 68.351 11.102 1.00 27.63 147 LYS B N 1
ATOM 2768 C CA . LYS B 1 147 ? 32.298 69.066 12.232 1.00 30.04 147 LYS B CA 1
ATOM 2769 C C . LYS B 1 147 ? 31.661 68.627 13.546 1.00 27.70 147 LYS B C 1
ATOM 2770 O O . LYS B 1 147 ? 32.353 68.456 14.546 1.00 31.07 147 LYS B O 1
ATOM 2776 N N . ALA B 1 148 ? 30.346 68.434 13.540 1.00 24.98 148 ALA B N 1
ATOM 2777 C CA . ALA B 1 148 ? 29.639 68.021 14.745 1.00 26.58 148 ALA B CA 1
ATOM 2778 C C . ALA B 1 148 ? 30.111 66.648 15.215 1.00 27.18 148 ALA B C 1
ATOM 2779 O O . ALA B 1 148 ? 30.321 66.436 16.409 1.00 25.15 148 ALA B O 1
ATOM 2781 N N . PHE B 1 149 ? 30.269 65.714 14.280 1.00 25.33 149 PHE B N 1
ATOM 2782 C CA . PHE B 1 149 ? 30.723 64.376 14.643 1.00 26.22 149 PHE B CA 1
ATOM 2783 C C . PHE B 1 149 ? 32.150 64.507 15.185 1.00 26.26 149 PHE B C 1
ATOM 2784 O O . PHE B 1 149 ? 32.489 63.912 16.206 1.00 25.67 149 PHE B O 1
ATOM 2792 N N . ASP B 1 150 ? 32.969 65.311 14.508 1.00 27.39 150 ASP B N 1
ATOM 2793 C CA . ASP B 1 150 ? 34.350 65.535 14.926 1.00 28.82 150 ASP B CA 1
ATOM 2794 C C . ASP B 1 150 ? 34.396 66.094 16.346 1.00 30.92 150 ASP B C 1
ATOM 2795 O O . ASP B 1 150 ? 35.177 65.629 17.176 1.00 32.75 150 ASP B O 1
ATOM 2800 N N . ASP B 1 151 ? 33.562 67.096 16.617 1.00 32.92 151 ASP B N 1
ATOM 2801 C CA . ASP B 1 151 ? 33.519 67.720 17.938 1.00 34.84 151 ASP B CA 1
ATOM 2802 C C . ASP B 1 151 ? 33.177 66.717 19.039 1.00 36.19 151 ASP B C 1
ATOM 2803 O O . ASP B 1 151 ? 33.900 66.607 20.030 1.00 36.27 151 ASP B O 1
ATOM 2808 N N . VAL B 1 152 ? 32.079 65.987 18.867 1.00 36.07 152 VAL B N 1
ATOM 2809 C CA . VAL B 1 152 ? 31.664 64.998 19.862 1.00 36.15 152 VAL B CA 1
ATOM 2810 C C . VAL B 1 152 ? 32.751 63.947 20.085 1.00 39.97 152 VAL B C 1
ATOM 2811 O O . VAL B 1 152 ? 33.127 63.663 21.226 1.00 42.09 152 VAL B O 1
ATOM 2815 N N . MET B 1 153 ? 33.261 63.374 18.999 1.00 40.13 153 MET B N 1
ATOM 2816 C CA . MET B 1 153 ? 34.308 62.362 19.103 1.00 41.35 153 MET B CA 1
ATOM 2817 C C . MET B 1 153 ? 35.558 62.937 19.751 1.00 43.28 153 MET B C 1
ATOM 2818 O O . MET B 1 153 ? 36.398 62.196 20.259 1.00 43.96 153 MET B O 1
ATOM 2823 N N . ALA B 1 154 ? 35.669 64.262 19.736 1.00 46.03 154 ALA B N 1
ATOM 2824 C CA . ALA B 1 154 ? 36.811 64.947 20.325 1.00 47.77 154 ALA B CA 1
ATOM 2825 C C . ALA B 1 154 ? 36.577 65.207 21.809 1.00 50.79 154 ALA B C 1
ATOM 2826 O O . ALA B 1 154 ? 37.440 65.756 22.493 1.00 49.25 154 ALA B O 1
ATOM 2828 N N . GLY B 1 155 ? 35.405 64.814 22.301 1.00 51.14 155 GLY B N 1
ATOM 2829 C CA . GLY B 1 155 ? 35.094 65.009 23.706 1.00 52.65 155 GLY B CA 1
ATOM 2830 C C . GLY B 1 155 ? 34.351 66.296 24.010 1.00 53.35 155 GLY B C 1
ATOM 2831 O O . GLY B 1 155 ? 34.129 66.628 25.173 1.00 52.69 155 GLY B O 1
ATOM 2832 N N . LYS B 1 156 ? 33.970 67.029 22.971 1.00 53.81 156 LYS B N 1
ATOM 2833 C CA . LYS B 1 156 ? 33.238 68.272 23.160 1.00 56.83 156 LYS B CA 1
ATOM 2834 C C . LYS B 1 156 ? 31.745 67.972 23.158 1.00 58.00 156 LYS B C 1
ATOM 2835 O O . LYS B 1 156 ? 31.333 66.838 22.906 1.00 57.25 156 LYS B O 1
ATOM 2841 N N . SER B 1 157 ? 30.935 68.985 23.444 1.00 59.39 157 SER B N 1
ATOM 2842 C CA . SER B 1 157 ? 29.487 68.814 23.472 1.00 60.67 157 SER B CA 1
ATOM 2843 C C . SER B 1 157 ? 28.843 69.472 22.258 1.00 59.85 157 SER B C 1
ATOM 2844 O O . SER B 1 157 ? 29.104 70.638 21.962 1.00 60.43 157 SER B O 1
ATOM 2847 N N . VAL B 1 158 ? 28.004 68.717 21.557 1.00 58.62 158 VAL B N 1
ATOM 2848 C CA . VAL B 1 158 ? 27.323 69.238 20.379 1.00 57.37 158 VAL B CA 1
ATOM 2849 C C . VAL B 1 158 ? 26.011 69.899 20.784 1.00 57.81 158 VAL B C 1
ATOM 2850 O O . VAL B 1 158 ? 25.369 69.487 21.752 1.00 56.80 158 VAL B O 1
ATOM 2854 N N . ALA B 1 159 ? 25.618 70.924 20.039 1.00 57.36 159 ALA B N 1
ATOM 2855 C CA . ALA B 1 159 ? 24.380 71.635 20.322 1.00 58.09 159 ALA B CA 1
ATOM 2856 C C . ALA B 1 159 ? 23.183 70.778 19.931 1.00 58.80 159 ALA B C 1
ATOM 2857 O O . ALA B 1 159 ? 23.169 70.169 18.861 1.00 59.22 159 ALA B O 1
ATOM 2859 N N . PRO B 1 160 ? 22.165 70.705 20.804 1.00 58.80 160 PRO B N 1
ATOM 2860 C CA . PRO B 1 160 ? 20.978 69.905 20.491 1.00 58.82 160 PRO B CA 1
ATOM 2861 C C . PRO B 1 160 ? 20.401 70.383 19.162 1.00 57.65 160 PRO B C 1
ATOM 2862 O O . PRO B 1 160 ? 20.324 71.586 18.913 1.00 59.44 160 PRO B O 1
ATOM 2866 N N . ALA B 1 161 ? 20.006 69.450 18.306 1.00 56.38 161 ALA B N 1
ATOM 2867 C CA . ALA B 1 161 ? 19.457 69.823 17.011 1.00 53.61 161 ALA B CA 1
ATOM 2868 C C . ALA B 1 161 ? 18.333 68.896 16.568 1.00 52.96 161 ALA B C 1
ATOM 2869 O O . ALA B 1 161 ? 18.297 67.722 16.937 1.00 51.75 161 ALA B O 1
ATOM 2871 N N . SER B 1 162 ? 17.416 69.441 15.775 1.00 52.01 162 SER B N 1
ATOM 2872 C CA . SER B 1 162 ? 16.284 68.680 15.265 1.00 50.49 162 SER B CA 1
ATOM 2873 C C . SER B 1 162 ? 16.161 68.853 13.753 1.00 47.76 162 SER B C 1
ATOM 2874 O O . SER B 1 162 ? 16.351 69.951 13.225 1.00 45.79 162 SER B O 1
ATOM 2877 N N . CYS B 1 163 ? 15.856 67.756 13.066 1.00 42.47 163 CYS B N 1
ATOM 2878 C CA . CYS B 1 163 ? 15.690 67.758 11.619 1.00 38.85 163 CYS B CA 1
ATOM 2879 C C . CYS B 1 163 ? 14.926 66.504 11.216 1.00 37.11 163 CYS B C 1
ATOM 2880 O O . CYS B 1 163 ? 14.480 65.758 12.085 1.00 35.57 163 CYS B O 1
ATOM 2883 N N . ASP B 1 164 ? 14.770 66.257 9.918 1.00 35.62 164 ASP B N 1
ATOM 2884 C CA . ASP B 1 164 ? 14.001 65.090 9.493 1.00 35.81 164 ASP B CA 1
ATOM 2885 C C . ASP B 1 164 ? 14.756 63.768 9.487 1.00 35.93 164 ASP B C 1
ATOM 2886 O O . ASP B 1 164 ? 14.197 62.731 9.113 1.00 31.50 164 ASP B O 1
ATOM 2891 N N . VAL B 1 165 ? 16.020 63.791 9.894 1.00 34.64 165 VAL B N 1
ATOM 2892 C CA . VAL B 1 165 ? 16.786 62.550 9.944 1.00 31.43 165 VAL B CA 1
ATOM 2893 C C . VAL B 1 165 ? 16.157 61.679 11.025 1.00 30.31 165 VAL B C 1
ATOM 2894 O O . VAL B 1 165 ? 15.802 62.166 12.099 1.00 30.51 165 VAL B O 1
ATOM 2898 N N . ASP B 1 166 ? 15.990 60.396 10.737 1.00 29.07 166 ASP B N 1
ATOM 2899 C CA . ASP B 1 166 ? 15.422 59.490 11.724 1.00 28.54 166 ASP B CA 1
ATOM 2900 C C . ASP B 1 166 ? 16.436 58.379 11.975 1.00 28.23 166 ASP B C 1
ATOM 2901 O O . ASP B 1 166 ? 16.601 57.490 11.141 1.00 24.91 166 ASP B O 1
ATOM 2906 N N . ILE B 1 167 ? 17.115 58.440 13.120 1.00 26.15 167 ILE B N 1
ATOM 2907 C CA . ILE B 1 167 ? 18.126 57.444 13.474 1.00 25.87 16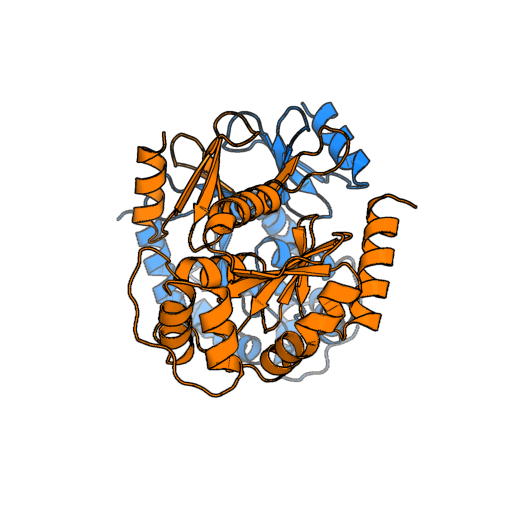7 ILE B CA 1
ATOM 2908 C C . ILE B 1 167 ? 17.544 56.033 13.485 1.00 25.80 167 ILE B C 1
ATOM 2909 O O . ILE B 1 167 ? 18.259 55.054 13.271 1.00 23.59 167 ILE B O 1
ATOM 2914 N N . ALA B 1 168 ? 16.242 55.933 13.736 1.00 23.28 168 ALA B N 1
ATOM 2915 C CA . ALA B 1 168 ? 15.575 54.636 13.765 1.00 23.71 168 ALA B CA 1
ATOM 2916 C C . ALA B 1 168 ? 15.721 53.933 12.421 1.00 21.98 168 ALA B C 1
ATOM 2917 O O . ALA B 1 168 ? 15.761 52.702 12.359 1.00 22.70 168 ALA B O 1
ATOM 2919 N N . ASP B 1 169 ? 15.805 54.705 11.338 1.00 22.43 169 ASP B N 1
ATOM 2920 C CA . ASP B 1 169 ? 15.971 54.107 10.019 1.00 23.21 169 ASP B CA 1
ATOM 2921 C C . ASP B 1 169 ? 17.362 53.505 9.858 1.00 23.76 169 ASP B C 1
ATOM 2922 O O . ASP B 1 169 ? 17.516 52.425 9.277 1.00 21.25 169 ASP B O 1
ATOM 2927 N N . HIS B 1 170 ? 18.372 54.212 10.358 1.00 22.10 170 HIS B N 1
ATOM 2928 C CA . HIS B 1 170 ? 19.746 53.730 10.270 1.00 20.20 170 HIS B CA 1
ATOM 2929 C C . HIS B 1 170 ? 19.846 52.449 11.093 1.00 22.37 170 HIS B C 1
ATOM 2930 O O . HIS B 1 170 ? 20.365 51.436 10.630 1.00 22.41 170 HIS B O 1
ATOM 2937 N N . TYR B 1 171 ? 19.339 52.511 12.319 1.00 22.41 171 TYR B N 1
ATOM 2938 C CA . TYR B 1 171 ? 19.366 51.370 13.233 1.00 25.46 171 TYR B CA 1
ATOM 2939 C C . TYR B 1 171 ? 18.601 50.181 12.647 1.00 23.14 171 TYR B C 1
ATOM 2940 O O . TYR B 1 171 ? 19.129 49.070 12.564 1.00 24.60 171 TYR B O 1
ATOM 2949 N N . ALA B 1 172 ? 17.361 50.422 12.233 1.00 23.41 172 ALA B N 1
ATOM 2950 C CA . ALA B 1 172 ? 16.528 49.372 11.658 1.00 23.79 172 ALA B CA 1
ATOM 2951 C C . ALA B 1 172 ? 17.181 48.724 10.437 1.00 24.18 172 ALA B C 1
ATOM 2952 O O . ALA B 1 172 ? 17.204 47.500 10.322 1.00 23.43 172 ALA B O 1
ATOM 2954 N N . LEU B 1 173 ? 17.714 49.540 9.527 1.00 22.32 173 LEU B N 1
ATOM 2955 C CA . LEU B 1 173 ? 18.367 49.003 8.336 1.00 23.00 173 LEU B CA 1
ATOM 2956 C C . LEU B 1 173 ? 19.583 48.164 8.722 1.00 21.93 173 LEU B C 1
ATOM 2957 O O . LEU B 1 173 ? 19.819 47.096 8.151 1.00 23.13 173 LEU B O 1
ATOM 2962 N N . GLY B 1 174 ? 20.361 48.651 9.683 1.00 22.84 174 GLY B N 1
ATOM 2963 C CA . GLY B 1 174 ? 21.522 47.897 10.127 1.00 24.41 174 GLY B CA 1
ATOM 2964 C C . GLY B 1 174 ? 21.090 46.528 10.639 1.00 25.57 174 GLY B C 1
ATOM 2965 O O . GLY B 1 174 ? 21.696 45.504 10.313 1.00 24.93 174 GLY B O 1
ATOM 2966 N N . VAL B 1 175 ? 20.036 46.512 11.448 1.00 24.67 175 VAL B N 1
ATOM 2967 C CA . VAL B 1 175 ? 19.520 45.264 11.995 1.00 26.97 175 VAL B CA 1
ATOM 2968 C C . VAL B 1 175 ? 19.093 44.317 10.872 1.00 25.66 175 VAL B C 1
ATOM 2969 O O . VAL B 1 175 ? 19.449 43.139 10.879 1.00 28.97 175 VAL B O 1
ATOM 2973 N N . GLN B 1 176 ? 18.345 44.837 9.901 1.00 24.56 176 GLN B N 1
ATOM 2974 C CA . GLN B 1 176 ? 17.887 44.032 8.768 1.00 27.76 176 GLN B CA 1
ATOM 2975 C C . GLN B 1 176 ? 19.069 43.467 7.978 1.00 28.81 176 GLN B C 1
ATOM 2976 O O . GLN B 1 176 ? 18.983 42.371 7.428 1.00 28.33 176 GLN B O 1
ATOM 2982 N N . LEU B 1 177 ? 20.165 44.224 7.920 1.00 27.64 177 LEU B N 1
ATOM 2983 C CA . LEU B 1 177 ? 21.357 43.800 7.190 1.00 28.79 177 LEU B CA 1
ATOM 2984 C C . LEU B 1 177 ? 22.200 42.779 7.956 1.00 28.25 177 LEU B C 1
ATOM 2985 O O . LEU B 1 177 ? 23.048 42.108 7.371 1.00 31.74 177 LEU B O 1
ATOM 2990 N N . GLY B 1 178 ? 21.972 42.666 9.259 1.00 28.46 178 GLY B N 1
ATOM 2991 C CA . GLY B 1 178 ? 22.725 41.709 10.049 1.00 30.41 178 GLY B CA 1
ATOM 2992 C C . GLY B 1 178 ? 23.729 42.332 11.002 1.00 30.33 178 GLY B C 1
ATOM 2993 O O . GLY B 1 178 ? 24.565 41.632 11.567 1.00 28.67 178 GLY B O 1
ATOM 2994 N N . VAL B 1 179 ? 23.658 43.648 11.188 1.00 28.78 179 VAL B N 1
ATOM 2995 C CA . VAL B 1 179 ? 24.580 44.322 12.097 1.00 28.71 179 VAL B CA 1
ATOM 2996 C C . VAL B 1 179 ? 24.359 43.810 13.521 1.00 32.47 179 VAL B C 1
ATOM 2997 O O . VAL B 1 179 ? 23.239 43.845 14.030 1.00 34.27 179 VAL B O 1
ATOM 3001 N N . SER B 1 180 ? 25.427 43.336 14.159 1.00 36.62 180 SER B N 1
ATOM 3002 C CA . SER B 1 180 ? 25.346 42.811 15.524 1.00 41.03 180 SER B CA 1
ATOM 3003 C C . SER B 1 180 ? 26.416 43.422 16.424 1.00 41.69 180 SER B C 1
ATOM 3004 O O . SER B 1 180 ? 26.744 42.875 17.478 1.00 44.75 180 SER B O 1
ATOM 3007 N N . GLY B 1 181 ? 26.961 44.553 16.002 1.00 39.19 181 GLY B N 1
ATOM 3008 C CA . GLY B 1 181 ? 27.990 45.213 16.780 1.00 34.20 181 GLY B CA 1
ATOM 3009 C C . GLY B 1 181 ? 28.567 46.339 15.950 1.00 30.99 181 GLY B C 1
ATOM 3010 O O . GLY B 1 181 ? 28.373 46.369 14.737 1.00 26.57 181 GLY B O 1
ATOM 3011 N N . THR B 1 182 ? 29.273 47.258 16.599 1.00 25.46 182 THR B N 1
ATOM 3012 C CA . THR B 1 182 ? 29.869 48.393 15.907 1.00 25.68 182 THR B CA 1
ATOM 3013 C C . THR B 1 182 ? 31.371 48.464 16.181 1.00 24.77 182 THR B C 1
ATOM 3014 O O . THR B 1 182 ? 31.834 48.054 17.245 1.00 25.95 182 THR B O 1
ATOM 3018 N N . PRO B 1 183 ? 32.156 48.951 15.207 1.00 23.76 183 PRO B N 1
ATOM 3019 C CA . PRO B 1 183 ? 31.691 49.413 13.897 1.00 25.13 183 PRO B CA 1
ATOM 3020 C C . PRO B 1 183 ? 31.405 48.231 12.972 1.00 25.31 183 PRO B C 1
ATOM 3021 O O . PRO B 1 183 ? 32.004 47.164 13.109 1.00 27.85 183 PRO B O 1
ATOM 3025 N N . ALA B 1 184 ? 30.464 48.418 12.054 1.00 25.56 184 ALA B N 1
ATOM 3026 C CA . ALA B 1 184 ? 30.104 47.381 11.093 1.00 23.83 184 ALA B CA 1
ATOM 3027 C C . ALA B 1 184 ? 30.240 48.015 9.717 1.00 26.10 184 ALA B C 1
ATOM 3028 O O . ALA B 1 184 ? 29.707 49.104 9.460 1.00 21.71 184 ALA B O 1
ATOM 3030 N N . VAL B 1 185 ? 30.955 47.326 8.836 1.00 21.60 185 VAL B N 1
ATOM 3031 C CA . VAL B 1 185 ? 31.217 47.828 7.497 1.00 24.59 185 VAL B CA 1
ATOM 3032 C C . VAL B 1 185 ? 30.397 47.191 6.386 1.00 28.48 185 VAL B C 1
ATOM 3033 O O . VAL B 1 185 ? 30.245 45.970 6.324 1.00 27.70 185 VAL B O 1
ATOM 3037 N N . VAL B 1 186 ? 29.858 48.033 5.514 1.00 25.83 186 VAL B N 1
ATOM 3038 C CA . VAL B 1 186 ? 29.100 47.552 4.365 1.00 28.01 186 VAL B CA 1
ATOM 3039 C C . VAL B 1 186 ? 29.925 47.933 3.139 1.00 31.83 186 VAL B C 1
ATOM 3040 O O . VAL B 1 186 ? 30.198 49.114 2.903 1.00 28.47 186 VAL B O 1
ATOM 3044 N N . LEU B 1 187 ? 30.338 46.926 2.374 1.00 31.86 187 LEU B N 1
ATOM 3045 C CA . LEU B 1 187 ? 31.153 47.146 1.185 1.00 33.97 187 LEU B CA 1
ATOM 3046 C C . LEU B 1 187 ? 30.346 47.698 0.010 1.00 35.25 187 LEU B C 1
ATOM 3047 O O . LEU B 1 187 ? 29.117 47.634 0.006 1.00 34.22 187 LEU B O 1
ATOM 3052 N N . SER B 1 188 ? 31.048 48.241 -0.982 1.00 37.35 188 SER B N 1
ATOM 3053 C CA . SER B 1 188 ? 30.410 48.827 -2.159 1.00 42.39 188 SER B CA 1
ATOM 3054 C C . SER B 1 188 ? 29.537 47.852 -2.942 1.00 44.85 188 SER B C 1
ATOM 3055 O O . SER B 1 188 ? 28.661 48.268 -3.701 1.00 46.01 188 SER B O 1
ATOM 3058 N N . ASN B 1 189 ? 29.774 46.556 -2.763 1.00 46.11 189 ASN B N 1
ATOM 3059 C CA . ASN B 1 189 ? 28.988 45.551 -3.464 1.00 46.80 189 ASN B CA 1
ATOM 3060 C C . ASN B 1 189 ? 27.805 45.124 -2.601 1.00 47.07 189 ASN B C 1
ATOM 3061 O O . ASN B 1 189 ? 26.961 44.343 -3.037 1.00 49.64 189 ASN B O 1
ATOM 3066 N N . GLY B 1 190 ? 27.751 45.636 -1.374 1.00 45.37 190 GLY B N 1
ATOM 3067 C CA . GLY B 1 190 ? 26.651 45.308 -0.481 1.00 41.52 190 GLY B CA 1
ATOM 3068 C C . GLY B 1 190 ? 26.964 44.369 0.672 1.00 39.81 190 GLY B C 1
ATOM 3069 O O . GLY B 1 190 ? 26.152 44.205 1.581 1.00 39.77 190 GLY B O 1
ATOM 3070 N N . THR B 1 191 ? 28.141 43.758 0.648 1.00 38.36 191 THR B N 1
ATOM 3071 C CA . THR B 1 191 ? 28.541 42.821 1.696 1.00 34.86 191 THR B CA 1
ATOM 3072 C C . THR B 1 191 ? 28.762 43.456 3.069 1.00 35.16 191 THR B C 1
ATOM 3073 O O . THR B 1 191 ? 29.399 44.505 3.187 1.00 30.29 191 THR B O 1
ATOM 3077 N N . LEU B 1 192 ? 28.238 42.810 4.107 1.00 32.15 192 LEU B N 1
ATOM 3078 C CA . LEU B 1 192 ? 28.402 43.298 5.472 1.00 33.83 192 LEU B CA 1
ATOM 3079 C C . LEU B 1 192 ? 29.596 42.612 6.125 1.00 32.60 192 LEU B C 1
ATOM 3080 O O . LEU B 1 192 ? 29.698 41.384 6.123 1.00 31.71 192 LEU B O 1
ATOM 3085 N N . VAL B 1 193 ? 30.500 43.410 6.676 1.00 27.84 193 VAL B N 1
ATOM 3086 C CA . VAL B 1 193 ? 31.681 42.879 7.347 1.00 31.13 193 VAL B CA 1
ATOM 3087 C C . VAL B 1 193 ? 31.784 43.554 8.702 1.00 31.42 193 VAL B C 1
ATOM 3088 O O . VAL B 1 193 ? 32.305 44.665 8.819 1.00 30.96 193 VAL B O 1
ATOM 3092 N N . PRO B 1 194 ? 31.265 42.897 9.747 1.00 33.24 194 PRO B N 1
ATOM 3093 C CA . PRO B 1 194 ? 31.307 43.457 11.097 1.00 31.80 194 PRO B CA 1
ATOM 3094 C C . PRO B 1 194 ? 32.722 43.546 11.643 1.00 33.16 194 PRO B C 1
ATOM 3095 O O . PRO B 1 194 ? 33.555 42.680 11.372 1.00 33.88 194 PRO B O 1
ATOM 3099 N N . GLY B 1 195 ? 32.993 44.603 12.401 1.00 30.08 195 GLY B N 1
ATOM 3100 C CA . GLY B 1 195 ? 34.302 44.742 13.005 1.00 30.45 195 GLY B CA 1
ATOM 3101 C C . GLY B 1 195 ? 35.180 45.900 12.581 1.00 30.28 195 GLY B C 1
ATOM 3102 O O . GLY B 1 195 ? 35.029 46.479 11.503 1.00 27.54 195 GLY B O 1
ATOM 3103 N N . TYR B 1 196 ? 36.120 46.222 13.461 1.00 28.37 196 TYR B N 1
ATOM 3104 C CA . TYR B 1 196 ? 37.084 47.286 13.232 1.00 29.29 196 TYR B CA 1
ATOM 3105 C C . TYR B 1 196 ? 38.355 46.721 12.610 1.00 31.25 196 TYR B C 1
ATOM 3106 O O . TYR B 1 196 ? 38.784 45.612 12.932 1.00 32.29 196 TYR B O 1
ATOM 3115 N N . GLN B 1 197 ? 38.954 47.502 11.721 1.00 27.41 197 GLN B N 1
ATOM 3116 C CA . GLN B 1 197 ? 40.202 47.133 11.084 1.00 29.19 197 GLN B CA 1
ATOM 3117 C C . GLN B 1 197 ? 40.988 48.430 10.964 1.00 29.77 197 GLN B C 1
ATOM 3118 O O . GLN B 1 197 ? 40.432 49.459 10.587 1.00 28.54 197 GLN B O 1
ATOM 3124 N N . PRO B 1 198 ? 42.281 48.409 11.321 1.00 29.64 198 PRO B N 1
ATOM 3125 C CA . PRO B 1 198 ? 43.101 49.622 11.221 1.00 27.19 198 PRO B CA 1
ATOM 3126 C C . PRO B 1 198 ? 43.270 50.010 9.750 1.00 27.37 198 PRO B C 1
ATOM 3127 O O . PRO B 1 198 ? 43.053 49.192 8.856 1.00 27.35 198 PRO B O 1
ATOM 3131 N N . PRO B 1 199 ? 43.667 51.265 9.483 1.00 26.74 199 PRO B N 1
ATOM 3132 C CA . PRO B 1 199 ? 43.870 51.789 8.129 1.00 27.70 199 PRO B CA 1
ATOM 3133 C C . PRO B 1 199 ? 44.624 50.882 7.148 1.00 29.65 199 PRO B C 1
ATOM 3134 O O . PRO B 1 199 ? 44.098 50.526 6.096 1.00 28.52 199 PRO B O 1
ATOM 3138 N N . LYS B 1 200 ? 45.859 50.523 7.485 1.00 31.02 200 LYS B N 1
ATOM 3139 C CA . LYS B 1 200 ? 46.653 49.671 6.605 1.00 35.02 200 LYS B CA 1
ATOM 3140 C C . LYS B 1 200 ? 45.972 48.334 6.335 1.00 32.88 200 LYS B C 1
ATOM 3141 O O . LYS B 1 200 ? 45.868 47.909 5.186 1.00 32.62 200 LYS B O 1
ATOM 3147 N N . GLU B 1 201 ? 45.508 47.675 7.391 1.00 33.32 201 GLU B N 1
ATOM 3148 C CA . GLU B 1 201 ? 44.827 46.389 7.245 1.00 33.09 201 GLU B CA 1
ATOM 3149 C C . GLU B 1 201 ? 43.551 46.549 6.419 1.00 33.33 201 GLU B C 1
ATOM 3150 O O . GLU B 1 201 ? 43.274 45.748 5.522 1.00 31.30 201 GLU B O 1
ATOM 3156 N N . MET B 1 202 ? 42.776 47.589 6.717 1.00 29.96 202 MET B N 1
ATOM 3157 C CA . MET B 1 202 ? 41.537 47.839 5.985 1.00 28.63 202 MET B CA 1
ATOM 3158 C C . MET B 1 202 ? 41.816 48.041 4.495 1.00 27.71 202 MET B C 1
ATOM 3159 O O . MET B 1 202 ? 41.087 47.533 3.645 1.00 27.00 202 MET B O 1
ATOM 3164 N N . LYS B 1 203 ? 42.873 48.785 4.183 1.00 27.57 203 LYS B N 1
ATOM 3165 C CA . LYS B 1 203 ? 43.233 49.049 2.791 1.00 28.64 203 LYS B CA 1
ATOM 3166 C C . LYS B 1 203 ? 43.590 47.741 2.078 1.00 29.43 203 LYS B C 1
ATOM 3167 O O . LYS B 1 203 ? 43.175 47.502 0.941 1.00 27.08 203 LYS B O 1
ATOM 3173 N N . GLU B 1 204 ? 44.355 46.896 2.756 1.00 30.88 204 GLU B N 1
ATOM 3174 C CA . GLU B 1 204 ? 44.750 45.615 2.183 1.00 35.88 204 GLU B CA 1
ATOM 3175 C C . GLU B 1 204 ? 43.497 44.776 1.955 1.00 34.55 204 GLU B C 1
ATOM 3176 O O . GLU B 1 204 ? 43.296 44.221 0.874 1.00 36.81 204 GLU B O 1
ATOM 3182 N N . PHE B 1 205 ? 42.654 44.701 2.980 1.00 34.22 205 PHE B N 1
ATOM 3183 C CA . PHE B 1 205 ? 41.404 43.946 2.915 1.00 33.20 205 PHE B CA 1
ATOM 3184 C C . PHE B 1 205 ? 40.536 44.390 1.740 1.00 31.60 205 PHE B C 1
ATOM 3185 O O . PHE B 1 205 ? 40.027 43.563 0.984 1.00 30.26 205 PHE B O 1
ATOM 3193 N N . LEU B 1 206 ? 40.362 45.700 1.597 1.00 29.44 206 LEU B N 1
ATOM 3194 C CA . LEU B 1 206 ? 39.542 46.246 0.521 1.00 26.83 206 LEU B CA 1
ATOM 3195 C C . LEU B 1 206 ? 40.176 46.017 -0.850 1.00 27.34 206 LEU B C 1
ATOM 3196 O O . LEU B 1 206 ? 39.470 45.763 -1.826 1.00 25.96 206 LEU B O 1
ATOM 3201 N N . ASP B 1 207 ? 41.500 46.106 -0.938 1.00 29.08 207 ASP B N 1
ATOM 3202 C CA . ASP B 1 207 ? 42.149 45.873 -2.227 1.00 32.86 207 ASP B CA 1
ATOM 3203 C C . ASP B 1 207 ? 41.885 44.429 -2.643 1.00 34.19 207 ASP B C 1
ATOM 3204 O O . ASP B 1 207 ? 41.560 44.152 -3.799 1.00 34.77 207 ASP B O 1
ATOM 3209 N N . GLU B 1 208 ? 42.018 43.517 -1.688 1.00 35.94 208 GLU B N 1
ATOM 3210 C CA . GLU B 1 208 ? 41.791 42.098 -1.949 1.00 40.50 208 GLU B CA 1
ATOM 3211 C C . GLU B 1 208 ? 40.337 41.828 -2.306 1.00 39.42 208 GLU B C 1
ATOM 3212 O O . GLU B 1 208 ? 40.052 41.105 -3.258 1.00 40.54 208 GLU B O 1
ATOM 3218 N N . HIS B 1 209 ? 39.417 42.406 -1.541 1.00 38.70 209 HIS B N 1
ATOM 3219 C CA . HIS B 1 209 ? 37.998 42.217 -1.811 1.00 38.43 209 HIS B CA 1
ATOM 3220 C C . HIS B 1 209 ? 37.662 42.720 -3.210 1.00 39.04 209 HIS B C 1
ATOM 3221 O O . HIS B 1 209 ? 36.943 42.061 -3.959 1.00 37.19 209 HIS B O 1
ATOM 3228 N N . GLN B 1 210 ? 38.178 43.896 -3.557 1.00 39.32 210 GLN B N 1
ATOM 3229 C CA . GLN B 1 210 ? 37.926 44.474 -4.873 1.00 41.90 210 GLN B CA 1
ATOM 3230 C C . GLN B 1 210 ? 38.471 43.554 -5.964 1.00 42.53 210 GLN B C 1
ATOM 3231 O O . GLN B 1 210 ? 37.843 43.365 -7.003 1.00 39.44 210 GLN B O 1
ATOM 3237 N N . LYS B 1 211 ? 39.646 42.987 -5.724 1.00 42.68 211 LYS B N 1
ATOM 3238 C CA . LYS B 1 211 ? 40.248 42.088 -6.696 1.00 48.07 211 LYS B CA 1
ATOM 3239 C C . LYS B 1 211 ? 39.470 40.772 -6.764 1.00 48.27 211 LYS B C 1
ATOM 3240 O O . LYS B 1 211 ? 39.238 40.242 -7.847 1.00 48.89 211 LYS B O 1
ATOM 3246 N N . MET B 1 212 ? 39.055 40.259 -5.610 1.00 50.98 212 MET B N 1
ATOM 3247 C CA . MET B 1 212 ? 38.300 39.010 -5.564 1.00 53.44 212 MET B CA 1
ATOM 3248 C C . MET B 1 212 ? 36.921 39.191 -6.189 1.00 53.36 212 MET B C 1
ATOM 3249 O O . MET B 1 212 ? 36.409 38.293 -6.857 1.00 52.96 212 MET B O 1
ATOM 3254 N N . THR B 1 213 ? 36.326 40.359 -5.964 1.00 52.46 213 THR B N 1
ATOM 3255 C CA . THR B 1 213 ? 35.008 40.675 -6.503 1.00 51.02 213 THR B CA 1
ATOM 3256 C C . THR B 1 213 ? 35.074 40.853 -8.018 1.00 49.91 213 THR B C 1
ATOM 3257 O O . THR B 1 213 ? 34.076 40.681 -8.717 1.00 48.43 213 THR B O 1
ATOM 3261 N N . SER B 1 214 ? 36.255 41.195 -8.518 1.00 49.75 214 SER B N 1
ATOM 3262 C CA . SER B 1 214 ? 36.451 41.403 -9.947 1.00 51.21 214 SER B CA 1
ATOM 3263 C C . SER B 1 214 ? 37.195 40.237 -10.592 1.00 51.16 214 SER B C 1
ATOM 3264 O O . SER B 1 214 ? 37.586 40.308 -11.759 1.00 50.82 214 SER B O 1
ATOM 3267 N N . GLY B 1 215 ? 37.392 39.170 -9.822 1.00 51.99 215 GLY B N 1
ATOM 3268 C CA . GLY B 1 215 ? 38.081 37.994 -10.327 1.00 52.36 215 GLY B CA 1
ATOM 3269 C C . GLY B 1 215 ? 39.537 38.228 -10.677 1.00 53.10 215 GLY B C 1
ATOM 3270 O O . GLY B 1 215 ? 40.157 37.413 -11.362 1.00 53.41 215 GLY B O 1
ATOM 3271 N N . LYS B 1 216 ? 40.091 39.339 -10.206 1.00 53.68 216 LYS B N 1
ATOM 3272 C CA . LYS B 1 216 ? 41.483 39.669 -10.483 1.00 54.37 216 LYS B CA 1
ATOM 3273 C C . LYS B 1 216 ? 42.374 39.506 -9.260 1.00 53.53 216 LYS B C 1
ATOM 3274 O O . LYS B 1 216 ? 41.916 38.902 -8.265 1.00 52.04 216 LYS B O 1
#

Sequence (432 aa):
DDAAIQQTLAKMGIKSSDIQPAPVAGMKTVLTNSGVLYITDDGKHIIQGPMYDVSGTAPVNVTNKMLLKQLNALEKEMIVYKAPQEKHVITVFTDITCGYCHKLHEQMADYNALGITVRYLAFPRQGLDSDAEKEMKAIWCAKDKNKAFDDVMAGKSVAPASCDVDIADHYALGVQLGVSGTPAVVLSNGTLVPGYQPPKEMKEFLDEHQKMTSGKDDAAIQQTLAKMGIKSSDIQPAPVAGMKTVLTNSGVLYITDDGKHIIQGPMYDVSGTAPVNVTNKMLLKQLNALEKEMIVYKAPQEKHVITVFTDITCGYCHKLHEQMADYNALGITVRYLAFPRQGLDSDAEKEMKAIWCAKDKNKAFDDVMAGKSVAPASCDVDIADHYALGVQLGVSGTPAVVLSNGTLVPGYQPPKEMKEFLDEHQKMTSGK

GO terms:
  GO:0015035 protein-disulfide reductase activity (F, IMP)
  GO:0030288 outer membrane-bounded periplasmic space (C, IDA)
  GO:0003756 protein disulfide isomerase activity (F, IDA)
  GO:0042803 protein homodimerization activity (F, IDA)
  GO:0006457 protein folding (P, IDA)
  GO:0046688 response to copper ion (P, IMP)
  GO:0042597 periplasmic space (C, IDA)
  GO:0003756 protein disulfide isomerase activity (F, IMP)

Nearest PDB structures (foldseek):
  1eej-assembly1_A  TM=1.005E+00  e=1.024E-44  Escherichia coli
  1jzd-assembly1_B  TM=9.604E-01  e=4.309E-38  Escherichia coli
  4i5q-assembly1_B  TM=9.392E-01  e=1.116E-35  Salmonella enterica subsp. enterica serovar Typhimurium str. LT2
  4ilf-assembly1_B  TM=9.458E-01  e=1.500E-35  Salmonella enterica subsp. enterica serovar Typhimurium str. LT2
  4npb-assembly1_B  TM=9.270E-01  e=2.734E-32  Yersinia pestis CO92

Radius of gyration: 26.62 Å; Cα contacts (8 Å, |Δi|>4): 799; chains: 2; bounding box: 64×78×50 Å

InterPro domains:
  IPR009094 Disulphide bond isomerase DsbC/G, N-terminal domain superfamily [G3DSA:3.10.450.70] (21-69)
  IPR009094 Disulphide bond isomerase DsbC/G, N-terminal domain superfamily [SSF54423] (22-80)
  IPR012336 Thioredoxin-like fold [PF13098] (94-228)
  IPR013766 Thioredoxin domain [PS51352] (36-231)
  IPR017937 Thioredoxin, conserved site [PS00194] (110-128)
  IPR018950 Disulphide bond isomerase, DsbC/G, N-terminal [PF10411] (17-84)
  IPR033954 Disulphide bond isomerase, DsbC/G [cd03020] (34-226)
  IPR036249 Thioredoxin-like superfamily [SSF52833] (85-230)
  IPR051470 Thiol:disulfide interchange protein [PTHR35272] (1-230)